Protein AF-0000000083545909 (afdb_homodimer)

Foldseek 3Di:
DDPALLVVLLVVLLVVLLVVLVVVLVVVLVCLLVVVQVVCQVVVVVVQVVLLVVCVVVDVVCLVVNQVSQCVVVVVCVPQWPKKFKAFPQQATSHMNDPVRHGPHDDDPQVVVQQVQDWDWDWDDDPRFIFIKIKHFRDDPPGGGIIMIITGHCPVVVVVSVVVSVVSVVVSVVSSVVSSVVSNVVSCVPRVLVVQVVVQVVCVVVPPLPDARPDDDDDPSNVVRVVVRVVSVVVVVVVVLVVVLVVLVVVLVVQVVVLVVQLVVLVVQLVVLVVVCVPPPDPSVVSNVVSVVSNVVSVVSNVVSVVSNVVSVVSVVVD/DDPALLVVLLVVLLVVLLVVLVVVLVVVLVCLLVVVQVVCQVVVVVVQVVLLVVCVVVDVVCLVVNQVSQCVVVVVCVPQWPKKFKAFPQQATSHMNDPVRHGPHDDDPQVVVQQVQDWDWDWDDDPRFIFIKIKHFRDDPPGGGIIMIITGHCVVVVVVSVVVSVVSVVVSVVSSVVSSVVSNVVSCVPRVLVVQVVVQVVCVVVPDLPDARPDDDDDPSNVVRVVVRVVSVVVVVVVVLVVVLVVLVVVLVVLVVVLVVQLVVLVVQLVVLVVVCVPPPDPSVVSNVVSVVSNVVSVVSNVVSVVSNVVSVVSVVVD

Structure (mmCIF, N/CA/C/O backbone):
data_AF-0000000083545909-model_v1
#
loop_
_entity.id
_entity.type
_entity.pdbx_description
1 polymer 'histidine kinase'
#
loop_
_atom_site.group_PDB
_atom_site.id
_atom_site.type_symbol
_atom_site.label_atom_id
_atom_site.label_alt_id
_atom_site.label_comp_id
_atom_site.label_asym_id
_atom_site.label_entity_id
_atom_site.label_seq_id
_atom_site.pdbx_PDB_ins_code
_atom_site.Cartn_x
_atom_site.Cartn_y
_atom_site.Cartn_z
_atom_site.occupancy
_atom_site.B_iso_or_equiv
_atom_site.auth_seq_id
_atom_site.auth_comp_id
_atom_site.auth_asym_id
_atom_site.auth_atom_id
_atom_site.pdbx_PDB_model_num
ATOM 1 N N . MET A 1 1 ? 14.273 18.125 0.504 1 54.81 1 MET A N 1
ATOM 2 C CA . MET A 1 1 ? 13.391 18.375 1.638 1 54.81 1 MET A CA 1
ATOM 3 C C . MET A 1 1 ? 12.188 19.203 1.208 1 54.81 1 MET A C 1
ATOM 5 O O . MET A 1 1 ? 12.328 20.203 0.498 1 54.81 1 MET A O 1
ATOM 9 N N . PHE A 1 2 ? 10.945 18.719 1.312 1 69.19 2 PHE A N 1
ATOM 10 C CA . PHE A 1 2 ? 9.781 19.344 0.697 1 69.19 2 PHE A CA 1
ATOM 11 C C . PHE A 1 2 ? 9.375 20.594 1.463 1 69.19 2 PHE A C 1
ATOM 13 O O . PHE A 1 2 ? 9.516 20.656 2.686 1 69.19 2 PHE A O 1
ATOM 20 N N . ASN A 1 3 ? 9.172 21.625 0.691 1 79.25 3 ASN A N 1
ATOM 21 C CA . ASN A 1 3 ? 8.789 22.906 1.254 1 79.25 3 ASN A CA 1
ATOM 22 C C . ASN A 1 3 ? 7.281 23 1.467 1 79.25 3 ASN A C 1
ATOM 24 O O . ASN A 1 3 ? 6.754 24.078 1.759 1 79.25 3 ASN A O 1
ATOM 28 N N . SER A 1 4 ? 6.617 21.875 1.294 1 89.25 4 SER A N 1
ATOM 29 C CA . SER A 1 4 ? 5.164 21.859 1.452 1 89.25 4 SER A CA 1
ATOM 30 C C . SER A 1 4 ? 4.691 20.578 2.119 1 89.25 4 SER A C 1
ATOM 32 O O . SER A 1 4 ? 5.238 19.5 1.863 1 89.25 4 SER A O 1
ATOM 34 N N . ILE A 1 5 ? 3.779 20.734 3.049 1 89.12 5 ILE A N 1
ATOM 35 C CA . ILE A 1 5 ? 3.162 19.578 3.705 1 89.12 5 ILE A CA 1
ATOM 36 C C . ILE A 1 5 ? 2.498 18.688 2.662 1 89.12 5 ILE A C 1
ATOM 38 O O . ILE A 1 5 ? 2.561 17.453 2.76 1 89.12 5 ILE A O 1
ATOM 42 N N . ARG A 1 6 ? 1.946 19.312 1.616 1 90.38 6 ARG A N 1
ATOM 43 C CA . ARG A 1 6 ? 1.273 18.578 0.547 1 90.38 6 ARG A CA 1
ATOM 44 C C . ARG A 1 6 ? 2.248 17.672 -0.189 1 90.38 6 ARG A C 1
ATOM 46 O O . ARG A 1 6 ? 1.974 16.484 -0.378 1 90.38 6 ARG A O 1
ATOM 53 N N . LYS A 1 7 ? 3.381 18.219 -0.593 1 91.75 7 LYS A N 1
ATOM 54 C CA . LYS A 1 7 ? 4.375 17.438 -1.331 1 91.75 7 LYS A CA 1
ATOM 55 C C . LYS A 1 7 ? 4.977 16.344 -0.459 1 91.75 7 LYS A C 1
ATOM 57 O O . LYS A 1 7 ? 5.219 15.234 -0.931 1 91.75 7 LYS A O 1
ATOM 62 N N . ARG A 1 8 ? 5.223 16.656 0.806 1 89.88 8 ARG A N 1
ATOM 63 C CA . ARG A 1 8 ? 5.801 15.68 1.725 1 89.88 8 ARG A CA 1
ATOM 64 C C . ARG A 1 8 ? 4.855 14.5 1.937 1 89.88 8 ARG A C 1
ATOM 66 O O . ARG A 1 8 ? 5.281 13.344 1.926 1 89.88 8 ARG A O 1
ATOM 73 N N . LEU A 1 9 ? 3.586 14.859 2.199 1 89.88 9 LEU A N 1
ATOM 74 C CA . LEU A 1 9 ? 2.598 13.812 2.424 1 89.88 9 LEU A CA 1
ATOM 75 C C . LEU A 1 9 ? 2.398 12.977 1.165 1 89.88 9 LEU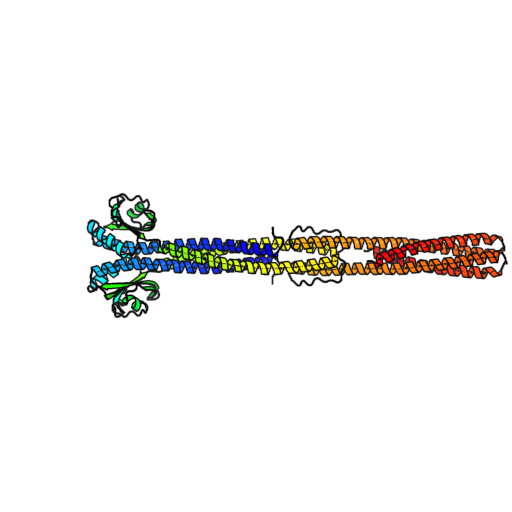 A C 1
ATOM 77 O O . LEU A 1 9 ? 2.303 11.75 1.24 1 89.88 9 LEU A O 1
ATOM 81 N N . THR A 1 10 ? 2.291 13.633 0.018 1 91.56 10 THR A N 1
ATOM 82 C CA . THR A 1 10 ? 2.141 12.922 -1.246 1 91.56 10 THR A CA 1
ATOM 83 C C . THR A 1 10 ? 3.307 11.961 -1.468 1 91.56 10 THR A C 1
ATOM 85 O O . THR A 1 10 ? 3.105 10.812 -1.868 1 91.56 10 THR A O 1
ATOM 88 N N . PHE A 1 11 ? 4.504 12.391 -1.162 1 93 11 PHE A N 1
ATOM 89 C CA . PHE A 1 11 ? 5.699 11.57 -1.325 1 93 11 PHE A CA 1
ATOM 90 C C . PHE A 1 11 ? 5.652 10.359 -0.402 1 93 11 PHE A C 1
ATOM 92 O O . PHE A 1 11 ? 5.961 9.242 -0.82 1 93 11 PHE A O 1
ATOM 99 N N . ASN A 1 12 ? 5.293 10.609 0.83 1 90.81 12 ASN A N 1
ATOM 100 C CA . ASN A 1 12 ? 5.266 9.523 1.797 1 90.81 12 ASN A CA 1
ATOM 101 C C . ASN A 1 12 ? 4.215 8.477 1.437 1 90.81 12 ASN A C 1
ATOM 103 O O . ASN A 1 12 ? 4.445 7.277 1.591 1 90.81 12 ASN A O 1
ATOM 107 N N . PHE A 1 13 ? 3.057 8.953 0.99 1 90.25 13 PHE A N 1
ATOM 108 C CA . PHE A 1 13 ? 2.023 8.023 0.54 1 90.25 13 PHE A CA 1
ATOM 109 C C . PHE A 1 13 ? 2.502 7.223 -0.665 1 90.25 13 PHE A C 1
ATOM 111 O O . PHE A 1 13 ? 2.303 6.008 -0.728 1 90.25 13 PHE A O 1
ATOM 118 N N . ALA A 1 14 ? 3.125 7.918 -1.607 1 91.94 14 ALA A N 1
ATOM 119 C CA . ALA A 1 14 ? 3.629 7.266 -2.812 1 91.94 14 ALA A CA 1
ATOM 120 C C . ALA A 1 14 ? 4.73 6.266 -2.477 1 91.94 14 ALA A C 1
ATOM 122 O O . ALA A 1 14 ? 4.781 5.172 -3.049 1 91.94 14 ALA A O 1
ATOM 123 N N . LEU A 1 15 ? 5.594 6.656 -1.566 1 92.69 15 LEU A N 1
ATOM 124 C CA . LEU A 1 15 ? 6.688 5.785 -1.158 1 92.69 15 LEU A CA 1
ATOM 125 C C . LEU A 1 15 ? 6.16 4.527 -0.48 1 92.69 15 LEU A C 1
ATOM 127 O O . LEU A 1 15 ? 6.629 3.42 -0.757 1 92.69 15 LEU A O 1
ATOM 131 N N . MET A 1 16 ? 5.188 4.699 0.36 1 91.44 16 MET A N 1
ATOM 132 C CA . MET A 1 16 ? 4.59 3.551 1.038 1 91.44 16 MET A CA 1
ATOM 133 C C . MET A 1 16 ? 3.924 2.613 0.038 1 91.44 16 MET A C 1
ATOM 135 O O . MET A 1 16 ? 4.094 1.396 0.114 1 91.44 16 MET A O 1
ATOM 139 N N . ALA A 1 17 ? 3.186 3.203 -0.857 1 92.38 17 ALA A N 1
ATOM 140 C CA . ALA A 1 17 ? 2.521 2.4 -1.881 1 92.38 17 ALA A CA 1
ATOM 141 C C . ALA A 1 17 ? 3.539 1.644 -2.73 1 92.38 17 ALA A C 1
ATOM 143 O O . ALA A 1 17 ? 3.346 0.465 -3.037 1 92.38 17 ALA A O 1
ATOM 144 N N . ALA A 1 18 ? 4.609 2.311 -3.109 1 93.5 18 ALA A N 1
ATOM 145 C CA . ALA A 1 18 ? 5.645 1.697 -3.939 1 93.5 18 ALA A CA 1
ATOM 146 C C . ALA A 1 18 ? 6.281 0.507 -3.229 1 93.5 18 ALA A C 1
ATOM 148 O O . ALA A 1 18 ? 6.523 -0.534 -3.844 1 93.5 18 ALA A O 1
ATOM 149 N N . VAL A 1 19 ? 6.555 0.681 -1.943 1 92.56 19 VAL A N 1
ATOM 150 C CA . VAL A 1 19 ? 7.172 -0.383 -1.158 1 92.56 19 VAL A CA 1
ATOM 151 C C . VAL A 1 19 ? 6.219 -1.573 -1.061 1 92.56 19 VAL A C 1
ATOM 153 O O . VAL A 1 19 ? 6.633 -2.723 -1.234 1 92.56 19 VAL A O 1
ATOM 156 N N . ILE A 1 20 ? 4.941 -1.291 -0.836 1 92.25 20 ILE A N 1
ATOM 157 C CA . ILE A 1 20 ? 3.953 -2.357 -0.708 1 92.25 20 ILE A CA 1
ATOM 158 C C . ILE A 1 20 ? 3.814 -3.094 -2.037 1 92.25 20 ILE A C 1
ATOM 160 O O . ILE A 1 20 ? 3.756 -4.324 -2.068 1 92.25 20 ILE A O 1
ATOM 164 N N . ILE A 1 21 ? 3.836 -2.34 -3.115 1 92.25 21 ILE A N 1
ATOM 165 C CA . ILE A 1 21 ? 3.693 -2.924 -4.445 1 92.25 21 ILE A CA 1
ATOM 166 C C . ILE A 1 21 ? 4.895 -3.818 -4.746 1 92.25 21 ILE A C 1
ATOM 168 O O . ILE A 1 21 ? 4.734 -4.93 -5.254 1 92.25 21 ILE A O 1
ATOM 172 N N . LEU A 1 22 ? 6.086 -3.373 -4.379 1 91.69 22 LEU A N 1
ATOM 173 C CA . LEU A 1 22 ? 7.305 -4.133 -4.645 1 91.69 22 LEU A CA 1
ATOM 174 C C . LEU A 1 22 ? 7.324 -5.426 -3.834 1 91.69 22 LEU A C 1
ATOM 176 O O . LEU A 1 22 ? 7.641 -6.492 -4.367 1 91.69 22 LEU A O 1
ATOM 180 N N . VAL A 1 23 ? 6.949 -5.34 -2.557 1 91.06 23 VAL A N 1
ATOM 181 C CA . VAL A 1 23 ? 6.941 -6.508 -1.683 1 91.06 23 VAL A CA 1
ATOM 182 C C . VAL A 1 23 ? 5.859 -7.488 -2.135 1 91.06 23 VAL A C 1
ATOM 184 O O . VAL A 1 23 ? 6.102 -8.695 -2.215 1 91.06 23 VAL A O 1
ATOM 187 N N . SER A 1 24 ? 4.715 -6.98 -2.527 1 90 24 SER A N 1
ATOM 188 C CA . SER A 1 24 ? 3.604 -7.828 -2.947 1 90 24 SER A CA 1
ATOM 189 C C . SER A 1 24 ? 3.906 -8.523 -4.273 1 90 24 SER A C 1
ATOM 191 O O . SER A 1 24 ? 3.59 -9.703 -4.449 1 90 24 SER A O 1
ATOM 193 N N . THR A 1 25 ? 4.5 -7.746 -5.152 1 90.25 25 THR A N 1
ATOM 194 C CA . THR A 1 25 ? 4.82 -8.32 -6.453 1 90.25 25 THR A CA 1
ATOM 195 C C . THR A 1 25 ? 5.887 -9.406 -6.32 1 90.25 25 THR A C 1
ATOM 197 O O . THR A 1 25 ? 5.801 -10.453 -6.961 1 90.25 25 THR A O 1
ATOM 200 N N . SER A 1 26 ? 6.918 -9.156 -5.516 1 91.75 26 SER A N 1
ATOM 201 C CA . SER A 1 26 ? 7.969 -10.141 -5.289 1 91.75 26 SER A CA 1
ATOM 202 C C . SER A 1 26 ? 7.41 -11.398 -4.629 1 91.75 26 SER A C 1
ATOM 204 O O . SER A 1 26 ? 7.75 -12.516 -5.023 1 91.75 26 SER A O 1
ATOM 206 N N . PHE A 1 27 ? 6.559 -11.172 -3.754 1 91.62 27 PHE A N 1
ATOM 207 C CA . PHE A 1 27 ? 5.941 -12.289 -3.049 1 91.62 27 PHE A CA 1
ATOM 208 C C . PHE A 1 27 ? 5.035 -13.086 -3.982 1 91.62 27 PHE A C 1
ATOM 210 O O . PHE A 1 27 ? 5.078 -14.32 -3.996 1 91.62 27 PHE A O 1
ATOM 217 N N . SER A 1 28 ? 4.254 -12.398 -4.738 1 91.31 28 SER A N 1
ATOM 218 C CA . SER A 1 28 ? 3.336 -13.039 -5.68 1 91.31 28 SER A CA 1
ATOM 219 C C . SER A 1 28 ? 4.09 -13.859 -6.715 1 91.31 28 SER A C 1
ATOM 221 O O . SER A 1 28 ? 3.678 -14.969 -7.051 1 91.31 28 SER A O 1
ATOM 223 N N . THR A 1 29 ? 5.172 -13.273 -7.195 1 92.81 29 THR A N 1
ATOM 224 C CA . THR A 1 29 ? 5.961 -13.984 -8.195 1 92.81 29 THR A CA 1
ATOM 225 C C . THR A 1 29 ? 6.582 -15.25 -7.605 1 92.81 29 THR A C 1
ATOM 227 O O . THR A 1 29 ? 6.59 -16.297 -8.242 1 92.81 29 THR A O 1
ATOM 230 N N . TYR A 1 30 ? 7.07 -15.148 -6.395 1 93 30 TYR A N 1
ATOM 231 C CA . TYR A 1 30 ? 7.641 -16.297 -5.707 1 93 30 TYR A CA 1
ATOM 232 C C . TYR A 1 30 ? 6.598 -17.391 -5.523 1 93 30 TYR A C 1
ATOM 234 O O . TYR A 1 30 ? 6.863 -18.562 -5.797 1 93 30 TYR A O 1
ATOM 242 N N . GLN A 1 31 ? 5.445 -17 -5.148 1 91.12 31 GLN A N 1
ATOM 243 C CA . GLN A 1 31 ? 4.371 -17.969 -4.941 1 91.12 31 GLN A CA 1
ATOM 244 C C . GLN A 1 31 ? 3.951 -18.609 -6.258 1 91.12 31 GLN A C 1
ATOM 246 O O . GLN A 1 31 ? 3.643 -19.797 -6.297 1 91.12 31 GLN A O 1
ATOM 251 N N . MET A 1 32 ? 3.91 -17.766 -7.254 1 92.56 32 MET A N 1
ATOM 252 C CA . MET A 1 32 ? 3.537 -18.297 -8.562 1 92.56 32 MET A CA 1
ATOM 253 C C . MET A 1 32 ? 4.539 -19.344 -9.039 1 92.56 32 MET A C 1
ATOM 255 O O . MET A 1 32 ? 4.148 -20.422 -9.477 1 92.56 32 MET A O 1
ATOM 259 N N . ILE A 1 33 ? 5.82 -19.031 -8.898 1 94.25 33 ILE A N 1
ATOM 260 C CA . ILE A 1 33 ? 6.875 -19.938 -9.336 1 94.25 33 ILE A CA 1
ATOM 261 C C . ILE A 1 33 ? 6.793 -21.25 -8.547 1 94.25 33 ILE A C 1
ATOM 263 O O . ILE A 1 33 ? 6.754 -22.328 -9.133 1 94.25 33 ILE A O 1
ATOM 267 N N . THR A 1 34 ? 6.691 -21.156 -7.27 1 94.06 34 THR A N 1
ATOM 268 C CA . THR A 1 34 ? 6.684 -22.344 -6.422 1 94.06 34 THR A CA 1
ATOM 269 C C . THR A 1 34 ? 5.379 -23.125 -6.59 1 94.06 34 THR A C 1
ATOM 271 O O . THR A 1 34 ? 5.367 -24.359 -6.496 1 94.06 34 THR A O 1
ATOM 274 N N . GLY A 1 35 ? 4.293 -22.375 -6.852 1 93.81 35 GLY A N 1
ATOM 275 C CA . GLY A 1 35 ? 3.027 -23.047 -7.113 1 93.81 35 GLY A CA 1
ATOM 276 C C . GLY A 1 35 ? 3.037 -23.859 -8.391 1 93.81 35 GLY A C 1
ATOM 277 O O . GLY A 1 35 ? 2.607 -25.016 -8.406 1 93.81 35 GLY A O 1
ATOM 278 N N . ILE A 1 36 ? 3.561 -23.312 -9.445 1 95.56 36 ILE A N 1
ATOM 279 C CA . ILE A 1 36 ? 3.643 -23.984 -10.734 1 95.56 36 ILE A CA 1
ATOM 280 C C . ILE A 1 36 ? 4.59 -25.188 -10.625 1 95.56 36 ILE A C 1
ATOM 282 O O . ILE A 1 36 ? 4.281 -26.266 -11.109 1 95.56 36 ILE A O 1
ATOM 286 N N . GLN A 1 37 ? 5.715 -25.016 -9.922 1 95.31 37 GLN A N 1
ATOM 287 C CA . GLN A 1 37 ? 6.676 -26.094 -9.75 1 95.31 37 GLN A CA 1
ATOM 288 C C . GLN A 1 37 ? 6.07 -27.25 -8.945 1 95.31 37 GLN A C 1
ATOM 290 O O . GLN A 1 37 ? 6.336 -28.422 -9.227 1 95.31 37 GLN A O 1
ATOM 295 N N . ASN A 1 38 ? 5.332 -26.859 -7.949 1 94.94 38 ASN A N 1
ATOM 296 C CA . ASN A 1 38 ? 4.656 -27.891 -7.164 1 94.94 38 ASN A CA 1
ATOM 297 C C . ASN A 1 38 ? 3.709 -28.719 -8.023 1 94.94 38 ASN A C 1
ATOM 299 O O . ASN A 1 38 ? 3.617 -29.938 -7.859 1 94.94 38 ASN A O 1
ATOM 303 N N . GLN A 1 39 ? 3.02 -28.047 -8.883 1 93.5 39 GLN A N 1
ATOM 304 C CA . GLN A 1 39 ? 2.125 -28.766 -9.789 1 93.5 39 GLN A CA 1
ATOM 305 C C . GLN A 1 39 ? 2.91 -29.609 -10.789 1 93.5 39 GLN A C 1
ATOM 307 O O . GLN A 1 39 ? 2.518 -30.734 -11.109 1 93.5 39 GLN A O 1
ATOM 312 N N . MET A 1 40 ? 3.986 -29.062 -11.32 1 95.69 40 MET A N 1
ATOM 313 C CA . MET A 1 40 ? 4.84 -29.812 -12.242 1 95.69 40 MET A CA 1
ATOM 314 C C . MET A 1 40 ? 5.363 -31.078 -11.586 1 95.69 40 MET A C 1
ATOM 316 O O . MET A 1 40 ? 5.504 -32.125 -12.25 1 95.69 40 MET A O 1
ATOM 320 N N . LYS A 1 41 ? 5.641 -31 -10.32 1 95.75 41 LYS A N 1
ATOM 321 C CA . LYS A 1 41 ? 6.109 -32.156 -9.57 1 95.75 41 LYS A CA 1
ATOM 322 C C . LYS A 1 41 ? 5.09 -33.312 -9.625 1 95.75 41 LYS A C 1
ATOM 324 O O . LYS A 1 41 ? 5.418 -34.406 -10.047 1 95.75 41 LYS A O 1
ATOM 329 N N . TYR A 1 42 ? 3.877 -33.062 -9.344 1 94.31 42 TYR A N 1
ATOM 330 C CA . TYR A 1 42 ? 2.863 -34.094 -9.266 1 94.31 42 TYR A CA 1
ATOM 331 C C . TYR A 1 42 ? 2.455 -34.562 -10.656 1 94.31 42 TYR A C 1
ATOM 333 O O . TYR A 1 42 ? 2.27 -35.781 -10.875 1 94.31 42 TYR A O 1
ATOM 341 N N . ASP A 1 43 ? 2.322 -33.594 -11.57 1 94.81 43 ASP A N 1
ATOM 342 C CA . ASP A 1 43 ? 2.023 -34 -12.953 1 94.81 43 ASP A CA 1
ATOM 343 C C . ASP A 1 43 ? 3.166 -34.812 -13.555 1 94.81 43 ASP A C 1
ATOM 345 O O . ASP A 1 43 ? 2.93 -35.75 -14.305 1 94.81 43 ASP A O 1
ATOM 349 N N . GLY A 1 44 ? 4.379 -34.375 -13.211 1 96.31 44 GLY A N 1
ATOM 350 C CA . GLY A 1 44 ? 5.547 -35.094 -13.688 1 96.31 44 GLY A CA 1
ATOM 351 C C . GLY A 1 44 ? 5.629 -36.5 -13.141 1 96.31 44 GLY A C 1
ATOM 352 O O . GLY A 1 44 ? 6 -37.438 -13.867 1 96.31 44 GLY A O 1
ATOM 353 N N . ILE A 1 45 ? 5.309 -36.656 -11.867 1 95.75 45 ILE A N 1
ATOM 354 C CA . ILE A 1 45 ? 5.297 -37.969 -11.25 1 95.75 45 ILE A CA 1
ATOM 355 C C . ILE A 1 45 ? 4.285 -38.875 -11.969 1 95.75 45 ILE A C 1
ATOM 357 O O . ILE A 1 45 ? 4.578 -40.031 -12.281 1 95.75 45 ILE A O 1
ATOM 361 N N . THR A 1 46 ? 3.119 -38.312 -12.266 1 95.69 46 THR A N 1
ATOM 362 C CA . THR A 1 46 ? 2.078 -39.062 -12.961 1 95.69 46 THR A CA 1
ATOM 363 C C . THR A 1 46 ? 2.547 -39.469 -14.352 1 95.69 46 THR A C 1
ATOM 365 O O . THR A 1 46 ? 2.373 -40.625 -14.75 1 95.69 46 THR A O 1
ATOM 368 N N . LEU A 1 47 ? 3.109 -38.562 -15.062 1 96 47 LEU A N 1
ATOM 369 C CA . LEU A 1 47 ? 3.645 -38.844 -16.391 1 96 47 LEU A CA 1
ATOM 370 C C . LEU A 1 47 ? 4.75 -39.906 -16.312 1 96 47 LEU A C 1
ATOM 372 O O . LEU A 1 47 ? 4.742 -40.875 -17.078 1 96 47 LEU A O 1
ATOM 376 N N . SER A 1 48 ? 5.703 -39.75 -15.398 1 97 48 SER A N 1
ATOM 377 C CA . SER A 1 48 ? 6.828 -40.656 -15.227 1 97 48 SER A CA 1
ATOM 378 C C . SER A 1 48 ? 6.352 -42.062 -14.859 1 97 48 SER A C 1
ATOM 380 O O . SER A 1 48 ? 6.883 -43.062 -15.367 1 97 48 SER A O 1
ATOM 382 N N . ASN A 1 49 ? 5.34 -42.125 -14.008 1 95.12 49 ASN A N 1
ATOM 383 C CA . ASN A 1 49 ? 4.805 -43.406 -13.602 1 95.12 49 ASN A CA 1
ATOM 384 C C . ASN A 1 49 ? 4.152 -44.125 -14.781 1 95.12 49 ASN A C 1
ATOM 386 O O . ASN A 1 49 ? 4.227 -45.375 -14.875 1 95.12 49 ASN A O 1
ATOM 390 N N . ASN A 1 50 ? 3.502 -43.375 -15.625 1 94.12 50 ASN A N 1
ATOM 391 C CA . ASN A 1 50 ? 2.908 -43.969 -16.812 1 94.12 50 ASN A CA 1
ATOM 392 C C . ASN A 1 50 ? 3.973 -44.562 -17.734 1 94.12 50 ASN A C 1
ATOM 394 O O . ASN A 1 50 ? 3.83 -45.688 -18.234 1 94.12 50 ASN A O 1
ATOM 398 N N . ILE A 1 51 ? 5.02 -43.875 -17.969 1 95 51 ILE A N 1
ATOM 399 C CA . ILE A 1 51 ? 6.117 -44.312 -18.812 1 95 51 ILE A CA 1
ATOM 400 C C . ILE A 1 51 ? 6.82 -45.5 -18.141 1 95 51 ILE A C 1
ATOM 402 O O . ILE A 1 51 ? 7.172 -46.469 -18.812 1 95 51 ILE A O 1
ATOM 406 N N . LYS A 1 52 ? 7.031 -45.312 -16.844 1 95.25 52 LYS A N 1
ATOM 407 C CA . LYS A 1 52 ? 7.648 -46.375 -16.047 1 95.25 52 LYS A CA 1
ATOM 408 C C . LYS A 1 52 ? 6.895 -47.688 -16.203 1 95.25 52 LYS A C 1
ATOM 410 O O . LYS A 1 52 ? 7.508 -48.75 -16.359 1 95.25 52 LYS A O 1
ATOM 415 N N . THR A 1 53 ? 5.566 -47.688 -16.156 1 92.5 53 THR A N 1
ATOM 416 C CA . THR A 1 53 ? 4.742 -48.875 -16.297 1 92.5 53 THR A CA 1
ATOM 417 C C . THR A 1 53 ? 4.961 -49.531 -17.656 1 92.5 53 THR A C 1
ATOM 419 O O . THR A 1 53 ? 5.051 -50.75 -17.75 1 92.5 53 THR A O 1
ATOM 422 N N . ASP A 1 54 ? 5.055 -48.719 -18.703 1 92.75 54 ASP A N 1
ATOM 423 C CA . ASP A 1 54 ? 5.344 -49.25 -20.031 1 92.75 54 ASP A CA 1
ATOM 424 C C . ASP A 1 54 ? 6.707 -49.938 -20.078 1 92.75 54 ASP A C 1
ATOM 426 O O . ASP A 1 54 ? 6.855 -51 -20.688 1 92.75 54 ASP A O 1
ATOM 430 N N . ILE A 1 55 ? 7.652 -49.406 -19.422 1 93.88 55 ILE A N 1
ATOM 431 C CA . ILE A 1 55 ? 9 -49.938 -19.375 1 93.88 55 ILE A CA 1
ATOM 432 C C . ILE A 1 55 ? 8.992 -51.281 -18.609 1 93.88 55 ILE A C 1
ATOM 434 O O . ILE A 1 55 ? 9.625 -52.25 -19.031 1 93.88 55 ILE A O 1
ATOM 438 N N . GLU A 1 56 ? 8.289 -51.25 -17.5 1 91.5 56 GLU A N 1
ATOM 439 C CA . GLU A 1 56 ? 8.195 -52.469 -16.703 1 91.5 56 GLU A CA 1
ATOM 440 C C . GLU A 1 56 ? 7.539 -53.594 -17.484 1 91.5 56 GLU A C 1
ATOM 442 O O . GLU A 1 56 ? 7.938 -54.75 -17.359 1 91.5 56 GLU A O 1
ATOM 447 N N . ASN A 1 57 ? 6.52 -53.25 -18.281 1 88.62 57 ASN A N 1
ATOM 448 C CA . ASN A 1 57 ? 5.828 -54.219 -19.094 1 88.62 57 ASN A CA 1
ATOM 449 C C . ASN A 1 57 ? 6.734 -54.781 -20.188 1 88.62 57 ASN A C 1
ATOM 451 O O . ASN A 1 57 ? 6.625 -55.969 -20.547 1 88.62 57 ASN A O 1
ATOM 455 N N . ILE A 1 58 ? 7.621 -54 -20.719 1 90.38 58 ILE A N 1
ATOM 456 C CA . ILE A 1 58 ? 8.562 -54.406 -21.75 1 90.38 58 ILE A CA 1
ATOM 457 C C . ILE A 1 58 ? 9.695 -55.219 -21.125 1 90.38 58 ILE A C 1
ATOM 459 O O . ILE A 1 58 ? 10.18 -56.188 -21.719 1 90.38 58 ILE A O 1
ATOM 463 N N . GLY A 1 59 ? 10.078 -54.938 -19.984 1 89.44 59 GLY A N 1
ATOM 464 C CA . GLY A 1 59 ? 11.227 -55.5 -19.297 1 89.44 59 GLY A CA 1
ATOM 465 C C . GLY A 1 59 ? 12.477 -54.656 -19.406 1 89.44 59 GLY A C 1
ATOM 466 O O . GLY A 1 59 ? 12.875 -54.25 -20.5 1 89.44 59 GLY A O 1
ATOM 467 N N . ILE A 1 60 ? 13.125 -54.406 -18.391 1 86.25 60 ILE A N 1
ATOM 468 C CA . ILE A 1 60 ? 14.234 -53.469 -18.266 1 86.25 60 ILE A CA 1
ATOM 469 C C . ILE A 1 60 ? 15.422 -54 -19.094 1 86.25 60 ILE A C 1
ATOM 471 O O . ILE A 1 60 ? 16.281 -53.188 -19.484 1 86.25 60 ILE A O 1
ATOM 475 N N . GLY A 1 61 ? 15.477 -55.25 -19.359 1 87.44 61 GLY A N 1
ATOM 476 C CA . GLY A 1 61 ? 16.562 -55.844 -20.109 1 87.44 61 GLY A CA 1
ATOM 477 C C . GLY A 1 61 ? 16.484 -55.531 -21.594 1 87.44 61 GLY A C 1
ATOM 478 O O . GLY A 1 61 ? 17.469 -55.688 -22.328 1 87.44 61 GLY A O 1
ATOM 479 N N . ASN A 1 62 ? 15.352 -55.156 -22.109 1 92.81 62 ASN A N 1
ATOM 480 C CA . ASN A 1 62 ? 15.148 -54.844 -23.531 1 92.81 62 ASN A CA 1
ATOM 481 C C . ASN A 1 62 ? 15.469 -53.375 -23.859 1 92.81 62 ASN A C 1
ATOM 483 O O . ASN A 1 62 ? 14.57 -52.625 -24.188 1 92.81 62 ASN A O 1
ATOM 487 N N . VAL A 1 63 ? 16.703 -53.062 -23.938 1 92.81 63 VAL A N 1
ATOM 488 C CA . VAL A 1 63 ? 17.188 -51.688 -24.031 1 92.81 63 VAL A CA 1
ATOM 489 C C . VAL A 1 63 ? 16.688 -51.062 -25.328 1 92.81 63 VAL A C 1
ATOM 491 O O . VAL A 1 63 ? 16.312 -49.875 -25.359 1 92.81 63 VAL A O 1
ATOM 494 N N . ASP A 1 64 ? 16.719 -51.844 -26.406 1 93.94 64 ASP A N 1
ATOM 495 C CA . ASP A 1 64 ? 16.297 -51.312 -27.719 1 93.94 64 ASP A CA 1
ATOM 496 C C . ASP A 1 64 ? 14.828 -50.906 -27.688 1 93.94 64 ASP A C 1
ATOM 498 O O . ASP A 1 64 ? 14.461 -49.875 -28.219 1 93.94 64 ASP A O 1
ATOM 502 N N . LYS A 1 65 ? 13.977 -51.719 -27.047 1 95.44 65 LYS A N 1
ATOM 503 C CA . LYS A 1 65 ? 12.547 -51.406 -26.969 1 95.44 65 LYS A CA 1
ATOM 504 C C . LYS A 1 65 ? 12.289 -50.219 -26.047 1 95.44 65 LYS A C 1
ATOM 506 O O . LYS A 1 65 ? 11.398 -49.406 -26.297 1 95.44 65 LYS A O 1
ATOM 511 N N . ILE A 1 66 ? 13.102 -50.219 -25.031 1 95.38 66 ILE A N 1
ATOM 512 C CA . ILE A 1 66 ? 12.984 -49.094 -24.109 1 95.38 66 ILE A CA 1
ATOM 513 C C . ILE A 1 66 ? 13.367 -47.781 -24.812 1 95.38 66 ILE A C 1
ATOM 515 O O . ILE A 1 66 ? 12.688 -46.781 -24.656 1 95.38 66 ILE A O 1
ATOM 519 N N . GLN A 1 67 ? 14.414 -47.844 -25.562 1 95.75 67 GLN A N 1
ATOM 520 C CA . GLN A 1 67 ? 14.852 -46.656 -26.312 1 95.75 67 GLN A CA 1
ATOM 521 C C . GLN A 1 67 ? 13.766 -46.188 -27.281 1 95.75 67 GLN A C 1
ATOM 523 O O . GLN A 1 67 ? 13.555 -45 -27.453 1 95.75 67 GLN A O 1
ATOM 528 N N . SER A 1 68 ? 13.102 -47.125 -27.953 1 94 68 SER A N 1
ATOM 529 C CA . SER A 1 68 ? 12.016 -46.781 -28.875 1 94 68 SER A CA 1
ATOM 530 C C . SER A 1 68 ? 10.859 -46.125 -28.125 1 94 68 SER A C 1
ATOM 532 O O . SER A 1 68 ? 10.281 -45.156 -28.625 1 94 68 SER A O 1
ATOM 534 N N . LEU A 1 69 ? 10.555 -46.656 -26.953 1 93.75 69 LEU A N 1
ATOM 535 C CA . LEU A 1 69 ? 9.484 -46.094 -26.125 1 93.75 69 LEU A CA 1
ATOM 536 C C . LEU A 1 69 ? 9.812 -44.656 -25.703 1 93.75 69 LEU A C 1
ATOM 538 O O . LEU A 1 69 ? 8.953 -43.781 -25.781 1 93.75 69 LEU A O 1
ATOM 542 N N . VAL A 1 70 ? 11.023 -44.5 -25.25 1 95.44 70 VAL A N 1
ATOM 543 C CA . VAL A 1 70 ? 11.477 -43.188 -24.797 1 95.44 70 VAL A CA 1
ATOM 544 C C . VAL A 1 70 ? 11.438 -42.188 -25.953 1 95.44 70 VAL A C 1
ATOM 546 O O . VAL A 1 70 ? 10.977 -41.062 -25.797 1 95.44 70 VAL A O 1
ATOM 549 N N . SER A 1 71 ? 11.914 -42.594 -27.094 1 94.31 71 SER A N 1
ATOM 550 C CA . SER A 1 71 ? 11.922 -41.719 -28.266 1 94.31 71 SER A CA 1
ATOM 551 C C . SER A 1 71 ? 10.5 -41.375 -28.688 1 94.31 71 SER A C 1
ATOM 553 O O . SER A 1 71 ? 10.234 -40.219 -29.062 1 94.31 71 SER A O 1
ATOM 555 N N . GLU A 1 72 ? 9.617 -42.312 -28.641 1 92.81 72 GLU A N 1
ATOM 556 C CA . GLU A 1 72 ? 8.219 -42.062 -28.984 1 92.81 72 GLU A CA 1
ATOM 557 C C . GLU A 1 72 ? 7.562 -41.094 -28.016 1 92.81 72 GLU A C 1
ATOM 559 O O . GLU A 1 72 ? 6.863 -40.156 -28.422 1 92.81 72 GLU A O 1
ATOM 564 N N . ALA A 1 73 ? 7.777 -41.375 -26.734 1 93.44 73 ALA A N 1
ATOM 565 C CA . ALA A 1 73 ? 7.223 -40.531 -25.703 1 93.44 73 ALA A CA 1
ATOM 566 C C . ALA A 1 73 ? 7.719 -39.094 -25.859 1 93.44 73 ALA A C 1
ATOM 568 O O . ALA A 1 73 ? 6.949 -38.125 -25.688 1 93.44 73 ALA A O 1
ATOM 569 N N . TYR A 1 74 ? 8.961 -38.938 -26.125 1 94.31 74 TYR A N 1
ATOM 570 C CA . TYR A 1 74 ? 9.562 -37.625 -26.328 1 94.31 74 TYR A CA 1
ATOM 571 C C . TYR A 1 74 ? 8.969 -36.938 -27.547 1 94.31 74 TYR A C 1
ATOM 573 O O . TYR A 1 74 ? 8.625 -35.75 -27.5 1 94.31 74 TYR A O 1
ATOM 581 N N . LYS A 1 75 ? 8.883 -37.625 -28.656 1 92.56 75 LYS A N 1
ATOM 582 C CA . LYS A 1 75 ? 8.344 -37.062 -29.891 1 92.56 75 LYS A CA 1
ATOM 583 C C . LYS A 1 75 ? 6.906 -36.594 -29.703 1 92.56 75 LYS A C 1
ATOM 585 O O . LYS A 1 75 ? 6.527 -35.531 -30.219 1 92.56 75 LYS A O 1
ATOM 590 N N . HIS A 1 76 ? 6.105 -37.312 -28.969 1 90.62 76 HIS A N 1
ATOM 591 C CA . HIS A 1 76 ? 4.684 -37 -28.828 1 90.62 76 HIS A CA 1
ATOM 592 C C . HIS A 1 76 ? 4.449 -35.969 -27.734 1 90.62 76 HIS A C 1
ATOM 594 O O . HIS A 1 76 ? 3.314 -35.531 -27.531 1 90.62 76 HIS A O 1
ATOM 600 N N . SER A 1 77 ? 5.488 -35.594 -27.062 1 93.19 77 SER A N 1
ATOM 601 C CA . SER A 1 77 ? 5.355 -34.531 -26.047 1 93.19 77 SER A CA 1
ATOM 602 C C . SER A 1 77 ? 5.219 -33.156 -26.688 1 93.19 77 SER A C 1
ATOM 604 O O . SER A 1 77 ? 4.887 -32.188 -26 1 93.19 77 SER A O 1
ATOM 606 N N . GLU A 1 78 ? 5.414 -33.031 -28 1 89.62 78 GLU A N 1
ATOM 607 C CA . GLU A 1 78 ? 5.246 -31.797 -28.75 1 89.62 78 GLU A CA 1
ATOM 608 C C . GLU A 1 78 ? 6.008 -30.641 -28.109 1 89.62 78 GLU A C 1
ATOM 610 O O . GLU A 1 78 ? 5.457 -29.547 -27.938 1 89.62 78 GLU A O 1
ATOM 615 N N . GLY A 1 79 ? 7.199 -30.906 -27.609 1 91 79 GLY A N 1
ATOM 616 C CA . GLY A 1 79 ? 8.062 -29.859 -27.094 1 91 79 GLY A CA 1
ATOM 617 C C . GLY A 1 79 ? 7.863 -29.594 -25.609 1 91 79 GLY A C 1
ATOM 618 O O . GLY A 1 79 ? 8.562 -28.766 -25.016 1 91 79 GLY A O 1
ATOM 619 N N . ASN A 1 80 ? 7 -30.312 -24.953 1 94.44 80 ASN A N 1
ATOM 620 C CA . ASN A 1 80 ? 6.715 -30.094 -23.531 1 94.44 80 ASN A CA 1
ATOM 621 C C . ASN A 1 80 ? 7.684 -30.859 -22.641 1 94.44 80 ASN A C 1
ATOM 623 O O . ASN A 1 80 ? 7.727 -30.625 -21.422 1 94.44 80 ASN A O 1
ATOM 627 N N . LEU A 1 81 ? 8.461 -31.75 -23.234 1 95.44 81 LEU A N 1
ATOM 628 C CA . LEU A 1 81 ? 9.547 -32.438 -22.531 1 95.44 81 LEU A CA 1
ATOM 629 C C . LEU A 1 81 ? 10.898 -32.062 -23.141 1 95.44 81 LEU A C 1
ATOM 631 O O . LEU A 1 81 ? 11.031 -31.969 -24.359 1 95.44 81 LEU A O 1
ATOM 635 N N . TYR A 1 82 ? 11.773 -31.797 -22.281 1 93.44 82 TYR A N 1
ATOM 636 C CA . TYR A 1 82 ? 13.117 -31.5 -22.75 1 93.44 82 TYR A CA 1
ATOM 637 C C . TYR A 1 82 ? 13.953 -32.75 -22.875 1 93.44 82 TYR A C 1
ATOM 639 O O . TYR A 1 82 ? 14.797 -32.875 -23.781 1 93.44 82 TYR A O 1
ATOM 647 N N . TYR A 1 83 ? 13.719 -33.688 -21.953 1 93.38 83 TYR A N 1
ATOM 648 C CA . TYR A 1 83 ? 14.438 -34.969 -22.047 1 93.38 83 TYR A CA 1
ATOM 649 C C . TYR A 1 83 ? 13.734 -36.062 -21.266 1 93.38 83 TYR A C 1
ATOM 651 O O . TYR A 1 83 ? 12.898 -35.781 -20.391 1 93.38 83 TYR A O 1
ATOM 659 N N . ILE A 1 84 ? 13.953 -37.25 -21.688 1 96.25 84 ILE A N 1
ATOM 660 C CA . ILE A 1 84 ? 13.641 -38.5 -20.953 1 96.25 84 ILE A CA 1
ATOM 661 C C . ILE A 1 84 ? 14.891 -39.375 -20.875 1 96.25 84 ILE A C 1
ATOM 663 O O . ILE A 1 84 ? 15.641 -39.469 -21.844 1 96.25 84 ILE A O 1
ATOM 667 N N . GLY A 1 85 ? 15.148 -39.875 -19.656 1 94.88 85 GLY A N 1
ATOM 668 C CA . GLY A 1 85 ? 16.328 -40.719 -19.516 1 94.88 85 GLY A CA 1
ATOM 669 C C . GLY A 1 85 ? 16.125 -41.844 -18.531 1 94.88 85 GLY A C 1
ATOM 670 O O . GLY A 1 85 ? 15.461 -41.688 -17.5 1 94.88 85 GLY A O 1
ATOM 671 N N . VAL A 1 86 ? 16.594 -42.969 -18.953 1 96.38 86 VAL A N 1
ATOM 672 C CA . VAL A 1 86 ? 16.641 -44.125 -18.062 1 96.38 86 VAL A CA 1
ATOM 673 C C . VAL A 1 86 ? 18.078 -44.375 -17.594 1 96.38 86 VAL A C 1
ATOM 675 O O . VAL A 1 86 ? 18.984 -44.531 -18.406 1 96.38 86 VAL A O 1
ATOM 678 N N . VAL A 1 87 ? 18.172 -44.375 -16.281 1 94.88 87 VAL A N 1
ATOM 679 C CA . VAL A 1 87 ? 19.516 -44.438 -15.703 1 94.88 87 VAL A CA 1
ATOM 680 C C . VAL A 1 87 ? 19.656 -45.719 -14.859 1 94.88 87 VAL A C 1
ATOM 682 O O . VAL A 1 87 ? 18.734 -46.062 -14.117 1 94.88 87 VAL A O 1
ATOM 685 N N . SER A 1 88 ? 20.781 -46.344 -14.984 1 93.75 88 SER A N 1
ATOM 686 C CA . SER A 1 88 ? 21.094 -47.562 -14.219 1 93.75 88 SER A CA 1
ATOM 687 C C . SER A 1 88 ? 21.594 -47.219 -12.82 1 93.75 88 SER A C 1
ATOM 689 O O . SER A 1 88 ? 21.875 -46.062 -12.531 1 93.75 88 SER A O 1
ATOM 691 N N . PRO A 1 89 ? 21.594 -48.219 -11.945 1 92.12 89 PRO A N 1
ATOM 692 C CA . PRO A 1 89 ? 22.078 -47.969 -10.586 1 92.12 89 PRO A CA 1
ATOM 693 C C . PRO A 1 89 ? 23.516 -47.469 -10.547 1 92.12 89 PRO A C 1
ATOM 695 O O . PRO A 1 89 ? 23.906 -46.812 -9.586 1 92.12 89 PRO A O 1
ATOM 698 N N . ASP A 1 90 ? 24.297 -47.688 -11.555 1 90.69 90 ASP A N 1
ATOM 699 C CA . ASP A 1 90 ? 25.672 -47.219 -11.648 1 90.69 90 ASP A CA 1
ATOM 700 C C . ASP A 1 90 ? 25.719 -45.781 -12.195 1 90.69 90 ASP A C 1
ATOM 702 O O . ASP A 1 90 ? 26.781 -45.281 -12.547 1 90.69 90 ASP A O 1
ATOM 706 N N . LYS A 1 91 ? 24.609 -45.188 -12.359 1 93.31 91 LYS A N 1
ATOM 707 C CA . LYS A 1 91 ? 24.438 -43.812 -12.805 1 93.31 91 LYS A CA 1
ATOM 708 C C . LYS A 1 91 ? 24.859 -43.656 -14.266 1 93.31 91 LYS A C 1
ATOM 710 O O . LYS A 1 91 ? 25.453 -42.625 -14.633 1 93.31 91 LYS A O 1
ATOM 715 N N . ILE A 1 92 ? 24.594 -44.688 -15 1 93.69 92 ILE A N 1
ATOM 716 C CA . ILE A 1 92 ? 24.859 -44.656 -16.438 1 93.69 92 ILE A CA 1
ATOM 717 C C . ILE A 1 92 ? 23.547 -44.531 -17.203 1 93.69 92 ILE A C 1
ATOM 719 O O . ILE A 1 92 ? 22.578 -45.219 -16.906 1 93.69 92 ILE A O 1
ATOM 723 N N . LEU A 1 93 ? 23.531 -43.594 -18.156 1 94.44 93 LEU A N 1
ATOM 724 C CA . LEU A 1 93 ? 22.344 -43.438 -19 1 94.44 93 LEU A CA 1
ATOM 725 C C . LEU A 1 93 ? 22.188 -44.594 -19.953 1 94.44 93 LEU A C 1
ATOM 727 O O . LEU A 1 93 ? 23.047 -44.812 -20.828 1 94.44 93 LEU A O 1
ATOM 731 N N . VAL A 1 94 ? 21.188 -45.406 -19.797 1 94.12 94 VAL A N 1
ATOM 732 C CA . VAL A 1 94 ? 20.984 -46.625 -20.562 1 94.12 94 VAL A CA 1
ATOM 733 C C . VAL A 1 94 ? 20.125 -46.312 -21.797 1 94.12 94 VAL A C 1
ATOM 735 O O . VAL A 1 94 ? 20.328 -46.906 -22.859 1 94.12 94 VAL A O 1
ATOM 738 N N . ALA A 1 95 ? 19.141 -45.469 -21.625 1 95.19 95 ALA A N 1
ATOM 739 C CA . ALA A 1 95 ? 18.25 -45 -22.688 1 95.19 95 ALA A CA 1
ATOM 740 C C . ALA A 1 95 ? 17.844 -43.531 -22.469 1 95.19 95 ALA A C 1
ATOM 742 O O . ALA A 1 95 ? 17.797 -43.062 -21.328 1 95.19 95 ALA A O 1
ATOM 743 N N . GLY A 1 96 ? 17.703 -42.875 -23.531 1 93.94 96 GLY A N 1
ATOM 744 C CA . GLY A 1 96 ? 17.328 -41.469 -23.375 1 93.94 96 GLY A CA 1
ATOM 745 C C . GLY A 1 96 ? 17.109 -40.75 -24.703 1 93.94 96 GLY A C 1
ATOM 746 O O . GLY A 1 96 ? 17.281 -41.344 -25.766 1 93.94 96 GLY A O 1
ATOM 747 N N . THR A 1 97 ? 16.594 -39.594 -24.594 1 91.25 97 THR A N 1
ATOM 748 C CA . THR A 1 97 ? 16.312 -38.75 -25.766 1 91.25 97 THR A CA 1
ATOM 749 C C . THR A 1 97 ? 17.609 -38.25 -26.406 1 91.25 97 THR A C 1
ATOM 751 O O . THR A 1 97 ? 17.672 -38.094 -27.625 1 91.25 97 THR A O 1
ATOM 754 N N . SER A 1 98 ? 18.641 -38 -25.641 1 85.88 98 SER A N 1
ATOM 755 C CA . SER A 1 98 ? 19.938 -37.656 -26.172 1 85.88 98 SER A CA 1
ATOM 756 C C . SER A 1 98 ? 20.781 -38.875 -26.484 1 85.88 98 SER A C 1
ATOM 758 O O . SER A 1 98 ? 21.5 -39.375 -25.609 1 85.88 98 SER A O 1
ATOM 760 N N . LYS A 1 99 ? 20.844 -39.188 -27.719 1 86.81 99 LYS A N 1
ATOM 761 C CA . LYS A 1 99 ? 21.531 -40.406 -28.125 1 86.81 99 LYS A CA 1
ATOM 762 C C . LYS A 1 99 ? 23.031 -40.312 -27.844 1 86.81 99 LYS A C 1
ATOM 764 O O . LYS A 1 99 ? 23.672 -41.312 -27.516 1 86.81 99 LYS A O 1
ATOM 769 N N . ASP A 1 100 ? 23.547 -39.094 -27.891 1 87 100 ASP A N 1
ATOM 770 C CA . ASP A 1 100 ? 24.969 -38.875 -27.688 1 87 100 ASP A CA 1
ATOM 771 C C . ASP A 1 100 ? 25.359 -39.062 -26.219 1 87 100 ASP A C 1
ATOM 773 O O . ASP A 1 100 ? 26.531 -39.312 -25.906 1 87 100 ASP A O 1
ATOM 777 N N . ALA A 1 101 ? 24.375 -39 -25.375 1 87.56 101 ALA A N 1
ATOM 778 C CA . ALA A 1 101 ? 24.656 -39.094 -23.938 1 87.56 101 ALA A CA 1
ATOM 779 C C . ALA A 1 101 ? 24.469 -40.5 -23.422 1 87.56 101 ALA A C 1
ATOM 781 O O . ALA A 1 101 ? 24.828 -40.812 -22.281 1 87.56 101 ALA A O 1
ATOM 782 N N . ILE A 1 102 ? 24.016 -41.406 -24.25 1 91.75 102 ILE A N 1
ATOM 783 C CA . ILE A 1 102 ? 23.766 -42.781 -23.844 1 91.75 102 ILE A CA 1
ATOM 784 C C . ILE A 1 102 ? 25.094 -43.469 -23.516 1 91.75 102 ILE A C 1
ATOM 786 O O . ILE A 1 102 ? 26.062 -43.375 -24.266 1 91.75 102 ILE A O 1
ATOM 790 N N . GLY A 1 103 ? 25.141 -44.031 -22.391 1 91.44 103 GLY A N 1
ATOM 791 C CA . GLY A 1 103 ? 26.344 -44.719 -21.953 1 91.44 103 GLY A CA 1
ATOM 792 C C . GLY A 1 103 ? 27.219 -43.875 -21.047 1 91.44 103 GLY A C 1
ATOM 793 O O . GLY A 1 103 ? 28.156 -44.375 -20.438 1 91.44 103 GLY A O 1
ATOM 794 N N . GLN A 1 104 ? 26.953 -42.688 -21 1 91.19 104 GLN A N 1
ATOM 795 C CA . GLN A 1 104 ? 27.734 -41.781 -20.156 1 91.19 104 GLN A CA 1
ATOM 796 C C . GLN A 1 104 ? 27.203 -41.75 -18.734 1 91.19 104 GLN A C 1
ATOM 798 O O . GLN A 1 104 ? 26.016 -42 -18.5 1 91.19 104 GLN A O 1
ATOM 803 N N . LYS A 1 105 ? 28.078 -41.375 -17.781 1 91.81 105 LYS A N 1
ATOM 804 C CA . LYS A 1 105 ? 27.703 -41.281 -16.375 1 91.81 105 LYS A CA 1
ATOM 805 C C . LYS A 1 105 ? 27 -39.969 -16.094 1 91.81 105 LYS A C 1
ATOM 807 O O . LYS A 1 105 ? 27.406 -38.906 -16.594 1 91.81 105 LYS A O 1
ATOM 812 N N . ILE A 1 106 ? 25.953 -40.125 -15.422 1 86.19 106 ILE A N 1
ATOM 813 C CA . ILE A 1 106 ? 25.203 -38.938 -15.023 1 86.19 106 ILE A CA 1
ATOM 814 C C . ILE A 1 106 ? 25.531 -38.562 -13.578 1 86.19 106 ILE A C 1
ATOM 816 O O . ILE A 1 106 ? 25.375 -39.375 -12.672 1 86.19 106 ILE A O 1
ATOM 820 N N . ASP A 1 107 ? 26.031 -37.375 -13.344 1 80.38 107 ASP A N 1
ATOM 821 C CA . ASP A 1 107 ? 26.391 -36.875 -12.016 1 80.38 107 ASP A CA 1
ATOM 822 C C . ASP A 1 107 ? 25.234 -36.125 -11.391 1 80.38 107 ASP A C 1
ATOM 824 O O . ASP A 1 107 ? 25.047 -34.938 -11.688 1 80.38 107 ASP A O 1
ATOM 828 N N . SER A 1 108 ? 24.516 -36.75 -10.688 1 82.44 108 SER A N 1
ATOM 829 C CA . SER A 1 108 ? 23.422 -36.094 -9.969 1 82.44 108 SER A CA 1
ATOM 830 C C . SER A 1 108 ? 23.297 -36.625 -8.547 1 82.44 108 SER A C 1
ATOM 832 O O . SER A 1 108 ? 23.141 -37.844 -8.344 1 82.44 108 SER A O 1
ATOM 834 N N . VAL A 1 109 ? 23.391 -35.688 -7.594 1 84.06 109 VAL A N 1
ATOM 835 C CA . VAL A 1 109 ? 23.281 -36.062 -6.188 1 84.06 109 VAL A CA 1
ATOM 836 C C . VAL A 1 109 ? 21.875 -36.562 -5.891 1 84.06 109 VAL A C 1
ATOM 838 O O . VAL A 1 109 ? 21.688 -37.469 -5.051 1 84.06 109 VAL A O 1
ATOM 841 N N . GLU A 1 110 ? 20.906 -36.219 -6.672 1 88.5 110 GLU A N 1
ATOM 842 C CA . GLU A 1 110 ? 19.5 -36.562 -6.441 1 88.5 110 GLU A CA 1
ATOM 843 C C . GLU A 1 110 ? 19.234 -38 -6.801 1 88.5 110 GLU A C 1
ATOM 845 O O . GLU A 1 110 ? 18.297 -38.625 -6.273 1 88.5 110 GLU A O 1
ATOM 850 N N . LEU A 1 111 ? 20.047 -38.656 -7.621 1 90.56 111 LEU A N 1
ATOM 851 C CA . LEU A 1 111 ? 19.875 -40.031 -8.062 1 90.56 111 LEU A CA 1
ATOM 852 C C . LEU A 1 111 ? 20.062 -41.031 -6.898 1 90.56 111 LEU A C 1
ATOM 854 O O . LEU A 1 111 ? 19.438 -42.094 -6.875 1 90.56 111 LEU A O 1
ATOM 858 N N . ASP A 1 112 ? 20.938 -40.594 -5.945 1 91.06 112 ASP A N 1
ATOM 859 C CA . ASP A 1 112 ? 21.172 -41.469 -4.789 1 91.06 112 ASP A CA 1
ATOM 860 C C . ASP A 1 112 ? 19.875 -41.75 -4.031 1 91.06 112 ASP A C 1
ATOM 862 O O . ASP A 1 112 ? 19.625 -42.875 -3.621 1 91.06 112 ASP A O 1
ATOM 866 N N . SER A 1 113 ? 19.141 -40.719 -3.871 1 92.88 113 SER A N 1
ATOM 867 C CA . SER A 1 113 ? 17.859 -40.844 -3.174 1 92.88 113 SER A CA 1
ATOM 868 C C . SER A 1 113 ? 16.891 -41.688 -3.98 1 92.88 113 SER A C 1
ATOM 870 O O . SER A 1 113 ? 16.094 -42.438 -3.412 1 92.88 113 SER A O 1
ATOM 872 N N . VAL A 1 114 ? 16.922 -41.594 -5.273 1 94.81 114 VAL A N 1
ATOM 873 C CA . VAL A 1 114 ? 16.016 -42.344 -6.16 1 94.81 114 VAL A CA 1
ATOM 874 C C . VAL A 1 114 ? 16.312 -43.812 -6.074 1 94.81 114 VAL A C 1
ATOM 876 O O . VAL A 1 114 ? 15.391 -44.656 -6.039 1 94.81 114 VAL A O 1
ATOM 879 N N . PHE A 1 115 ? 17.516 -44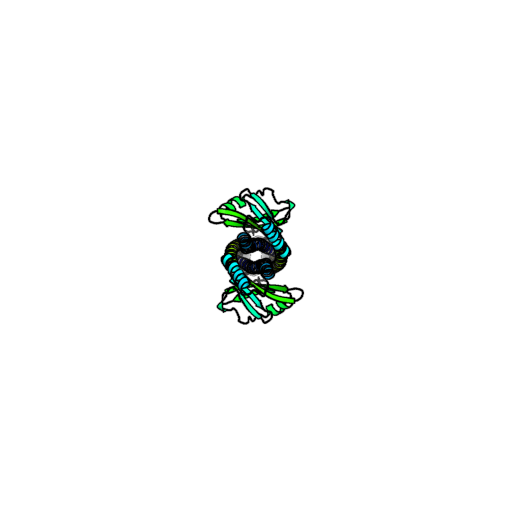.219 -6.016 1 93.44 115 PHE A N 1
ATOM 880 C CA . PHE A 1 115 ? 17.891 -45.625 -5.973 1 93.44 115 PHE A CA 1
ATOM 881 C C . PHE A 1 115 ? 17.656 -46.219 -4.578 1 93.44 115 PHE A C 1
ATOM 883 O O . PHE A 1 115 ? 17.75 -47.438 -4.379 1 93.44 115 PHE A O 1
ATOM 890 N N . LYS A 1 116 ? 17.406 -45.312 -3.602 1 93.5 116 LYS A N 1
ATOM 891 C CA . LYS A 1 116 ? 16.938 -45.781 -2.295 1 93.5 116 LYS A CA 1
ATOM 892 C C . LYS A 1 116 ? 15.414 -45.938 -2.281 1 93.5 116 LYS A C 1
ATOM 894 O O . LYS A 1 116 ? 14.828 -46.25 -1.245 1 93.5 116 LYS A O 1
ATOM 899 N N . GLY A 1 117 ? 14.781 -45.625 -3.439 1 92.38 117 GLY A N 1
ATOM 900 C CA . GLY A 1 117 ? 13.359 -45.875 -3.582 1 92.38 117 GLY A CA 1
ATOM 901 C C . GLY A 1 117 ? 12.516 -44.625 -3.518 1 92.38 117 GLY A C 1
ATOM 902 O O . GLY A 1 117 ? 11.281 -44.688 -3.559 1 92.38 117 GLY A O 1
ATOM 903 N N . ASN A 1 118 ? 13.148 -43.5 -3.52 1 93.88 118 ASN A N 1
ATOM 904 C CA . ASN A 1 118 ? 12.414 -42.25 -3.398 1 93.88 118 ASN A CA 1
ATOM 905 C C . ASN A 1 118 ? 12.281 -41.531 -4.742 1 93.88 118 ASN A C 1
ATOM 907 O O . ASN A 1 118 ? 13.109 -41.75 -5.637 1 93.88 118 ASN A O 1
ATOM 911 N N . THR A 1 119 ? 11.172 -40.781 -4.918 1 95.62 119 THR A N 1
ATOM 912 C CA . THR A 1 119 ? 11.016 -39.906 -6.078 1 95.62 119 THR A CA 1
ATOM 913 C C . THR A 1 119 ? 11.727 -38.594 -5.852 1 95.62 119 THR A C 1
ATOM 915 O O . THR A 1 119 ? 11.688 -38.031 -4.75 1 95.62 119 THR A O 1
ATOM 918 N N . ALA A 1 120 ? 12.445 -38.094 -6.82 1 95.75 120 ALA A N 1
ATOM 919 C CA . ALA A 1 120 ? 13.133 -36.812 -6.734 1 95.75 120 ALA A CA 1
ATOM 920 C C . ALA A 1 120 ? 12.602 -35.844 -7.77 1 95.75 120 ALA A C 1
ATOM 922 O O . ALA A 1 120 ? 12.281 -36.219 -8.898 1 95.75 120 ALA A O 1
ATOM 923 N N . SER A 1 121 ? 12.383 -34.594 -7.414 1 96.12 121 SER A N 1
ATOM 924 C CA . SER A 1 121 ? 11.969 -33.531 -8.312 1 96.12 121 SER A CA 1
ATOM 925 C C . SER A 1 121 ? 12.727 -32.25 -8.031 1 96.12 121 SER A C 1
ATOM 927 O O . SER A 1 121 ? 12.867 -31.844 -6.875 1 96.12 121 SER A O 1
ATOM 929 N N . PHE A 1 122 ? 13.289 -31.625 -9.023 1 93.81 122 PHE A N 1
ATOM 930 C CA . PHE A 1 122 ? 14.078 -30.406 -8.867 1 93.81 122 PHE A CA 1
ATOM 931 C C . PHE A 1 122 ? 14.297 -29.734 -10.211 1 93.81 122 PHE A C 1
ATOM 933 O O . PHE A 1 122 ? 14.117 -30.344 -11.266 1 93.81 122 PHE A O 1
ATOM 940 N N . MET A 1 123 ? 14.617 -28.469 -10.164 1 93.62 123 MET A N 1
ATOM 941 C CA . MET A 1 123 ? 15.031 -27.75 -11.367 1 93.62 123 MET A CA 1
ATOM 942 C C . MET A 1 123 ? 16.422 -28.172 -11.812 1 93.62 123 MET A C 1
ATOM 944 O O . MET A 1 123 ? 17.344 -28.219 -11 1 93.62 123 MET A O 1
ATOM 948 N N . ASN A 1 124 ? 16.516 -28.516 -13.078 1 90 124 ASN A N 1
ATOM 949 C CA . ASN A 1 124 ? 17.781 -28.953 -13.664 1 90 124 ASN A CA 1
ATOM 950 C C . ASN A 1 124 ? 18.125 -28.156 -14.922 1 90 124 ASN A C 1
ATOM 952 O O . ASN A 1 124 ? 17.25 -27.516 -15.5 1 90 124 ASN A O 1
ATOM 956 N N . GLU A 1 125 ? 19.391 -28.062 -15.141 1 87.44 125 GLU A N 1
ATOM 957 C CA . GLU A 1 125 ? 19.844 -27.453 -16.391 1 87.44 125 GLU A CA 1
ATOM 958 C C . GLU A 1 125 ? 20.703 -28.422 -17.188 1 87.44 125 GLU A C 1
ATOM 960 O O . GLU A 1 125 ? 21.656 -28.984 -16.672 1 87.44 125 GLU A O 1
ATOM 965 N N . TRP A 1 126 ? 20.203 -28.703 -18.375 1 80.44 126 TRP A N 1
ATOM 966 C CA . TRP A 1 126 ? 20.953 -29.578 -19.281 1 80.44 126 TRP A CA 1
ATOM 967 C C . TRP A 1 126 ? 21.25 -28.859 -20.594 1 80.44 126 TRP A C 1
ATOM 969 O O . TRP A 1 126 ? 20.344 -28.391 -21.266 1 80.44 126 TRP A O 1
ATOM 979 N N . GLN A 1 127 ? 22.516 -28.766 -20.906 1 79.69 127 GLN A N 1
ATOM 980 C CA . GLN A 1 127 ? 22.969 -28.125 -22.125 1 79.69 127 GLN A CA 1
ATOM 981 C C . GLN A 1 127 ? 22.438 -26.703 -22.234 1 79.69 127 GLN A C 1
ATOM 983 O O . GLN A 1 127 ? 21.938 -26.297 -23.281 1 79.69 127 GLN A O 1
ATOM 988 N N . GLY A 1 128 ? 22.297 -26 -21.125 1 82.81 128 GLY A N 1
ATOM 989 C CA . GLY A 1 128 ? 21.953 -24.578 -21.094 1 82.81 128 GLY A CA 1
ATOM 990 C C . GLY A 1 128 ? 20.453 -24.344 -21.031 1 82.81 128 GLY A C 1
ATOM 991 O O . GLY A 1 128 ? 20 -23.188 -21.031 1 82.81 128 GLY A O 1
ATOM 992 N N . THR A 1 129 ? 19.734 -25.406 -21.078 1 88.5 129 THR A N 1
ATOM 993 C CA . THR A 1 129 ? 18.281 -25.234 -21.031 1 88.5 129 THR A CA 1
ATOM 994 C C . THR A 1 129 ? 17.719 -25.75 -19.719 1 88.5 129 THR A C 1
ATOM 996 O O . THR A 1 129 ? 18.016 -26.875 -19.297 1 88.5 129 THR A O 1
ATOM 999 N N . ALA A 1 130 ? 16.984 -24.922 -19.109 1 92.75 130 ALA A N 1
ATOM 1000 C CA . ALA A 1 130 ? 16.391 -25.281 -17.828 1 92.75 130 ALA A CA 1
ATOM 1001 C C . ALA A 1 130 ? 15.188 -26.203 -18.031 1 92.75 130 ALA A C 1
ATOM 1003 O O . ALA A 1 130 ? 14.43 -26.031 -18.984 1 92.75 130 ALA A O 1
ATOM 1004 N N . ALA A 1 131 ? 15.055 -27.266 -17.219 1 95.56 131 ALA A N 1
ATOM 1005 C CA . ALA A 1 131 ? 13.914 -28.172 -17.203 1 95.56 131 ALA A CA 1
ATOM 1006 C C . ALA A 1 131 ? 13.578 -28.609 -15.773 1 95.56 131 ALA A C 1
ATOM 1008 O O . ALA A 1 131 ? 14.453 -28.609 -14.898 1 95.56 131 ALA A O 1
ATOM 1009 N N . TYR A 1 132 ? 12.32 -28.766 -15.531 1 96.69 132 TYR A N 1
ATOM 1010 C CA . TYR A 1 132 ? 11.93 -29.359 -14.258 1 96.69 132 TYR A CA 1
ATOM 1011 C C . TYR A 1 132 ? 12.016 -30.875 -14.297 1 96.69 132 TYR A C 1
ATOM 1013 O O . TYR A 1 132 ? 11.219 -31.531 -14.984 1 96.69 132 TYR A O 1
ATOM 1021 N N . ASN A 1 133 ? 12.938 -31.438 -13.586 1 96.25 133 ASN A N 1
ATOM 1022 C CA . ASN A 1 133 ? 13.234 -32.875 -13.641 1 96.25 133 ASN A CA 1
ATOM 1023 C C . ASN A 1 133 ? 12.453 -33.656 -12.586 1 96.25 133 ASN A C 1
ATOM 1025 O O . ASN A 1 133 ? 12.398 -33.25 -11.422 1 96.25 133 ASN A O 1
ATOM 1029 N N . VAL A 1 134 ? 11.797 -34.656 -12.977 1 97.06 134 VAL A N 1
ATOM 1030 C CA . VAL A 1 134 ? 11.164 -35.625 -12.086 1 97.06 134 VAL A CA 1
ATOM 1031 C C . VAL A 1 134 ? 11.742 -37.031 -12.336 1 97.06 134 VAL A C 1
ATOM 1033 O O . VAL A 1 134 ? 11.719 -37.531 -13.461 1 97.06 134 VAL A O 1
ATOM 1036 N N . THR A 1 135 ? 12.281 -37.656 -11.305 1 97.12 135 THR A N 1
ATOM 1037 C CA . THR A 1 135 ? 12.898 -38.969 -11.414 1 97.12 135 THR A CA 1
ATOM 1038 C C . THR A 1 135 ? 12.211 -39.969 -10.484 1 97.12 135 THR A C 1
ATOM 1040 O O . THR A 1 135 ? 12.094 -39.719 -9.281 1 97.12 135 THR A O 1
ATOM 1043 N N . VAL A 1 136 ? 11.734 -41.031 -11.055 1 96.62 136 VAL A N 1
ATOM 1044 C CA . VAL A 1 136 ? 11.062 -42.094 -10.281 1 96.62 136 VAL A CA 1
ATOM 1045 C C . VAL A 1 136 ? 11.859 -43.375 -10.375 1 96.62 136 VAL A C 1
ATOM 1047 O O . VAL A 1 136 ? 12.5 -43.656 -11.391 1 96.62 136 VAL A O 1
ATOM 1050 N N . PRO A 1 137 ? 11.867 -44.156 -9.289 1 96.19 137 PRO A N 1
ATOM 1051 C CA . PRO A 1 137 ? 12.57 -45.438 -9.32 1 96.19 137 PRO A CA 1
ATOM 1052 C C . PRO A 1 137 ? 11.781 -46.531 -10.039 1 96.19 137 PRO A C 1
ATOM 1054 O O . PRO A 1 137 ? 10.555 -46.594 -9.93 1 96.19 137 PRO A O 1
ATOM 1057 N N . ILE A 1 138 ? 12.391 -47.312 -10.844 1 95.31 138 ILE A N 1
ATOM 1058 C CA . ILE A 1 138 ? 11.828 -48.531 -11.445 1 95.31 138 ILE A CA 1
ATOM 1059 C C . ILE A 1 138 ? 12.227 -49.75 -10.617 1 95.31 138 ILE A C 1
ATOM 1061 O O . ILE A 1 138 ? 13.414 -50.062 -10.484 1 95.31 138 ILE A O 1
ATOM 1065 N N . LYS A 1 139 ? 11.25 -50.406 -10.07 1 91.94 139 LYS A N 1
ATOM 1066 C CA . LYS A 1 139 ? 11.516 -51.5 -9.164 1 91.94 139 LYS A CA 1
ATOM 1067 C C . LYS A 1 139 ? 11.156 -52.844 -9.805 1 91.94 139 LYS A C 1
ATOM 1069 O O . LYS A 1 139 ? 10.227 -52.938 -10.609 1 91.94 139 LYS A O 1
ATOM 1074 N N . GLU A 1 140 ? 11.906 -53.781 -9.68 1 87.94 140 GLU A N 1
ATOM 1075 C CA . GLU A 1 140 ? 11.617 -55.188 -9.945 1 87.94 140 GLU A CA 1
ATOM 1076 C C . GLU A 1 140 ? 11.633 -56 -8.648 1 87.94 140 GLU A C 1
ATOM 1078 O O . GLU A 1 140 ? 12.695 -56.312 -8.125 1 87.94 140 GLU A O 1
ATOM 1083 N N . GLY A 1 141 ? 10.531 -56.344 -8.203 1 83.06 141 GLY A N 1
ATOM 1084 C CA . GLY A 1 141 ? 10.453 -56.906 -6.867 1 83.06 141 GLY A CA 1
ATOM 1085 C C . GLY A 1 141 ? 10.719 -55.906 -5.77 1 83.06 141 GLY A C 1
ATOM 1086 O O . GLY A 1 141 ? 10.078 -54.844 -5.715 1 83.06 141 GLY A O 1
ATOM 1087 N N . GLU A 1 142 ? 11.711 -56.219 -4.875 1 86 142 GLU A N 1
ATOM 1088 C CA . GLU A 1 142 ? 12.031 -55.312 -3.766 1 86 142 GLU A CA 1
ATOM 1089 C C . GLU A 1 142 ? 13.211 -54.406 -4.102 1 86 142 GLU A C 1
ATOM 1091 O O . GLU A 1 142 ? 13.5 -53.469 -3.373 1 86 142 GLU A O 1
ATOM 1096 N N . ASN A 1 143 ? 13.812 -54.625 -5.305 1 89.38 143 ASN A N 1
ATOM 1097 C CA . ASN A 1 143 ? 15.023 -53.875 -5.645 1 89.38 143 ASN A CA 1
ATOM 1098 C C . ASN A 1 143 ? 14.758 -52.844 -6.734 1 89.38 143 ASN A C 1
ATOM 1100 O O . ASN A 1 143 ? 13.977 -53.094 -7.66 1 89.38 143 ASN A O 1
ATOM 1104 N N . VAL A 1 144 ? 15.383 -51.656 -6.551 1 94.31 144 VAL A N 1
ATOM 1105 C CA . VAL A 1 144 ? 15.359 -50.656 -7.594 1 94.31 144 VAL A CA 1
ATOM 1106 C C . VAL A 1 144 ? 16.391 -50.969 -8.664 1 94.31 144 VAL A C 1
ATOM 1108 O O . VAL A 1 144 ? 17.594 -50.938 -8.391 1 94.31 144 VAL A O 1
ATOM 1111 N N . VAL A 1 145 ? 15.953 -51.25 -9.828 1 93.56 145 VAL A N 1
ATOM 1112 C CA . VAL A 1 145 ? 16.844 -51.75 -10.867 1 93.56 145 VAL A CA 1
ATOM 1113 C C . VAL A 1 145 ? 17.219 -50.625 -11.828 1 93.56 145 VAL A C 1
ATOM 1115 O O . VAL A 1 145 ? 18.203 -50.719 -12.562 1 93.56 145 VAL A O 1
ATOM 1118 N N . SER A 1 146 ? 16.406 -49.594 -11.836 1 95.25 146 SER A N 1
ATOM 1119 C CA . SER A 1 146 ? 16.656 -48.438 -12.703 1 95.25 146 SER A CA 1
ATOM 1120 C C . SER A 1 146 ? 15.883 -47.219 -12.242 1 95.25 146 SER A C 1
ATOM 1122 O O . SER A 1 146 ? 15.211 -47.25 -11.203 1 95.25 146 SER A O 1
ATOM 1124 N N . SER A 1 147 ? 16.219 -46.125 -12.883 1 95.94 147 SER A N 1
ATOM 1125 C CA . SER A 1 147 ? 15.469 -44.906 -12.625 1 95.94 147 SER A CA 1
ATOM 1126 C C . SER A 1 147 ? 15.047 -44.219 -13.922 1 95.94 147 SER A C 1
ATOM 1128 O O . SER A 1 147 ? 15.719 -44.375 -14.953 1 95.94 147 SER A O 1
ATOM 1130 N N . LEU A 1 148 ? 13.883 -43.688 -13.953 1 96.81 148 LEU A N 1
ATOM 1131 C CA . LEU A 1 148 ? 13.359 -42.938 -15.086 1 96.81 148 LEU A CA 1
ATOM 1132 C C . LEU A 1 148 ? 13.289 -41.438 -14.758 1 96.81 148 LEU A C 1
ATOM 1134 O O . LEU A 1 148 ? 12.664 -41.031 -13.773 1 96.81 148 LEU A O 1
ATOM 1138 N N . SER A 1 149 ? 14.016 -40.625 -15.523 1 95.62 149 SER A N 1
ATOM 1139 C CA . SER A 1 149 ? 14 -39.188 -15.367 1 95.62 149 SER A CA 1
ATOM 1140 C C . SER A 1 149 ? 13.289 -38.5 -16.531 1 95.62 149 SER A C 1
ATOM 1142 O O . SER A 1 149 ? 13.555 -38.844 -17.703 1 95.62 149 SER A O 1
ATOM 1144 N N . VAL A 1 150 ? 12.406 -37.656 -16.219 1 96.25 150 VAL A N 1
ATOM 1145 C CA . VAL A 1 150 ? 11.711 -36.844 -17.219 1 96.25 150 VAL A CA 1
ATOM 1146 C C . VAL A 1 150 ? 11.969 -35.375 -16.969 1 96.25 150 VAL A C 1
ATOM 1148 O O . VAL A 1 150 ? 11.781 -34.875 -15.852 1 96.25 150 VAL A O 1
ATOM 1151 N N . GLY A 1 151 ? 12.469 -34.656 -17.938 1 95.94 151 GLY A N 1
ATOM 1152 C CA . GLY A 1 151 ? 12.656 -33.219 -17.875 1 95.94 151 GLY A CA 1
ATOM 1153 C C . GLY A 1 151 ? 11.539 -32.438 -18.531 1 95.94 151 GLY A C 1
ATOM 1154 O O . GLY A 1 151 ? 11.484 -32.344 -19.75 1 95.94 151 GLY A O 1
ATOM 1155 N N . ILE A 1 152 ? 10.719 -31.812 -17.766 1 96.25 152 ILE A N 1
ATOM 1156 C CA . ILE A 1 152 ? 9.586 -31.047 -18.281 1 96.25 152 ILE A CA 1
ATOM 1157 C C . ILE A 1 152 ? 10.055 -29.641 -18.672 1 96.25 152 ILE A C 1
ATOM 1159 O O . ILE A 1 152 ? 10.758 -28.984 -17.906 1 96.25 152 ILE A O 1
ATOM 1163 N N . SER A 1 153 ? 9.617 -29.219 -19.875 1 95.12 153 SER A N 1
ATOM 1164 C CA . SER A 1 153 ? 9.969 -27.891 -20.359 1 95.12 153 SER A CA 1
ATOM 1165 C C . SER A 1 153 ? 9.383 -26.797 -19.469 1 95.12 153 SER A C 1
ATOM 1167 O O . SER A 1 153 ? 8.227 -26.891 -19.047 1 95.12 153 SER A O 1
ATOM 1169 N N . VAL A 1 154 ? 10.25 -25.75 -19.25 1 95.5 154 VAL A N 1
ATOM 1170 C CA . VAL A 1 154 ? 9.781 -24.672 -18.391 1 95.5 154 VAL A CA 1
ATOM 1171 C C . VAL A 1 154 ? 9.477 -23.438 -19.219 1 95.5 154 VAL A C 1
ATOM 1173 O O . VAL A 1 154 ? 9.328 -22.344 -18.688 1 95.5 154 VAL A O 1
ATOM 1176 N N . VAL A 1 155 ? 9.445 -23.578 -20.531 1 92.94 155 VAL A N 1
ATOM 1177 C CA . VAL A 1 155 ? 9.211 -22.453 -21.422 1 92.94 155 VAL A CA 1
ATOM 1178 C C . VAL A 1 155 ? 7.812 -21.891 -21.188 1 92.94 155 VAL A C 1
ATOM 1180 O O . VAL A 1 155 ? 7.645 -20.672 -21.047 1 92.94 155 VAL A O 1
ATOM 1183 N N . ASN A 1 156 ? 6.797 -22.75 -21.094 1 92.06 156 ASN A N 1
ATOM 1184 C CA . ASN A 1 156 ? 5.426 -22.312 -20.859 1 92.06 156 ASN A CA 1
ATOM 1185 C C . ASN A 1 156 ? 5.277 -21.641 -19.5 1 92.06 156 ASN A C 1
ATOM 1187 O O . ASN A 1 156 ? 4.586 -20.625 -19.375 1 92.06 156 ASN A O 1
ATOM 1191 N N . MET A 1 157 ? 5.918 -22.266 -18.5 1 93.31 157 MET A N 1
ATOM 1192 C CA . MET A 1 157 ? 5.93 -21.672 -17.172 1 93.31 157 MET A CA 1
ATOM 1193 C C . MET A 1 157 ? 6.57 -20.281 -17.188 1 93.31 157 MET A C 1
ATOM 1195 O O . MET A 1 157 ? 6.016 -19.328 -16.641 1 93.31 157 MET A O 1
ATOM 1199 N N . GLN A 1 158 ? 7.719 -20.141 -17.859 1 93.56 158 GLN A N 1
ATOM 1200 C CA . GLN A 1 158 ? 8.453 -18.891 -17.922 1 93.56 158 GLN A CA 1
ATOM 1201 C C . GLN A 1 158 ? 7.66 -17.812 -18.656 1 93.56 158 GLN A C 1
ATOM 1203 O O . GLN A 1 158 ? 7.641 -16.656 -18.234 1 93.56 158 GLN A O 1
ATOM 1208 N N . ASN A 1 159 ? 7.02 -18.188 -19.719 1 93.69 159 ASN A N 1
ATOM 1209 C CA . ASN A 1 159 ? 6.18 -17.25 -20.453 1 93.69 159 ASN A CA 1
ATOM 1210 C C . ASN A 1 159 ? 5.027 -16.734 -19.594 1 93.69 159 ASN A C 1
ATOM 1212 O O . ASN A 1 159 ? 4.719 -15.547 -19.609 1 93.69 159 ASN A O 1
ATOM 1216 N N . TYR A 1 160 ? 4.422 -17.594 -18.844 1 93.5 160 TYR A N 1
ATOM 1217 C CA . TYR A 1 160 ? 3.324 -17.188 -17.984 1 93.5 160 TYR A CA 1
ATOM 1218 C C . TYR A 1 160 ? 3.816 -16.25 -16.891 1 93.5 160 TYR A C 1
ATOM 1220 O O . TYR A 1 160 ? 3.172 -15.234 -16.594 1 93.5 160 TYR A O 1
ATOM 1228 N N . ILE A 1 161 ? 4.988 -16.578 -16.344 1 94.31 161 ILE A N 1
ATOM 1229 C CA . ILE A 1 161 ? 5.547 -15.789 -15.25 1 94.31 161 ILE A CA 1
ATOM 1230 C C . ILE A 1 161 ? 5.91 -14.398 -15.75 1 94.31 161 ILE A C 1
ATOM 1232 O O . ILE A 1 161 ? 5.578 -13.391 -15.117 1 94.31 161 ILE A O 1
ATOM 1236 N N . THR A 1 162 ? 6.535 -14.266 -16.906 1 94.5 162 THR A N 1
ATOM 1237 C CA . THR A 1 162 ? 6.938 -12.969 -17.453 1 94.5 162 THR A CA 1
ATOM 1238 C C . THR A 1 162 ? 5.715 -12.117 -17.766 1 94.5 162 THR A C 1
ATOM 1240 O O . THR A 1 162 ? 5.695 -10.914 -17.469 1 94.5 162 THR A O 1
ATOM 1243 N N . ASN A 1 163 ? 4.684 -12.758 -18.297 1 94.5 163 ASN A N 1
ATOM 1244 C CA . ASN A 1 163 ? 3.432 -12.055 -18.562 1 94.5 163 ASN A CA 1
ATOM 1245 C C . ASN A 1 163 ? 2.754 -11.617 -17.266 1 94.5 163 ASN A C 1
ATOM 1247 O O . ASN A 1 163 ? 2.15 -10.547 -17.203 1 94.5 163 ASN A O 1
ATOM 1251 N N . GLY A 1 164 ? 2.865 -12.57 -16.281 1 92.44 164 GLY A N 1
ATOM 1252 C CA . GLY A 1 164 ? 2.326 -12.234 -14.969 1 92.44 164 GLY A CA 1
ATOM 1253 C C . GLY A 1 164 ? 3.012 -11.039 -14.336 1 92.44 164 GLY A C 1
ATOM 1254 O O . GLY A 1 164 ? 2.354 -10.172 -13.75 1 92.44 164 GLY A O 1
ATOM 1255 N N . ILE A 1 165 ? 4.293 -10.906 -14.516 1 93.62 165 ILE A N 1
ATOM 1256 C CA . ILE A 1 165 ? 5.078 -9.797 -13.977 1 93.62 165 ILE A CA 1
ATOM 1257 C C . ILE A 1 165 ? 4.684 -8.5 -14.672 1 93.62 165 ILE A C 1
ATOM 1259 O O . ILE A 1 165 ? 4.492 -7.473 -14.016 1 93.62 165 ILE A O 1
ATOM 1263 N N . ILE A 1 166 ? 4.48 -8.508 -15.984 1 94.69 166 ILE A N 1
ATOM 1264 C CA . ILE A 1 166 ? 4.102 -7.324 -16.734 1 94.69 166 ILE A CA 1
ATOM 1265 C C . ILE A 1 166 ? 2.727 -6.836 -16.281 1 94.69 166 ILE A C 1
ATOM 1267 O O . ILE A 1 166 ? 2.533 -5.645 -16.047 1 94.69 166 ILE A O 1
ATOM 1271 N N . LYS A 1 167 ? 1.807 -7.766 -16.125 1 94.31 167 LYS A N 1
ATOM 1272 C CA . LYS A 1 167 ? 0.476 -7.41 -15.641 1 94.31 167 LYS A CA 1
ATOM 1273 C C . LYS A 1 167 ? 0.542 -6.809 -14.242 1 94.31 167 LYS A C 1
ATOM 1275 O O . LYS A 1 167 ? -0.187 -5.863 -13.93 1 94.31 167 LYS A O 1
ATOM 1280 N N . SER A 1 168 ? 1.412 -7.438 -13.414 1 92.88 168 SER A N 1
ATOM 1281 C CA . SER A 1 168 ? 1.57 -6.938 -12.055 1 92.88 168 SER A CA 1
ATOM 1282 C C . SER A 1 168 ? 2.121 -5.516 -12.047 1 92.88 168 SER A C 1
ATOM 1284 O O . SER A 1 168 ? 1.714 -4.688 -11.234 1 92.88 168 SER A O 1
ATOM 1286 N N . ILE A 1 169 ? 3.025 -5.215 -12.969 1 92.88 169 ILE A N 1
ATOM 1287 C CA . ILE A 1 169 ? 3.623 -3.887 -13.062 1 92.88 169 ILE A CA 1
ATOM 1288 C C . ILE A 1 169 ? 2.564 -2.875 -13.492 1 92.88 169 ILE A C 1
ATOM 1290 O O . ILE A 1 169 ? 2.488 -1.772 -12.945 1 92.88 169 ILE A O 1
ATOM 1294 N N . VAL A 1 170 ? 1.709 -3.258 -14.422 1 94.88 170 VAL A N 1
ATOM 1295 C CA . VAL A 1 170 ? 0.643 -2.383 -14.898 1 94.88 170 VAL A CA 1
ATOM 1296 C C . VAL A 1 170 ? -0.312 -2.057 -13.75 1 94.88 170 VAL A C 1
ATOM 1298 O O . VAL A 1 170 ? -0.647 -0.891 -13.523 1 94.88 170 VAL A O 1
ATOM 1301 N N . VAL A 1 171 ? -0.701 -3.102 -13.016 1 92.75 171 VAL A N 1
ATOM 1302 C CA . VAL A 1 171 ? -1.587 -2.902 -11.875 1 92.75 171 VAL A CA 1
ATOM 1303 C C . VAL A 1 171 ? -0.889 -2.045 -10.82 1 92.75 171 VAL A C 1
ATOM 1305 O O . VAL A 1 171 ? -1.509 -1.171 -10.211 1 92.75 171 VAL A O 1
ATOM 1308 N N . GLY A 1 172 ? 0.433 -2.342 -10.648 1 93.81 172 GLY A N 1
ATOM 1309 C CA . GLY A 1 172 ? 1.218 -1.561 -9.711 1 93.81 172 GLY A CA 1
ATOM 1310 C C . GLY A 1 172 ? 1.256 -0.082 -10.047 1 93.81 172 GLY A C 1
ATOM 1311 O O . GLY A 1 172 ? 1.12 0.766 -9.164 1 93.81 172 GLY A O 1
ATOM 1312 N N . ILE A 1 173 ? 1.339 0.278 -11.297 1 95.38 173 ILE A N 1
ATOM 1313 C CA . ILE A 1 173 ? 1.39 1.664 -11.75 1 95.38 173 ILE A CA 1
ATOM 1314 C C . ILE A 1 173 ? 0.046 2.342 -11.492 1 95.38 173 ILE A C 1
ATOM 1316 O O . ILE A 1 173 ? -0.001 3.486 -11.039 1 95.38 173 ILE A O 1
ATOM 1320 N N . ILE A 1 174 ? -1.04 1.606 -11.727 1 95.44 174 ILE A N 1
ATOM 1321 C CA . ILE A 1 174 ? -2.377 2.139 -11.484 1 95.44 174 ILE A CA 1
ATOM 1322 C C . ILE A 1 174 ? -2.547 2.449 -10 1 95.44 174 ILE A C 1
ATOM 1324 O O . ILE A 1 174 ? -3.037 3.521 -9.633 1 95.44 174 ILE A O 1
ATOM 1328 N N . ILE A 1 175 ? -2.066 1.543 -9.125 1 93.81 175 ILE A N 1
ATOM 1329 C CA . ILE A 1 175 ? -2.17 1.717 -7.68 1 93.81 175 ILE A CA 1
ATOM 1330 C C . ILE A 1 175 ? -1.315 2.904 -7.242 1 93.81 175 ILE A C 1
ATOM 1332 O O . ILE A 1 175 ? -1.728 3.689 -6.383 1 93.81 175 ILE A O 1
ATOM 1336 N N . LEU A 1 176 ? -0.184 3.02 -7.895 1 94.38 176 LEU A N 1
ATOM 1337 C CA . LEU A 1 176 ? 0.715 4.121 -7.562 1 94.38 176 LEU A CA 1
ATOM 1338 C C . LEU A 1 176 ? 0.08 5.461 -7.902 1 94.38 176 LEU A C 1
ATOM 1340 O O . LEU A 1 176 ? 0.181 6.418 -7.129 1 94.38 176 LEU A O 1
ATOM 1344 N N . ILE A 1 177 ? -0.585 5.594 -9 1 96.19 177 ILE A N 1
ATOM 1345 C CA . ILE A 1 177 ? -1.259 6.816 -9.422 1 96.19 177 ILE A CA 1
ATOM 1346 C C . ILE A 1 177 ? -2.373 7.156 -8.438 1 96.19 177 ILE A C 1
ATOM 1348 O O . ILE A 1 177 ? -2.52 8.312 -8.031 1 96.19 177 ILE A O 1
ATOM 1352 N N . LEU A 1 178 ? -3.082 6.117 -8.016 1 93.75 178 LEU A N 1
ATOM 1353 C CA . LEU A 1 178 ? -4.156 6.324 -7.051 1 93.75 178 LEU A CA 1
ATOM 1354 C C . LEU A 1 178 ? -3.6 6.805 -5.715 1 93.75 178 LEU A C 1
ATOM 1356 O O . LEU A 1 178 ? -4.207 7.652 -5.055 1 93.75 178 LEU A O 1
ATOM 1360 N N . ALA A 1 179 ? -2.447 6.234 -5.332 1 93.5 179 ALA A N 1
ATOM 1361 C CA . ALA A 1 179 ? -1.798 6.637 -4.09 1 93.5 179 ALA A CA 1
ATOM 1362 C C . ALA A 1 179 ? -1.362 8.094 -4.145 1 93.5 179 ALA A C 1
ATOM 1364 O O . ALA A 1 179 ? -1.508 8.836 -3.168 1 93.5 179 ALA A O 1
ATOM 1365 N N . ILE A 1 180 ? -0.912 8.547 -5.293 1 95.06 180 ILE A N 1
ATOM 1366 C CA . ILE A 1 180 ? -0.464 9.922 -5.48 1 95.06 180 ILE A CA 1
ATOM 1367 C C . ILE A 1 180 ? -1.661 10.867 -5.418 1 95.06 180 ILE A C 1
ATOM 1369 O O . ILE A 1 180 ? -1.6 11.914 -4.773 1 95.06 180 ILE A O 1
ATOM 1373 N N . ILE A 1 181 ? -2.76 10.461 -5.977 1 95.06 181 ILE A N 1
ATOM 1374 C CA . ILE A 1 181 ? -3.975 11.266 -5.973 1 95.06 181 ILE A CA 1
ATOM 1375 C C . ILE A 1 181 ? -4.492 11.414 -4.543 1 95.06 181 ILE A C 1
ATOM 1377 O O . ILE A 1 181 ? -4.805 12.523 -4.105 1 95.06 181 ILE A O 1
ATOM 1381 N N . THR A 1 182 ? -4.484 10.305 -3.82 1 91.94 182 THR A N 1
ATOM 1382 C CA . THR A 1 182 ? -4.969 10.328 -2.445 1 91.94 182 THR A CA 1
ATOM 1383 C C . THR A 1 182 ? -4.051 11.164 -1.56 1 91.94 182 THR A C 1
ATOM 1385 O O . THR A 1 182 ? -4.52 11.938 -0.724 1 91.94 182 THR A O 1
ATOM 1388 N N . GLY A 1 183 ? -2.76 10.961 -1.797 1 91.81 183 GLY A N 1
ATOM 1389 C CA . GLY A 1 183 ? -1.803 11.75 -1.038 1 91.81 183 GLY A CA 1
ATOM 1390 C C . GLY A 1 183 ? -1.931 13.242 -1.281 1 91.81 183 GLY A C 1
ATOM 1391 O O . GLY A 1 183 ? -1.859 14.039 -0.343 1 91.81 183 GLY A O 1
ATOM 1392 N N . THR A 1 184 ? -2.244 13.68 -2.494 1 93.12 184 THR A N 1
ATOM 1393 C CA . THR A 1 184 ? -2.371 15.086 -2.854 1 93.12 184 THR A CA 1
ATOM 1394 C C . THR A 1 184 ? -3.641 15.688 -2.258 1 93.12 184 THR A C 1
ATOM 1396 O O . THR A 1 184 ? -3.629 16.812 -1.767 1 93.12 184 THR A O 1
ATOM 1399 N N . ILE A 1 185 ? -4.684 14.922 -2.248 1 93.81 185 ILE A N 1
ATOM 1400 C CA . ILE A 1 185 ? -5.957 15.391 -1.704 1 93.81 185 ILE A CA 1
ATOM 1401 C C . ILE A 1 185 ? -5.836 15.57 -0.193 1 93.81 185 ILE A C 1
ATOM 1403 O O . ILE A 1 185 ? -6.25 16.594 0.35 1 93.81 185 ILE A O 1
ATOM 1407 N N . LEU A 1 186 ? -5.176 14.609 0.46 1 90.75 186 LEU A N 1
ATOM 1408 C CA . LEU A 1 186 ? -5 14.68 1.907 1 90.75 186 LEU A CA 1
ATOM 1409 C C . LEU A 1 186 ? -4.059 15.82 2.285 1 90.75 186 LEU A C 1
ATOM 1411 O O . LEU A 1 186 ? -4.293 16.516 3.27 1 90.75 186 LEU A O 1
ATOM 1415 N N . GLY A 1 187 ? -3.041 15.891 1.509 1 90.94 187 GLY A N 1
ATOM 1416 C CA . GLY A 1 187 ? -2.111 16.984 1.737 1 90.94 187 GLY A CA 1
ATOM 1417 C C . GLY A 1 187 ? -2.76 18.344 1.616 1 90.94 187 GLY A C 1
ATOM 1418 O O . GLY A 1 187 ? -2.529 19.234 2.451 1 90.94 187 GLY A O 1
ATOM 1419 N N . ARG A 1 188 ? -3.65 18.578 0.653 1 92.88 188 ARG A N 1
ATOM 1420 C CA . ARG A 1 188 ? -4.348 19.844 0.449 1 92.88 188 ARG A CA 1
ATOM 1421 C C . ARG A 1 188 ? -5.324 20.109 1.589 1 92.88 188 ARG A C 1
ATOM 1423 O O . ARG A 1 188 ? -5.492 21.266 2.004 1 92.88 188 ARG A O 1
ATOM 1430 N N . ARG A 1 189 ? -5.887 19.094 2.076 1 91.44 189 ARG A N 1
ATOM 1431 C CA . ARG A 1 189 ? -6.875 19.234 3.143 1 91.44 189 ARG A CA 1
ATOM 1432 C C . ARG A 1 189 ? -6.215 19.672 4.449 1 91.44 189 ARG A C 1
ATOM 1434 O O . ARG A 1 189 ? -6.863 20.281 5.301 1 91.44 189 ARG A O 1
ATOM 1441 N N . ILE A 1 190 ? -4.941 19.406 4.605 1 89.69 190 ILE A N 1
ATOM 1442 C CA . ILE A 1 190 ? -4.207 19.797 5.805 1 89.69 190 ILE A CA 1
ATOM 1443 C C . ILE A 1 190 ? -3.506 21.141 5.578 1 89.69 190 ILE A C 1
ATOM 1445 O O . ILE A 1 190 ? -3.582 22.031 6.418 1 89.69 190 ILE A O 1
ATOM 1449 N N . ALA A 1 191 ? -2.914 21.344 4.43 1 91.62 191 ALA A N 1
ATOM 1450 C CA . ALA A 1 191 ? -2.086 22.5 4.133 1 91.62 191 ALA A CA 1
ATOM 1451 C C . ALA A 1 191 ? -2.941 23.766 3.973 1 91.62 191 ALA A C 1
ATOM 1453 O O . ALA A 1 191 ? -2.559 24.844 4.426 1 91.62 191 ALA A O 1
ATOM 1454 N N . LYS A 1 192 ? -4.098 23.672 3.379 1 92.94 192 LYS A N 1
ATOM 1455 C CA . LYS A 1 192 ? -4.914 24.844 3.055 1 92.94 192 LYS A CA 1
ATOM 1456 C C . LYS A 1 192 ? -5.398 25.547 4.32 1 92.94 192 LYS A C 1
ATOM 1458 O O . LYS A 1 192 ? -5.305 26.766 4.434 1 92.94 192 LYS A O 1
ATOM 1463 N N . PRO A 1 193 ? -5.922 24.734 5.262 1 92.69 193 PRO A N 1
ATOM 1464 C CA . PRO A 1 193 ? -6.332 25.391 6.504 1 92.69 193 PRO A CA 1
ATOM 1465 C C . PRO A 1 193 ? -5.168 26.078 7.219 1 92.69 193 PRO A C 1
ATOM 1467 O O . PRO A 1 193 ? -5.344 27.141 7.805 1 92.69 193 PRO A O 1
ATOM 1470 N N . ILE A 1 194 ? -4.016 25.547 7.203 1 92.44 194 ILE A N 1
ATOM 1471 C CA . ILE A 1 194 ? -2.848 26.125 7.859 1 92.44 194 ILE A CA 1
ATOM 1472 C C . ILE A 1 194 ? -2.461 27.422 7.168 1 92.44 194 ILE A C 1
ATOM 1474 O O . ILE A 1 194 ? -2.125 28.406 7.828 1 92.44 194 ILE A O 1
ATOM 1478 N N . GLU A 1 195 ? -2.553 27.406 5.883 1 92.5 195 GLU A N 1
ATOM 1479 C CA . GLU A 1 195 ? -2.254 28.609 5.113 1 92.5 195 GLU A CA 1
ATOM 1480 C C . GLU A 1 195 ? -3.264 29.719 5.406 1 92.5 195 GLU A C 1
ATOM 1482 O O . GLU A 1 195 ? -2.902 30.891 5.473 1 92.5 195 GLU A O 1
ATOM 1487 N N . SER A 1 196 ? -4.496 29.312 5.562 1 93.5 196 SER A N 1
ATOM 1488 C CA . SER A 1 196 ? -5.531 30.281 5.887 1 93.5 196 SER A CA 1
ATOM 1489 C C . SER A 1 196 ? -5.281 30.922 7.246 1 93.5 196 SER A C 1
ATOM 1491 O O . SER A 1 196 ? -5.48 32.125 7.414 1 93.5 196 SER A O 1
ATOM 1493 N N . ILE A 1 197 ? -4.859 30.188 8.188 1 93.69 197 ILE A N 1
ATOM 1494 C CA . ILE A 1 197 ? -4.531 30.719 9.516 1 93.69 197 ILE A CA 1
ATOM 1495 C C . ILE A 1 197 ? -3.354 31.672 9.406 1 93.69 197 ILE A C 1
ATOM 1497 O O . ILE A 1 197 ? -3.377 32.75 9.992 1 93.69 197 ILE A O 1
ATOM 1501 N N . LYS A 1 198 ? -2.369 31.25 8.641 1 92 198 LYS A N 1
ATOM 1502 C CA . LYS A 1 198 ? -1.202 32.094 8.43 1 92 198 LYS A CA 1
ATOM 1503 C C . LYS A 1 198 ? -1.61 33.469 7.867 1 92 198 LYS A C 1
ATOM 1505 O O . LYS A 1 198 ? -1.135 34.5 8.328 1 92 198 LYS A O 1
ATOM 1510 N N . ASP A 1 199 ? -2.467 33.438 6.891 1 92.94 199 ASP A N 1
ATOM 1511 C CA . ASP A 1 199 ? -2.93 34.656 6.262 1 92.94 199 ASP A CA 1
ATOM 1512 C C . ASP A 1 199 ? -3.643 35.562 7.27 1 92.94 199 ASP A C 1
ATOM 1514 O O . ASP A 1 199 ? -3.48 36.781 7.242 1 92.94 199 ASP A O 1
ATOM 1518 N N . THR A 1 200 ? -4.469 34.969 8.086 1 92.88 200 THR A N 1
ATOM 1519 C CA . THR A 1 200 ? -5.188 35.719 9.109 1 92.88 200 THR A CA 1
ATOM 1520 C C . THR A 1 200 ? -4.219 36.312 10.141 1 92.88 200 THR A C 1
ATOM 1522 O O . THR A 1 200 ? -4.359 37.469 10.547 1 92.88 200 THR A O 1
ATOM 1525 N N . VAL A 1 201 ? -3.215 35.531 10.492 1 91.12 201 VAL A N 1
ATOM 1526 C CA . VAL A 1 201 ? -2.193 36 11.438 1 91.12 201 VAL A CA 1
ATOM 1527 C C . VAL A 1 201 ? -1.441 37.188 10.852 1 91.12 201 VAL A C 1
ATOM 1529 O O . VAL A 1 201 ? -1.13 38.125 11.562 1 91.12 201 VAL A O 1
ATOM 1532 N N . GLU A 1 202 ? -1.199 37.094 9.617 1 90.12 202 GLU A N 1
ATOM 1533 C CA . GLU A 1 202 ? -0.488 38.188 8.938 1 90.12 202 GLU A CA 1
ATOM 1534 C C . GLU A 1 202 ? -1.291 39.469 8.977 1 90.12 202 GLU A C 1
ATOM 1536 O O . GLU A 1 202 ? -0.731 40.562 9.18 1 90.12 202 GLU A O 1
ATOM 1541 N N . LYS A 1 203 ? -2.584 39.344 8.758 1 90.94 203 LYS A N 1
ATOM 1542 C CA . LYS A 1 203 ? -3.455 40.531 8.82 1 90.94 203 LYS A CA 1
ATOM 1543 C C . LYS A 1 203 ? -3.469 41.125 10.219 1 90.94 203 LYS A C 1
ATOM 1545 O O . LYS A 1 203 ? -3.443 42.344 10.383 1 90.94 203 LYS A O 1
ATOM 1550 N N . ILE A 1 204 ? -3.471 40.312 11.18 1 87.12 204 ILE A N 1
ATOM 1551 C CA . ILE A 1 204 ? -3.449 40.75 12.57 1 87.12 204 ILE A CA 1
ATOM 1552 C C . ILE A 1 204 ? -2.127 41.438 12.875 1 87.12 204 ILE A C 1
ATOM 1554 O O . ILE A 1 204 ? -2.105 42.5 13.516 1 87.12 204 ILE A O 1
ATOM 1558 N N . GLY A 1 205 ? -1.068 40.781 12.344 1 84 205 GLY A N 1
ATOM 1559 C CA . GLY A 1 205 ? 0.245 41.375 12.523 1 84 205 GLY A CA 1
ATOM 1560 C C . GLY A 1 205 ? 0.376 42.75 11.875 1 84 205 GLY A C 1
ATOM 1561 O O . GLY A 1 205 ? 1.16 43.594 12.32 1 84 205 GLY A O 1
ATOM 1562 N N . ASN A 1 206 ? -0.474 42.969 10.859 1 84.44 206 ASN A N 1
ATOM 1563 C CA . ASN A 1 206 ? -0.461 44.25 10.141 1 84.44 206 ASN A CA 1
ATOM 1564 C C . ASN A 1 206 ? -1.45 45.219 10.742 1 84.44 206 ASN A C 1
ATOM 1566 O O . ASN A 1 206 ? -1.688 46.312 10.172 1 84.44 206 ASN A O 1
ATOM 1570 N N . GLY A 1 207 ? -2.068 44.844 11.797 1 78.81 207 GLY A N 1
ATOM 1571 C CA . GLY A 1 207 ? -2.842 45.812 12.562 1 78.81 207 GLY A CA 1
ATOM 1572 C C . GLY A 1 207 ? -4.34 45.594 12.445 1 78.81 207 GLY A C 1
ATOM 1573 O O . GLY A 1 207 ? -5.121 46.312 13.062 1 78.81 207 GLY A O 1
ATOM 1574 N N . ASP A 1 208 ? -4.766 44.562 11.688 1 86.88 208 ASP A N 1
ATOM 1575 C CA . ASP A 1 208 ? -6.191 44.281 11.547 1 86.88 208 ASP A CA 1
ATOM 1576 C C . ASP A 1 208 ? -6.66 43.281 12.609 1 86.88 208 ASP A C 1
ATOM 1578 O O . ASP A 1 208 ? -6.633 42.094 12.383 1 86.88 208 ASP A O 1
ATOM 1582 N N . LEU A 1 209 ? -7.227 43.812 13.68 1 88.62 209 LEU A N 1
ATOM 1583 C CA . LEU A 1 209 ? -7.652 42.938 14.781 1 88.62 209 LEU A CA 1
ATOM 1584 C C . LEU A 1 209 ? -9.125 42.562 14.648 1 88.62 209 LEU A C 1
ATOM 1586 O O . LEU A 1 209 ? -9.703 41.969 15.547 1 88.62 209 LEU A O 1
ATOM 1590 N N . THR A 1 210 ? -9.672 42.844 13.414 1 89.19 210 THR A N 1
ATOM 1591 C CA . THR A 1 210 ? -11.094 42.594 13.227 1 89.19 210 THR A CA 1
ATOM 1592 C C . THR A 1 210 ? -11.297 41.281 12.469 1 89.19 210 THR A C 1
ATOM 1594 O O . THR A 1 210 ? -12.414 40.781 12.383 1 89.19 210 THR A O 1
ATOM 1597 N N . VAL A 1 211 ? -10.211 40.781 12.047 1 91.25 211 VAL A N 1
ATOM 1598 C CA . VAL A 1 211 ? -10.297 39.562 11.258 1 91.25 211 VAL A CA 1
ATOM 1599 C C . VAL A 1 211 ? -10.531 38.375 12.172 1 91.25 211 VAL A C 1
ATOM 1601 O O . VAL A 1 211 ? -10.227 38.406 13.367 1 91.25 211 VAL A O 1
ATOM 1604 N N . GLU A 1 212 ? -11.203 37.312 11.57 1 92 212 GLU A N 1
ATOM 1605 C CA . GLU A 1 212 ? -11.469 36.094 12.305 1 92 212 GLU A CA 1
ATOM 1606 C C . GLU A 1 212 ? -10.969 34.875 11.539 1 92 212 GLU A C 1
ATOM 1608 O O . GLU A 1 212 ? -10.953 34.875 10.305 1 92 212 GLU A O 1
ATOM 1613 N N . TYR A 1 213 ? -10.492 33.938 12.391 1 90.75 213 TYR A N 1
ATOM 1614 C CA . TYR A 1 213 ? -10.109 32.656 11.805 1 90.75 213 TYR A CA 1
ATOM 1615 C C . TYR A 1 213 ? -11.336 31.844 11.406 1 90.75 213 TYR A C 1
ATOM 1617 O O . TYR A 1 213 ? -12.219 31.594 12.234 1 90.75 213 TYR A O 1
ATOM 1625 N N . SER A 1 214 ? -11.438 31.406 10.102 1 88.62 214 SER A N 1
ATOM 1626 C CA . SER A 1 214 ? -12.617 30.734 9.57 1 88.62 214 SER A CA 1
ATOM 1627 C C . SER A 1 214 ? -12.43 29.234 9.539 1 88.62 214 SER A C 1
ATOM 1629 O O . SER A 1 214 ? -13.328 28.5 9.133 1 88.62 214 SER A O 1
ATOM 1631 N N . VAL A 1 215 ? -11.391 28.812 10.062 1 88.19 215 VAL A N 1
ATOM 1632 C CA . VAL A 1 215 ? -11.133 27.375 10.031 1 88.19 215 VAL A CA 1
ATOM 1633 C C . VAL A 1 215 ? -11.992 26.672 11.078 1 88.19 215 VAL A C 1
ATOM 1635 O O . VAL A 1 215 ? -12.023 27.078 12.242 1 88.19 215 VAL A O 1
ATOM 1638 N N . THR A 1 216 ? -12.836 25.625 10.414 1 83.88 216 THR A N 1
ATOM 1639 C CA . THR A 1 216 ? -13.734 24.875 11.289 1 83.88 216 THR A CA 1
ATOM 1640 C C . THR A 1 216 ? -13.344 23.391 11.328 1 83.88 216 THR A C 1
ATOM 1642 O O . THR A 1 216 ? -12.906 22.844 10.32 1 83.88 216 THR A O 1
ATOM 1645 N N . GLY A 1 217 ? -12.695 23 12.344 1 83.19 217 GLY A N 1
ATOM 1646 C CA . GLY A 1 217 ? -12.336 21.594 12.5 1 83.19 217 GLY A CA 1
ATOM 1647 C C . GLY A 1 217 ? -12.195 21.172 13.945 1 83.19 217 GLY A C 1
ATOM 1648 O O . GLY A 1 217 ? -12.211 22.016 14.852 1 83.19 217 GLY A O 1
ATOM 1649 N N . LYS A 1 218 ? -12.25 19.812 14.016 1 88.12 218 LYS A N 1
ATOM 1650 C CA . LYS A 1 218 ? -12.156 19.281 15.375 1 88.12 218 LYS A CA 1
ATOM 1651 C C . LYS A 1 218 ? -10.742 18.797 15.68 1 88.12 218 LYS A C 1
ATOM 1653 O O . LYS A 1 218 ? -10.484 18.266 16.766 1 88.12 218 LYS A O 1
ATOM 1658 N N . ASP A 1 219 ? -9.852 19.016 14.766 1 90.31 219 ASP A N 1
ATOM 1659 C CA . ASP A 1 219 ? -8.484 18.547 14.969 1 90.31 219 ASP A CA 1
ATOM 1660 C C . ASP A 1 219 ? -7.602 19.672 15.523 1 90.31 219 ASP A C 1
ATOM 1662 O O . ASP A 1 219 ? -8.102 20.656 16.062 1 90.31 219 ASP A O 1
ATOM 1666 N N . GLU A 1 220 ? -6.297 19.438 15.5 1 91.56 220 GLU A N 1
ATOM 1667 C CA . GLU A 1 220 ? -5.316 20.375 16.031 1 91.56 220 GLU A CA 1
ATOM 1668 C C . GLU A 1 220 ? -5.398 21.719 15.336 1 91.56 220 GLU A C 1
ATOM 1670 O O . GLU A 1 220 ? -5.207 22.766 15.961 1 91.56 220 GLU A O 1
ATOM 1675 N N . ILE A 1 221 ? -5.75 21.672 14.062 1 92.38 221 ILE A N 1
ATOM 1676 C CA . ILE A 1 221 ? -5.852 22.906 13.297 1 92.38 221 ILE A CA 1
ATOM 1677 C C . ILE A 1 221 ? -7.078 23.703 13.75 1 92.38 221 ILE A C 1
ATOM 1679 O O . ILE A 1 221 ? -7.016 24.922 13.914 1 92.38 221 ILE A O 1
ATOM 1683 N N . GLY A 1 222 ? -8.148 22.984 13.922 1 91.94 222 GLY A N 1
ATOM 1684 C CA . GLY A 1 222 ? -9.352 23.625 14.438 1 91.94 222 GLY A CA 1
ATOM 1685 C C . GLY A 1 222 ? -9.172 24.219 15.82 1 91.94 222 GLY A C 1
ATOM 1686 O O . GLY A 1 222 ? -9.617 25.328 16.078 1 91.94 222 GLY A O 1
ATOM 1687 N N . ARG A 1 223 ? -8.539 23.562 16.672 1 91.88 223 ARG A N 1
ATOM 1688 C CA . ARG A 1 223 ? -8.273 24.062 18.016 1 91.88 223 ARG A CA 1
ATOM 1689 C C . ARG A 1 223 ? -7.367 25.281 17.984 1 91.88 223 ARG A C 1
ATOM 1691 O O . ARG A 1 223 ? -7.551 26.234 18.75 1 91.88 223 ARG A O 1
ATOM 1698 N N . LEU A 1 224 ? -6.398 25.234 17.109 1 92.44 224 LEU A N 1
ATOM 1699 C CA . LEU A 1 224 ? -5.523 26.391 16.922 1 92.44 224 LEU A CA 1
ATOM 1700 C C . LEU A 1 224 ? -6.324 27.625 16.484 1 92.44 224 LEU A C 1
ATOM 1702 O O . LEU A 1 224 ? -6.109 28.719 17 1 92.44 224 LEU A O 1
ATOM 1706 N N . ALA A 1 225 ? -7.242 27.406 15.562 1 93.69 225 ALA A N 1
ATOM 1707 C CA . ALA A 1 225 ? -8.07 28.5 15.07 1 93.69 225 ALA A CA 1
ATOM 1708 C C . ALA A 1 225 ? -8.922 29.094 16.188 1 93.69 225 ALA A C 1
ATOM 1710 O O . ALA A 1 225 ? -9.039 30.312 16.297 1 93.69 225 ALA A O 1
ATOM 1711 N N . ILE A 1 226 ? -9.461 28.25 17.047 1 91.88 226 ILE A N 1
ATOM 1712 C CA . ILE A 1 226 ? -10.32 28.688 18.141 1 91.88 226 ILE A CA 1
ATOM 1713 C C . ILE A 1 226 ? -9.516 29.5 19.141 1 91.88 226 ILE A C 1
ATOM 1715 O O . ILE A 1 226 ? -9.938 30.594 19.531 1 91.88 226 ILE A O 1
ATOM 1719 N N . VAL A 1 227 ? -8.406 29 19.531 1 90.81 227 VAL A N 1
ATOM 1720 C CA . VAL A 1 227 ? -7.551 29.688 20.484 1 90.81 227 VAL A CA 1
ATOM 1721 C C . VAL A 1 227 ? -7.055 31 19.906 1 90.81 227 VAL A C 1
ATOM 1723 O O . VAL A 1 227 ? -6.961 32 20.609 1 90.81 227 VAL A O 1
ATOM 1726 N N . SER A 1 228 ? -6.805 31 18.641 1 93 228 SER A N 1
ATOM 1727 C CA . SER A 1 228 ? -6.332 32.219 17.969 1 93 228 SER A CA 1
ATOM 1728 C C . SER A 1 228 ? -7.418 33.281 17.922 1 93 228 SER A C 1
ATOM 1730 O O . SER A 1 228 ? -7.133 34.469 18.078 1 93 228 SER A O 1
ATOM 1732 N N . ASN A 1 229 ? -8.625 32.844 17.703 1 92.69 229 ASN A N 1
ATOM 1733 C CA . ASN A 1 229 ? -9.734 33.781 17.719 1 92.69 229 ASN A CA 1
ATOM 1734 C C . ASN A 1 229 ? -9.914 34.406 19.094 1 92.69 229 ASN A C 1
ATOM 1736 O O . ASN A 1 229 ? -10.164 35.594 19.203 1 92.69 229 ASN A O 1
ATOM 1740 N N . GLU A 1 230 ? -9.75 33.625 20.078 1 90.81 230 GLU A N 1
ATOM 1741 C CA . GLU A 1 230 ? -9.828 34.125 21.453 1 90.81 230 GLU A CA 1
ATOM 1742 C C . GLU A 1 230 ? -8.711 35.125 21.734 1 90.81 230 GLU A C 1
ATOM 1744 O O . GLU A 1 230 ? -8.945 36.156 22.359 1 90.81 230 GLU A O 1
ATOM 1749 N N . THR A 1 231 ? -7.59 34.75 21.281 1 89.38 231 THR A N 1
ATOM 1750 C CA . THR A 1 231 ? -6.434 35.625 21.453 1 89.38 231 THR A CA 1
ATOM 1751 C C . THR A 1 231 ? -6.637 36.969 20.734 1 89.38 231 THR A C 1
ATOM 1753 O O . THR A 1 231 ? -6.352 38.031 21.297 1 89.38 231 THR A O 1
ATOM 1756 N N . THR A 1 232 ? -7.125 36.906 19.5 1 90.69 232 THR A N 1
ATOM 1757 C CA . THR A 1 232 ? -7.379 38.125 18.719 1 90.69 232 THR A CA 1
ATOM 1758 C C . THR A 1 232 ? -8.406 39 19.422 1 90.69 232 THR A C 1
ATOM 1760 O O . THR A 1 232 ? -8.266 40.219 19.469 1 90.69 232 THR A O 1
ATOM 1763 N N . LYS A 1 233 ? -9.375 38.406 19.984 1 90 233 LYS A N 1
ATOM 1764 C CA . LYS A 1 233 ? -10.398 39.125 20.734 1 90 233 LYS A CA 1
ATOM 1765 C C . LYS A 1 233 ? -9.805 39.812 21.938 1 90 233 LYS A C 1
ATOM 1767 O O . LYS A 1 233 ? -10.133 40.969 22.219 1 90 233 LYS A O 1
ATOM 1772 N N . ASN A 1 234 ? -8.969 39.125 22.578 1 85.69 234 ASN A N 1
ATOM 1773 C CA . ASN A 1 234 ? -8.305 39.688 23.75 1 85.69 234 ASN A CA 1
ATOM 1774 C C . ASN A 1 234 ? -7.414 40.875 23.391 1 85.69 234 ASN A C 1
ATOM 1776 O O . ASN A 1 234 ? -7.387 41.875 24.094 1 85.69 234 ASN A O 1
ATOM 1780 N N . LEU A 1 235 ? -6.766 40.75 22.312 1 84 235 LEU A N 1
ATOM 1781 C CA . LEU A 1 235 ? -5.891 41.844 21.828 1 84 235 LEU A CA 1
ATOM 1782 C C . LEU A 1 235 ? -6.707 43.031 21.391 1 84 235 LEU A C 1
ATOM 1784 O O . LEU A 1 235 ? -6.312 44.188 21.656 1 84 235 LEU A O 1
ATOM 1788 N N . ARG A 1 236 ? -7.805 42.781 20.781 1 85.94 236 ARG A N 1
ATOM 1789 C CA . ARG A 1 236 ? -8.703 43.844 20.359 1 85.94 236 ARG A CA 1
ATOM 1790 C C . ARG A 1 236 ? -9.211 44.625 21.562 1 85.94 236 ARG A C 1
ATOM 1792 O O . ARG A 1 236 ? -9.266 45.844 21.547 1 85.94 236 ARG A O 1
ATOM 1799 N N . GLU A 1 237 ? -9.477 43.938 22.531 1 84.06 237 GLU A N 1
ATOM 1800 C CA . GLU A 1 237 ? -9.953 44.562 23.766 1 84.06 237 GLU A CA 1
ATOM 1801 C C . GLU A 1 237 ? -8.852 45.375 24.438 1 84.06 237 GLU A C 1
ATOM 1803 O O . GLU A 1 237 ? -9.109 46.469 24.969 1 84.06 237 GLU A O 1
ATOM 1808 N N . LEU A 1 238 ? -7.738 44.781 24.375 1 75.12 238 LEU A N 1
ATOM 1809 C CA . LEU A 1 238 ? -6.598 45.5 24.953 1 75.12 238 LEU A CA 1
ATOM 1810 C C . LEU A 1 238 ? -6.34 46.812 24.188 1 75.12 238 LEU A C 1
ATOM 1812 O O . LEU A 1 238 ? -6.129 47.844 24.812 1 75.12 238 LEU A O 1
ATOM 1816 N N . VAL A 1 239 ? -6.402 46.781 22.906 1 75.81 239 VAL A N 1
ATOM 1817 C CA . VAL A 1 239 ? -6.164 47.969 22.062 1 75.81 239 VAL A CA 1
ATOM 1818 C C . VAL A 1 239 ? -7.281 48.969 22.266 1 75.81 239 VAL A C 1
ATOM 1820 O O . VAL A 1 239 ? -7.031 50.188 22.312 1 75.81 239 VAL A O 1
ATOM 1823 N N . ARG A 1 240 ? -8.469 48.531 22.422 1 80.38 240 ARG A N 1
ATOM 1824 C CA . ARG A 1 240 ? -9.594 49.406 22.688 1 80.38 240 ARG A CA 1
ATOM 1825 C C . ARG A 1 240 ? -9.422 50.125 24.016 1 80.38 240 ARG A C 1
ATOM 1827 O O . ARG A 1 240 ? -9.695 51.344 24.109 1 80.38 240 ARG A O 1
ATOM 1834 N N . LYS A 1 241 ? -8.984 49.438 24.953 1 72.06 241 LYS A N 1
ATOM 1835 C CA . LYS A 1 241 ? -8.75 50.031 26.281 1 72.06 241 LYS A CA 1
ATOM 1836 C C . LYS A 1 241 ? -7.672 51.125 26.203 1 72.06 241 LYS A C 1
ATOM 1838 O O . LYS A 1 241 ? -7.82 52.188 26.797 1 72.06 241 LYS A O 1
ATOM 1843 N N . ILE A 1 242 ? -6.758 50.812 25.438 1 69.12 242 ILE A N 1
ATOM 1844 C CA . ILE A 1 242 ? -5.652 51.75 25.297 1 69.12 242 ILE A CA 1
ATOM 1845 C C . ILE A 1 242 ? -6.121 52.969 24.531 1 69.12 242 ILE A C 1
ATOM 1847 O O . ILE A 1 242 ? -5.75 54.094 24.875 1 69.12 242 ILE A O 1
ATOM 1851 N N . LYS A 1 243 ? -6.914 52.75 23.562 1 70.88 243 LYS A N 1
ATOM 1852 C CA . LYS A 1 243 ? -7.453 53.875 22.797 1 70.88 243 LYS A CA 1
ATOM 1853 C C . LYS A 1 243 ? -8.328 54.781 23.672 1 70.88 243 LYS A C 1
ATOM 1855 O O . LYS A 1 243 ? -8.281 56 23.562 1 70.88 243 LYS A O 1
ATOM 1860 N N . ASN A 1 244 ? -9.086 54.188 24.5 1 73 244 ASN A N 1
ATOM 1861 C CA . ASN A 1 244 ? -9.945 54.938 25.422 1 73 244 ASN A CA 1
ATOM 1862 C C . ASN A 1 244 ? -9.117 55.75 26.422 1 73 244 ASN A C 1
ATOM 1864 O O . ASN A 1 244 ? -9.461 56.906 26.719 1 73 244 ASN A O 1
ATOM 1868 N N . ILE A 1 245 ? -8.109 55.125 26.812 1 63.84 245 ILE A N 1
ATOM 1869 C CA . ILE A 1 245 ? -7.23 55.781 27.75 1 63.84 245 ILE A CA 1
ATOM 1870 C C . ILE A 1 245 ? -6.551 56.969 27.078 1 63.84 245 ILE A C 1
ATOM 1872 O O . ILE A 1 245 ? -6.473 58.062 27.641 1 63.84 245 ILE A O 1
ATOM 1876 N N . ALA A 1 246 ? -6.141 56.688 25.828 1 63.88 246 ALA A N 1
ATOM 1877 C CA . ALA A 1 246 ? -5.508 57.781 25.062 1 63.88 246 ALA A CA 1
ATOM 1878 C C . ALA A 1 246 ? -6.48 58.906 24.797 1 63.88 246 ALA A C 1
ATOM 1880 O O . ALA A 1 246 ? -6.102 60.094 24.859 1 63.88 246 ALA A O 1
ATOM 1881 N N . GLY A 1 247 ? -7.68 58.625 24.469 1 65.06 247 GLY A N 1
ATOM 1882 C CA . GLY A 1 247 ? -8.695 59.656 24.281 1 65.06 247 GLY A CA 1
ATOM 1883 C C . GLY A 1 247 ? -8.977 60.469 25.547 1 65.06 247 GLY A C 1
ATOM 1884 O O . GLY A 1 247 ? -9.094 61.688 25.5 1 65.06 247 GLY A O 1
ATOM 1885 N N . SER A 1 248 ? -9.094 59.812 26.641 1 63.47 248 SER A N 1
ATOM 1886 C CA . SER A 1 248 ? -9.32 60.469 27.922 1 63.47 248 SER A CA 1
ATOM 1887 C C . SER A 1 248 ? -8.164 61.375 28.281 1 63.47 248 SER A C 1
ATOM 1889 O O . SER A 1 248 ? -8.375 62.469 28.812 1 63.47 248 SER A O 1
ATOM 1891 N N . LEU A 1 249 ? -7.047 60.906 27.938 1 60.31 249 LEU A N 1
ATOM 1892 C CA . LEU A 1 249 ? -5.852 61.688 28.188 1 60.31 249 LEU A CA 1
ATOM 1893 C C . LEU A 1 249 ? -5.848 62.969 27.328 1 60.31 249 LEU A C 1
ATOM 1895 O O . LEU A 1 249 ? -5.441 64 27.781 1 60.31 249 LEU A O 1
ATOM 1899 N N . ASN A 1 250 ? -6.246 62.844 26.109 1 61.5 250 ASN A N 1
ATOM 1900 C CA . ASN A 1 250 ? -6.359 64 25.234 1 61.5 250 ASN A CA 1
ATOM 1901 C C . ASN A 1 250 ? -7.352 65 25.766 1 61.5 250 ASN A C 1
ATOM 1903 O O . ASN A 1 250 ? -7.086 66.188 25.734 1 61.5 250 ASN A O 1
ATOM 1907 N N . ASN A 1 251 ? -8.484 64.562 26.234 1 65.44 251 ASN A N 1
ATOM 1908 C CA . ASN A 1 251 ? -9.492 65.438 26.812 1 65.44 251 ASN A CA 1
ATOM 1909 C C . ASN A 1 251 ? -8.969 66.125 28.062 1 65.44 251 ASN A C 1
ATOM 1911 O O . ASN A 1 251 ? -9.227 67.312 28.266 1 65.44 251 ASN A O 1
ATOM 1915 N N . LEU A 1 252 ? -8.273 65.438 28.859 1 58.38 252 LEU A N 1
ATOM 1916 C CA . LEU A 1 252 ? -7.691 66 30.078 1 58.38 252 LEU A CA 1
ATOM 1917 C C . LEU A 1 252 ? -6.648 67.062 29.75 1 58.38 252 LEU A C 1
ATOM 1919 O O . LEU A 1 252 ? -6.582 68.125 30.406 1 58.38 252 LEU A O 1
ATOM 1923 N N . SER A 1 253 ? -5.879 66.75 28.781 1 60.69 253 SER A N 1
ATOM 1924 C CA . SER A 1 253 ? -4.859 67.688 28.344 1 60.69 253 SER A CA 1
ATOM 1925 C C . SER A 1 253 ? -5.484 69 27.859 1 60.69 253 SER A C 1
ATOM 1927 O O . SER A 1 253 ? -4.965 70.062 28.156 1 60.69 253 SER A O 1
ATOM 1929 N N . GLN A 1 254 ? -6.531 68.875 27.156 1 65.44 254 GLN A N 1
ATOM 1930 C CA . GLN A 1 254 ? -7.238 70.062 26.688 1 65.44 254 GLN A CA 1
ATOM 1931 C C . GLN A 1 254 ? -7.812 70.875 27.875 1 65.44 254 GLN A C 1
ATOM 1933 O O . GLN A 1 254 ? -7.789 72.125 27.875 1 65.44 254 GLN A O 1
ATOM 1938 N N . GLY A 1 255 ? -8.352 70.188 28.812 1 58.72 255 GLY A N 1
ATOM 1939 C CA . GLY A 1 255 ? -8.836 70.812 30.031 1 58.72 255 GLY A CA 1
ATOM 1940 C C . GLY A 1 255 ? -7.754 71.562 30.781 1 58.72 255 GLY A C 1
ATOM 1941 O O . GLY A 1 255 ? -7.965 72.688 31.234 1 58.72 255 GLY A O 1
ATOM 1942 N N . VAL A 1 256 ? -6.672 71 30.922 1 60.38 256 VAL A N 1
ATOM 1943 C CA . VAL A 1 256 ? -5.531 71.625 31.609 1 60.38 256 VAL A CA 1
ATOM 1944 C C . VAL A 1 256 ? -5.055 72.812 30.859 1 60.38 256 VAL A C 1
ATOM 1946 O O . VAL A 1 256 ? -4.73 73.875 31.453 1 60.38 256 VAL A O 1
ATOM 1949 N N . SER A 1 257 ? -4.992 72.688 29.562 1 58.25 257 SER A N 1
ATOM 1950 C CA . SER A 1 257 ? -4.605 73.812 28.734 1 58.25 257 SER A CA 1
ATOM 1951 C C . SER A 1 257 ? -5.562 75 28.922 1 58.25 257 SER A C 1
ATOM 1953 O O . SER A 1 257 ? -5.129 76.125 29.094 1 58.25 257 SER A O 1
ATOM 1955 N N . ASN A 1 258 ? -6.875 74.688 28.859 1 64.31 258 ASN A N 1
ATOM 1956 C CA . ASN A 1 258 ? -7.879 75.75 29.062 1 64.31 258 ASN A CA 1
ATOM 1957 C C . ASN A 1 258 ? -7.797 76.312 30.469 1 64.31 258 ASN A C 1
ATOM 1959 O O . ASN A 1 258 ? -7.945 77.562 30.656 1 64.31 258 ASN A O 1
ATOM 1963 N N . GLY A 1 259 ? -7.598 75.375 31.375 1 55.84 259 GLY A N 1
ATOM 1964 C CA . GLY A 1 259 ? -7.406 75.875 32.75 1 55.84 259 GLY A CA 1
ATOM 1965 C C . GLY A 1 259 ? -6.18 76.75 32.906 1 55.84 259 GLY A C 1
ATOM 1966 O O . GLY A 1 259 ? -6.23 77.75 33.625 1 55.84 259 GLY A O 1
ATOM 1967 N N . GLY A 1 260 ? -5.195 76.375 32.219 1 54.97 260 GLY A N 1
ATOM 1968 C CA . GLY A 1 260 ? -3.994 77.188 32.25 1 54.97 260 GLY A CA 1
ATOM 1969 C C . GLY A 1 260 ? -4.207 78.562 31.672 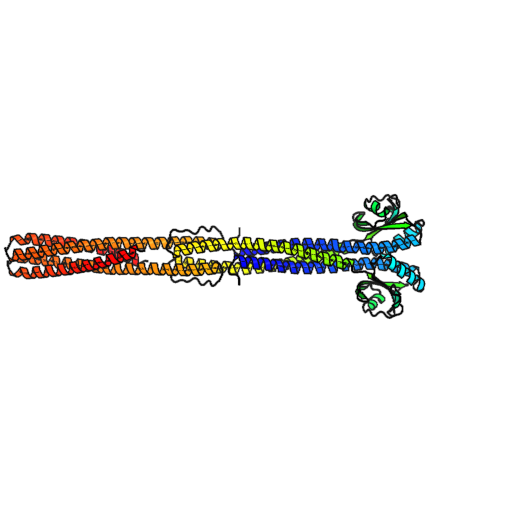1 54.97 260 GLY A C 1
ATOM 1970 O O . GLY A 1 260 ? -3.707 79.562 32.219 1 54.97 260 GLY A O 1
ATOM 1971 N N . GLU A 1 261 ? -4.91 78.75 30.609 1 60.25 261 GLU A N 1
ATOM 1972 C CA . GLU A 1 261 ? -5.219 80 30 1 60.25 261 GLU A CA 1
ATOM 1973 C C . GLU A 1 261 ? -6.047 80.875 30.938 1 60.25 261 GLU A C 1
ATOM 1975 O O . GLU A 1 261 ? -5.801 82.062 31.047 1 60.25 261 GLU A O 1
ATOM 1980 N N . GLN A 1 262 ? -7.016 80.312 31.578 1 59.59 262 GLN A N 1
ATOM 1981 C CA . GLN A 1 262 ? -7.859 81.062 32.5 1 59.59 262 GLN A CA 1
ATOM 1982 C C . GLN A 1 262 ? -7.047 81.625 33.688 1 59.59 262 GLN A C 1
ATOM 1984 O O . GLN A 1 262 ? -7.262 82.75 34.125 1 59.59 262 GLN A O 1
ATOM 1989 N N . VAL A 1 263 ? -6.18 80.875 34.156 1 58.81 263 VAL A N 1
ATOM 1990 C CA . VAL A 1 263 ? -5.305 81.312 35.25 1 58.81 263 VAL A CA 1
ATOM 1991 C C . VAL A 1 263 ? -4.406 82.438 34.781 1 58.81 263 VAL A C 1
ATOM 1993 O O . VAL A 1 263 ? -4.152 83.375 35.562 1 58.81 263 VAL A O 1
ATOM 1996 N N . SER A 1 264 ? -3.982 82.375 33.594 1 56.53 264 SER A N 1
ATOM 1997 C CA . SER A 1 264 ? -3.158 83.438 33.031 1 56.53 264 SER A CA 1
ATOM 1998 C C . SER A 1 264 ? -3.928 84.75 32.969 1 56.53 264 SER A C 1
ATOM 2000 O O . SER A 1 264 ? -3.4 85.812 33.344 1 56.53 264 SER A O 1
ATOM 2002 N N . ILE A 1 265 ? -5.176 84.688 32.469 1 60.88 265 ILE A N 1
ATOM 2003 C CA . ILE A 1 265 ? -6.004 85.875 32.375 1 60.88 265 ILE A CA 1
ATOM 2004 C C . ILE A 1 265 ? -6.32 86.438 33.75 1 60.88 265 ILE A C 1
ATOM 2006 O O . ILE A 1 265 ? -6.234 87.625 33.969 1 60.88 265 ILE A O 1
ATOM 2010 N N . ALA A 1 266 ? -6.707 85.5 34.625 1 54.78 266 ALA A N 1
ATOM 2011 C CA . ALA A 1 266 ? -6.996 85.938 36 1 54.78 266 ALA A CA 1
ATOM 2012 C C . ALA A 1 266 ? -5.77 86.562 36.656 1 54.78 266 ALA A C 1
ATOM 2014 O O . ALA A 1 266 ? -5.895 87.562 37.375 1 54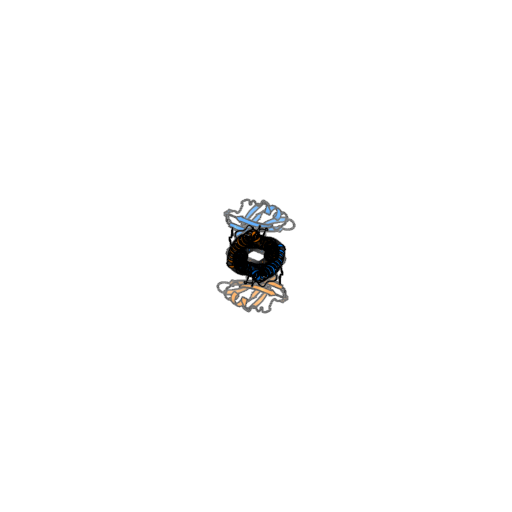.78 266 ALA A O 1
ATOM 2015 N N . SER A 1 267 ? -4.625 86.125 36.375 1 55.94 267 SER A N 1
ATOM 2016 C CA . SER A 1 267 ? -3.379 86.688 36.906 1 55.94 267 SER A CA 1
ATOM 2017 C C . SER A 1 267 ? -3.1 88.062 36.344 1 55.94 267 SER A C 1
ATOM 2019 O O . SER A 1 267 ? -2.605 88.938 37.062 1 55.94 267 SER A O 1
ATOM 2021 N N . GLU A 1 268 ? -3.447 88.188 35.125 1 55.75 268 GLU A N 1
ATOM 2022 C CA . GLU A 1 268 ? -3.289 89.5 34.5 1 55.75 268 GLU A CA 1
ATOM 2023 C C . GLU A 1 268 ? -4.23 90.5 35.156 1 55.75 268 GLU A C 1
ATOM 2025 O O . GLU A 1 268 ? -3.85 91.625 35.375 1 55.75 268 GLU A O 1
ATOM 2030 N N . GLU A 1 269 ? -5.449 90.125 35.344 1 57.31 269 GLU A N 1
ATOM 2031 C CA . GLU A 1 269 ? -6.438 91 35.969 1 57.31 269 GLU A CA 1
ATOM 2032 C C . GLU A 1 269 ? -6.035 91.375 37.406 1 57.31 269 GLU A C 1
ATOM 2034 O O . GLU A 1 269 ? -6.207 92.5 37.844 1 57.31 269 GLU A O 1
ATOM 2039 N N . ILE A 1 270 ? -5.551 90.562 38.156 1 56.25 270 ILE A N 1
ATOM 2040 C CA . ILE A 1 270 ? -5.078 90.75 39.531 1 56.25 270 ILE A CA 1
ATOM 2041 C C . ILE A 1 270 ? -3.896 91.75 39.531 1 56.25 270 ILE A C 1
ATOM 2043 O O . ILE A 1 270 ? -3.836 92.688 40.312 1 56.25 270 ILE A O 1
ATOM 2047 N N . ALA A 1 271 ? -3.08 91.5 38.5 1 54.06 271 ALA A N 1
ATOM 2048 C CA . ALA A 1 271 ? -1.941 92.375 38.344 1 54.06 271 ALA A CA 1
ATOM 2049 C C . ALA A 1 271 ? -2.404 93.812 38.062 1 54.06 271 ALA A C 1
ATOM 2051 O O . ALA A 1 271 ? -1.876 94.75 38.625 1 54.06 271 ALA A O 1
ATOM 2052 N N . SER A 1 272 ? -3.34 93.875 37.188 1 59.12 272 SER A N 1
ATOM 2053 C CA . SER A 1 272 ? -3.877 95.188 36.844 1 59.12 272 SER A CA 1
ATOM 2054 C C . SER A 1 272 ? -4.578 95.812 38.031 1 59.12 272 SER A C 1
ATOM 2056 O O . SER A 1 272 ? -4.469 97.062 38.25 1 59.12 272 SER A O 1
ATOM 2058 N N . SER A 1 273 ? -5.324 95.125 38.875 1 55.19 273 SER A N 1
ATOM 2059 C CA . SER A 1 273 ? -6.043 95.625 40.031 1 55.19 273 SER A CA 1
ATOM 2060 C C . SER A 1 273 ? -5.078 96.062 41.125 1 55.19 273 SER A C 1
ATOM 2062 O O . SER A 1 273 ? -5.301 97.062 41.781 1 55.19 273 SER A O 1
ATOM 2064 N N . VAL A 1 274 ? -4.066 95.375 41.281 1 54.69 274 VAL A N 1
ATOM 2065 C CA . VAL A 1 274 ? -3.043 95.75 42.25 1 54.69 274 VAL A CA 1
ATOM 2066 C C . VAL A 1 274 ? -2.355 97 41.875 1 54.69 274 VAL A C 1
ATOM 2068 O O . VAL A 1 274 ? -2.068 97.875 42.719 1 54.69 274 VAL A O 1
ATOM 2071 N N . SER A 1 275 ? -2.182 97.125 40.594 1 53.44 275 SER A N 1
ATOM 2072 C CA . SER A 1 275 ? -1.601 98.375 40.094 1 53.44 275 SER A CA 1
ATOM 2073 C C . SER A 1 275 ? -2.531 99.562 40.344 1 53.44 275 SER A C 1
ATOM 2075 O O . SER A 1 275 ? -2.08 100.625 40.719 1 53.44 275 SER A O 1
ATOM 2077 N N . SER A 1 276 ? -3.809 99.438 40.125 1 54.91 276 SER A N 1
ATOM 2078 C CA . SER A 1 276 ? -4.785 100.5 40.344 1 54.91 276 SER A CA 1
ATOM 2079 C C . SER A 1 276 ? -4.949 100.812 41.812 1 54.91 276 SER A C 1
ATOM 2081 O O . SER A 1 276 ? -5.117 102 42.188 1 54.91 276 SER A O 1
ATOM 2083 N N . VAL A 1 277 ? -5.023 99.875 42.625 1 52.19 277 VAL A N 1
ATOM 2084 C CA . VAL A 1 277 ? -5.121 100.062 44.094 1 52.19 277 VAL A CA 1
ATOM 2085 C C . VAL A 1 277 ? -3.879 100.812 44.594 1 52.19 277 VAL A C 1
ATOM 2087 O O . VAL A 1 277 ? -3.975 101.688 45.438 1 52.19 277 VAL A O 1
ATOM 2090 N N . SER A 1 278 ? -2.84 100.375 44 1 50.91 278 SER A N 1
ATOM 2091 C CA . SER A 1 278 ? -1.6 101 44.375 1 50.91 278 SER A CA 1
ATOM 2092 C C . SER A 1 278 ? -1.645 102.5 44 1 50.91 278 SER A C 1
ATOM 2094 O O . SER A 1 278 ? -1.003 103.312 44.656 1 50.91 278 SER A O 1
ATOM 2096 N N . GLN A 1 279 ? -2.52 102.75 42.969 1 50.03 279 GLN A N 1
ATOM 2097 C CA . GLN A 1 279 ? -2.619 104.188 42.562 1 50.03 279 GLN A CA 1
ATOM 2098 C C . GLN A 1 279 ? -3.783 104.875 43.25 1 50.03 279 GLN A C 1
ATOM 2100 O O . GLN A 1 279 ? -3.699 106.062 43.562 1 50.03 279 GLN A O 1
ATOM 2105 N N . GLU A 1 280 ? -5.09 104.25 43.312 1 49.44 280 GLU A N 1
ATOM 2106 C CA . GLU A 1 280 ? -6.266 105 43.75 1 49.44 280 GLU A CA 1
ATOM 2107 C C . GLU A 1 280 ? -6.695 104.562 45.156 1 49.44 280 GLU A C 1
ATOM 2109 O O . GLU A 1 280 ? -7.5 105.25 45.781 1 49.44 280 GLU A O 1
ATOM 2114 N N . GLY A 1 281 ? -6.316 103.875 46.094 1 41.12 281 GLY A N 1
ATOM 2115 C CA . GLY A 1 281 ? -6.566 103.5 47.469 1 41.12 281 GLY A CA 1
ATOM 2116 C C . GLY A 1 281 ? -7.602 102.375 47.562 1 41.12 281 GLY A C 1
ATOM 2117 O O . GLY A 1 281 ? -7.371 101.25 47.094 1 41.12 281 GLY A O 1
ATOM 2118 N N . ILE A 1 282 ? -9.047 102.438 48.156 1 39.44 282 ILE A N 1
ATOM 2119 C CA . ILE A 1 282 ? -9.992 101.562 48.906 1 39.44 282 ILE A CA 1
ATOM 2120 C C . ILE A 1 282 ? -10.789 100.75 47.906 1 39.44 282 ILE A C 1
ATOM 2122 O O . ILE A 1 282 ? -11.273 99.625 48.281 1 39.44 282 ILE A O 1
ATOM 2126 N N . LYS A 1 283 ? -11.477 101.125 46.906 1 45.31 283 LYS A N 1
ATOM 2127 C CA . LYS A 1 283 ? -12.539 100.438 46.188 1 45.31 283 LYS A CA 1
ATOM 2128 C C . LYS A 1 283 ? -11.992 99.188 45.469 1 45.31 283 LYS A C 1
ATOM 2130 O O . LYS A 1 283 ? -12.758 98.312 45.062 1 45.31 283 LYS A O 1
ATOM 2135 N N . GLN A 1 284 ? -10.742 99.062 45.281 1 51.16 284 GLN A N 1
ATOM 2136 C CA . GLN A 1 284 ? -10.094 98.125 44.375 1 51.16 284 GLN A CA 1
ATOM 2137 C C . GLN A 1 284 ? -9.883 96.812 45.062 1 51.16 284 GLN A C 1
ATOM 2139 O O . GLN A 1 284 ? -9.555 95.812 44.406 1 51.16 284 GLN A O 1
ATOM 2144 N N . THR A 1 285 ? -10.336 96.75 46.188 1 47.97 285 THR A N 1
ATOM 2145 C CA . THR A 1 285 ? -10.242 95.5 46.969 1 47.97 285 THR A CA 1
ATOM 2146 C C . THR A 1 285 ? -11.258 94.438 46.5 1 47.97 285 THR A C 1
ATOM 2148 O O . THR A 1 285 ? -11.008 93.25 46.562 1 47.97 285 THR A O 1
ATOM 2151 N N . GLU A 1 286 ? -12.398 94.938 45.938 1 46.69 286 GLU A N 1
ATOM 2152 C CA . GLU A 1 286 ? -13.438 94.062 45.5 1 46.69 286 GLU A CA 1
ATOM 2153 C C . GLU A 1 286 ? -13.023 93.312 44.219 1 46.69 286 GLU A C 1
ATOM 2155 O O . GLU A 1 286 ? -13.281 92.125 44.094 1 46.69 286 GLU A O 1
ATOM 2160 N N . ALA A 1 287 ? -12.461 94.062 43.312 1 48.31 287 ALA A N 1
ATOM 2161 C CA . ALA A 1 287 ? -12.023 93.438 42.094 1 48.31 287 ALA A CA 1
ATOM 2162 C C . ALA A 1 287 ? -10.938 92.375 42.344 1 48.31 287 ALA A C 1
ATOM 2164 O O . ALA A 1 287 ? -10.906 91.312 41.688 1 48.31 287 ALA A O 1
ATOM 2165 N N . LEU A 1 288 ? -10.102 92.562 43.25 1 50.97 288 LEU A N 1
ATOM 2166 C CA . LEU A 1 288 ? -9.062 91.625 43.656 1 50.97 288 LEU A CA 1
ATOM 2167 C C . LEU A 1 288 ? -9.672 90.375 44.281 1 50.97 288 LEU A C 1
ATOM 2169 O O . LEU A 1 288 ? -9.188 89.25 44.062 1 50.97 288 LEU A O 1
ATOM 2173 N N . GLU A 1 289 ? -10.781 90.562 44.906 1 49.5 289 GLU A N 1
ATOM 2174 C CA . GLU A 1 289 ? -11.5 89.438 45.5 1 49.5 289 GLU A CA 1
ATOM 2175 C C . GLU A 1 289 ? -12.078 88.5 44.438 1 49.5 289 GLU A C 1
ATOM 2177 O O . GLU A 1 289 ? -12.023 87.25 44.562 1 49.5 289 GLU A O 1
ATOM 2182 N N . ASP A 1 290 ? -12.586 89.125 43.406 1 50.5 290 ASP A N 1
ATOM 2183 C CA . ASP A 1 290 ? -13.164 88.375 42.312 1 50.5 290 ASP A CA 1
ATOM 2184 C C . ASP A 1 290 ? -12.094 87.562 41.562 1 50.5 290 ASP A C 1
ATOM 2186 O O . ASP A 1 290 ? -12.32 86.438 41.156 1 50.5 290 ASP A O 1
ATOM 2190 N N . ALA A 1 291 ? -11.039 88.25 41.406 1 52.03 291 ALA A N 1
ATOM 2191 C CA . ALA A 1 291 ? -9.93 87.562 40.75 1 52.03 291 ALA A CA 1
ATOM 2192 C C . ALA A 1 291 ? -9.43 86.375 41.531 1 52.03 291 ALA A C 1
ATOM 2194 O O . ALA A 1 291 ? -9.125 85.312 40.969 1 52.03 291 ALA A O 1
ATOM 2195 N N . VAL A 1 292 ? -9.391 86.438 42.812 1 53.22 292 VAL A N 1
ATOM 2196 C CA . VAL A 1 292 ? -8.969 85.375 43.719 1 53.22 292 VAL A CA 1
ATOM 2197 C C . VAL A 1 292 ? -9.984 84.188 43.656 1 53.22 292 VAL A C 1
ATOM 2199 O O . VAL A 1 292 ? -9.602 83.062 43.688 1 53.22 292 VAL A O 1
ATOM 2202 N N . ARG A 1 293 ? -11.227 84.562 43.469 1 56.88 293 ARG A N 1
ATOM 2203 C CA . ARG A 1 293 ? -12.258 83.5 43.375 1 56.88 293 ARG A CA 1
ATOM 2204 C C . ARG A 1 293 ? -12.102 82.688 42.094 1 56.88 293 ARG A C 1
ATOM 2206 O O . ARG A 1 293 ? -12.289 81.5 42.094 1 56.88 293 ARG A O 1
ATOM 2213 N N . LEU A 1 294 ? -11.812 83.375 41.031 1 51.22 294 LEU A N 1
ATOM 2214 C CA . LEU A 1 294 ? -11.617 82.688 39.75 1 51.22 294 LEU A CA 1
ATOM 2215 C C . LEU A 1 294 ? -10.43 81.75 39.812 1 51.22 294 LEU A C 1
ATOM 2217 O O . LEU A 1 294 ? -10.484 80.625 39.281 1 51.22 294 LEU A O 1
ATOM 2221 N N . LEU A 1 295 ? -9.406 82.125 40.531 1 52.34 295 LEU A N 1
ATOM 2222 C CA . LEU A 1 295 ? -8.219 81.312 40.688 1 52.34 295 LEU A CA 1
ATOM 2223 C C . LEU A 1 295 ? -8.539 80.062 41.562 1 52.34 295 LEU A C 1
ATOM 2225 O O . LEU A 1 295 ? -8.031 79 41.281 1 52.34 295 LEU A O 1
ATOM 2229 N N . GLU A 1 296 ? -9.414 80.25 42.562 1 53.22 296 GLU A N 1
ATOM 2230 C CA . GLU A 1 296 ? -9.859 79.125 43.438 1 53.22 296 GLU A CA 1
ATOM 2231 C C . GLU A 1 296 ? -10.641 78.125 42.625 1 53.22 296 GLU A C 1
ATOM 2233 O O . GLU A 1 296 ? -10.453 76.875 42.812 1 53.22 296 GLU A O 1
ATOM 2238 N N . ASP A 1 297 ? -11.492 78.562 41.781 1 54.81 297 ASP A N 1
ATOM 2239 C CA . ASP A 1 297 ? -12.289 77.688 40.938 1 54.81 297 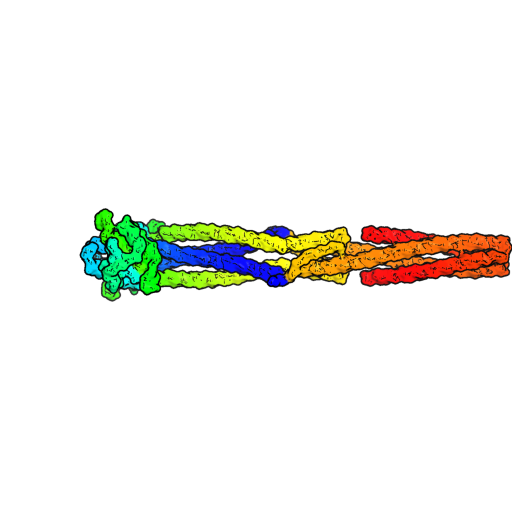ASP A CA 1
ATOM 2240 C C . ASP A 1 297 ? -11.398 76.875 40 1 54.81 297 ASP A C 1
ATOM 2242 O O . ASP A 1 297 ? -11.625 75.688 39.781 1 54.81 297 ASP A O 1
ATOM 2246 N N . PHE A 1 298 ? -10.547 77.438 39.562 1 53.09 298 PHE A N 1
ATOM 2247 C CA . PHE A 1 298 ? -9.625 76.812 38.625 1 53.09 298 PHE A CA 1
ATOM 2248 C C . PHE A 1 298 ? -8.789 75.75 39.344 1 53.09 298 PHE A C 1
ATOM 2250 O O . PHE A 1 298 ? -8.555 74.625 38.781 1 53.09 298 PHE A O 1
ATOM 2257 N N . SER A 1 299 ? -8.258 76.125 40.469 1 54.72 299 SER A N 1
ATOM 2258 C CA . SER A 1 299 ? -7.543 75.125 41.312 1 54.72 299 SER A CA 1
ATOM 2259 C C . SER A 1 299 ? -8.398 73.875 41.562 1 54.72 299 SER A C 1
ATOM 2261 O O . SER A 1 299 ? -7.883 72.75 41.562 1 54.72 299 SER A O 1
ATOM 2263 N N . SER A 1 300 ? -9.625 74.125 41.688 1 58.44 300 SER A N 1
ATOM 2264 C CA . SER A 1 300 ? -10.562 73.062 41.906 1 58.44 300 SER A CA 1
ATOM 2265 C C . SER A 1 300 ? -10.695 72.188 40.625 1 58.44 300 SER A C 1
ATOM 2267 O O . SER A 1 300 ? -10.734 71 40.719 1 58.44 300 SER A O 1
ATOM 2269 N N . ASP A 1 301 ? -10.742 72.812 39.531 1 55.66 301 ASP A N 1
ATOM 2270 C CA . ASP A 1 301 ? -10.852 72.125 38.25 1 55.66 301 ASP A CA 1
ATOM 2271 C C . ASP A 1 301 ? -9.578 71.375 37.969 1 55.66 301 ASP A C 1
ATOM 2273 O O . ASP A 1 301 ? -9.648 70.25 37.438 1 55.66 301 ASP A O 1
ATOM 2277 N N . LEU A 1 302 ? -8.5 71.875 38.188 1 54.38 302 LEU A N 1
ATOM 2278 C CA . LEU A 1 302 ? -7.223 71.188 38.031 1 54.38 302 LEU A CA 1
ATOM 2279 C C . LEU A 1 302 ? -7.141 69.938 38.906 1 54.38 302 LEU A C 1
ATOM 2281 O O . LEU A 1 302 ? -6.59 68.938 38.531 1 54.38 302 LEU A O 1
ATOM 2285 N N . ASN A 1 303 ? -7.68 70.125 40.156 1 54.25 303 ASN A N 1
ATOM 2286 C CA . ASN A 1 303 ? -7.754 68.938 41.062 1 54.25 303 ASN A CA 1
ATOM 2287 C C . ASN A 1 303 ? -8.617 67.875 40.469 1 54.25 303 ASN A C 1
ATOM 2289 O O . ASN A 1 303 ? -8.297 66.688 40.625 1 54.25 303 ASN A O 1
ATOM 2293 N N . ASN A 1 304 ? -9.594 68.312 39.812 1 57.06 304 ASN A N 1
ATOM 2294 C CA . ASN A 1 304 ? -10.469 67.312 39.156 1 57.06 304 ASN A CA 1
ATOM 2295 C C . ASN A 1 304 ? -9.773 66.625 38 1 57.06 304 ASN A C 1
ATOM 2297 O O . ASN A 1 304 ? -9.938 65.375 37.812 1 57.06 304 ASN A O 1
ATOM 2301 N N . VAL A 1 305 ? -9.117 67.25 37.25 1 55.69 305 VAL A N 1
ATOM 2302 C CA . VAL A 1 305 ? -8.344 66.688 36.125 1 55.69 305 VAL A CA 1
ATOM 2303 C C . VAL A 1 305 ? -7.297 65.75 36.656 1 55.69 305 VAL A C 1
ATOM 2305 O O . VAL A 1 305 ? -7.098 64.625 36.094 1 55.69 305 VAL A O 1
ATOM 2308 N N . ASN A 1 306 ? -6.633 66.125 37.75 1 52.28 306 ASN A N 1
ATOM 2309 C CA . ASN A 1 306 ? -5.656 65.25 38.406 1 52.28 306 ASN A CA 1
ATOM 2310 C C . ASN A 1 306 ? -6.281 63.938 38.844 1 52.28 306 ASN A C 1
ATOM 2312 O O . ASN A 1 306 ? -5.672 62.875 38.688 1 52.28 306 ASN A O 1
ATOM 2316 N N . THR A 1 307 ? -7.363 64.125 39.344 1 54.28 307 THR A N 1
ATOM 2317 C CA . THR A 1 307 ? -8.055 62.906 39.812 1 54.28 307 THR A CA 1
ATOM 2318 C C . THR A 1 307 ? -8.367 61.969 38.656 1 54.28 307 THR A C 1
ATOM 2320 O O . THR A 1 307 ? -8.227 60.75 38.781 1 54.28 307 THR A O 1
ATOM 2323 N N . LYS A 1 308 ? -8.68 62.5 37.625 1 58.44 308 LYS A N 1
ATOM 2324 C CA . LYS A 1 308 ? -9.023 61.719 36.469 1 58.44 308 LYS A CA 1
ATOM 2325 C C . LYS A 1 308 ? -7.777 61.094 35.812 1 58.44 308 LYS A C 1
ATOM 2327 O O . LYS A 1 308 ? -7.801 59.938 35.375 1 58.44 308 LYS A O 1
ATOM 2332 N N . LEU A 1 309 ? -6.809 61.781 35.844 1 52.47 309 LEU A N 1
ATOM 2333 C CA . LEU A 1 309 ? -5.539 61.312 35.281 1 52.47 309 LEU A CA 1
ATOM 2334 C C . LEU A 1 309 ? -4.996 60.156 36.125 1 52.47 309 LEU A C 1
ATOM 2336 O O . LEU A 1 309 ? -4.461 59.188 35.562 1 52.47 309 LEU A O 1
ATOM 2340 N N . VAL A 1 310 ? -5.098 60.312 37.406 1 50.16 310 VAL A N 1
ATOM 2341 C CA . VAL A 1 310 ? -4.664 59.25 38.281 1 50.16 310 VAL A CA 1
ATOM 2342 C C . VAL A 1 310 ? -5.473 58 38.031 1 50.16 310 VAL A C 1
ATOM 2344 O O . VAL A 1 310 ? -4.922 56.875 38 1 50.16 310 VAL A O 1
ATOM 2347 N N . LYS A 1 311 ? -6.637 58.219 37.75 1 56.56 311 LYS A N 1
ATOM 2348 C CA . LYS A 1 311 ? -7.508 57.094 37.469 1 56.56 311 LYS A CA 1
ATOM 2349 C C . LYS A 1 311 ? -7.145 56.438 36.125 1 56.56 311 LYS A C 1
ATOM 2351 O O . LYS A 1 311 ? -7.148 55.219 36.031 1 56.56 311 LYS A O 1
ATOM 2356 N N . LEU A 1 312 ? -6.926 57.188 35.281 1 52.78 312 LEU A N 1
ATOM 2357 C CA . LEU A 1 312 ? -6.531 56.688 33.969 1 52.78 312 LEU A CA 1
ATOM 2358 C C . LEU A 1 312 ? -5.172 56 34.031 1 52.78 312 LEU A C 1
ATOM 2360 O O . LEU A 1 312 ? -4.961 54.969 33.375 1 52.78 312 LEU A O 1
ATOM 2364 N N . ALA A 1 313 ? -4.27 56.625 34.75 1 51.16 313 ALA A N 1
ATOM 2365 C CA . ALA A 1 313 ? -2.955 56.031 34.969 1 51.16 313 ALA A CA 1
ATOM 2366 C C . ALA A 1 313 ? -3.074 54.656 35.625 1 51.16 313 ALA A C 1
ATOM 2368 O O . ALA A 1 313 ? -2.346 53.719 35.281 1 51.16 313 ALA A O 1
ATOM 2369 N N . GLN A 1 314 ? -3.9 54.625 36.562 1 50.06 314 GLN A N 1
ATOM 2370 C CA . GLN A 1 314 ? -4.117 53.375 37.219 1 50.06 314 GLN A CA 1
ATOM 2371 C C . GLN A 1 314 ? -4.684 52.312 36.281 1 50.06 314 GLN A C 1
ATOM 2373 O O . GLN A 1 314 ? -4.336 51.125 36.375 1 50.06 314 GLN A O 1
ATOM 2378 N N . GLY A 1 315 ? -5.516 52.812 35.594 1 48.66 315 GLY A N 1
ATOM 2379 C CA . GLY A 1 315 ? -6.07 51.875 34.594 1 48.66 315 GLY A CA 1
ATOM 2380 C C . GLY A 1 315 ? -5.039 51.375 33.594 1 48.66 315 GLY A C 1
ATOM 2381 O O . GLY A 1 315 ? -5.137 50.25 33.125 1 48.66 315 GLY A O 1
ATOM 2382 N N . GLY A 1 316 ? -4.195 52.219 33.25 1 48.66 316 GLY A N 1
ATOM 2383 C CA . GLY A 1 316 ? -3.086 51.844 32.375 1 48.66 316 GLY A CA 1
ATOM 2384 C C . GLY A 1 316 ? -2.09 50.906 33.062 1 48.66 316 GLY A C 1
ATOM 2385 O O . GLY A 1 316 ? -1.456 50.094 32.406 1 48.66 316 GLY A O 1
ATOM 2386 N N . GLU A 1 317 ? -1.852 51.094 34.406 1 44.66 317 GLU A N 1
ATOM 2387 C CA . GLU A 1 317 ? -0.915 50.25 35.156 1 44.66 317 GLU A CA 1
ATOM 2388 C C . GLU A 1 317 ? -1.339 48.781 35.094 1 44.66 317 GLU A C 1
ATOM 2390 O O . GLU A 1 317 ? -0.494 47.875 35.125 1 44.66 317 GLU A O 1
ATOM 2395 N N . TYR A 1 318 ? -2.547 48.562 35.094 1 41.72 318 TYR A N 1
ATOM 2396 C CA . TYR A 1 318 ? -2.98 47.188 35.125 1 41.72 318 TYR A CA 1
ATOM 2397 C C . TYR A 1 318 ? -2.805 46.5 33.75 1 41.72 318 TYR A C 1
ATOM 2399 O O . TYR A 1 318 ? -3.053 45.312 33.594 1 41.72 318 TYR A O 1
ATOM 2407 N N . ILE A 1 319 ? -2.445 47.25 32.938 1 40.84 319 ILE A N 1
ATOM 2408 C CA . ILE A 1 319 ? -2.18 46.562 31.656 1 40.84 319 ILE A CA 1
ATOM 2409 C C . ILE A 1 319 ? -0.717 46.125 31.609 1 40.84 319 ILE A C 1
ATOM 2411 O O . ILE A 1 319 ? 0.182 46.906 31.969 1 40.84 319 ILE A O 1
ATOM 2415 N N . MET B 1 1 ? -15.359 10.547 13.211 1 54.94 1 MET B N 1
ATOM 2416 C CA . MET B 1 1 ? -14.562 11.664 12.719 1 54.94 1 MET B CA 1
ATOM 2417 C C . MET B 1 1 ? -13.398 11.953 13.664 1 54.94 1 MET B C 1
ATOM 2419 O O . MET B 1 1 ? -13.578 12.016 14.883 1 54.94 1 MET B O 1
ATOM 2423 N N . PHE B 1 2 ? -12.117 11.836 13.258 1 69.81 2 PHE B N 1
ATOM 2424 C CA . PHE B 1 2 ? -10.977 11.852 14.164 1 69.81 2 PHE B CA 1
ATOM 2425 C C . 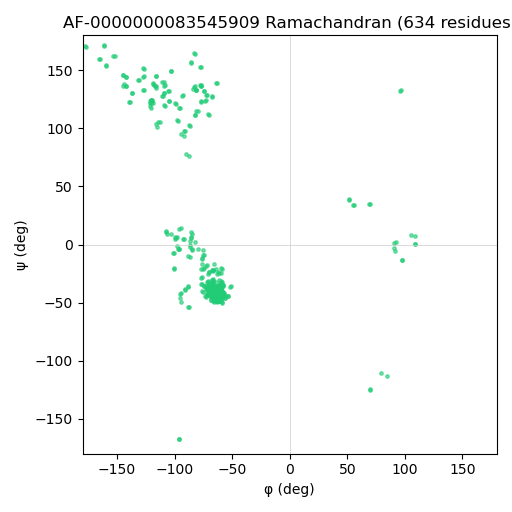PHE B 1 2 ? -10.703 13.258 14.672 1 69.81 2 PHE B C 1
ATOM 2427 O O . PHE B 1 2 ? -10.898 14.234 13.945 1 69.81 2 PHE B O 1
ATOM 2434 N N . ASN B 1 3 ? -10.539 13.312 15.961 1 79.31 3 ASN B N 1
ATOM 2435 C CA . ASN B 1 3 ? -10.273 14.586 16.609 1 79.31 3 ASN B CA 1
ATOM 2436 C C . ASN B 1 3 ? -8.789 14.93 16.609 1 79.31 3 ASN B C 1
ATOM 2438 O O . ASN B 1 3 ? -8.359 15.867 17.281 1 79.31 3 ASN B O 1
ATOM 2442 N N . SER B 1 4 ? -8.039 14.148 15.852 1 89.31 4 SER B N 1
ATOM 2443 C CA . SER B 1 4 ? -6.594 14.375 15.797 1 89.31 4 SER B CA 1
ATOM 2444 C C . SER B 1 4 ? -6.047 14.141 14.398 1 89.31 4 SER B C 1
ATOM 2446 O O . SER B 1 4 ? -6.5 13.234 13.695 1 89.31 4 SER B O 1
ATOM 2448 N N . ILE B 1 5 ? -5.195 15.039 13.977 1 89.06 5 ILE B N 1
ATOM 2449 C CA . ILE B 1 5 ? -4.516 14.891 12.695 1 89.06 5 ILE B CA 1
ATOM 2450 C C . ILE B 1 5 ? -3.74 13.57 12.672 1 89.06 5 ILE B C 1
ATOM 2452 O O . ILE B 1 5 ? -3.711 12.875 11.648 1 89.06 5 ILE B O 1
ATOM 2456 N N . ARG B 1 6 ? -3.188 13.18 13.836 1 90.31 6 ARG B N 1
ATOM 2457 C CA . ARG B 1 6 ? -2.418 11.945 13.953 1 90.31 6 ARG B CA 1
ATOM 2458 C C . ARG B 1 6 ? -3.287 10.727 13.672 1 90.31 6 ARG B C 1
ATOM 2460 O O . ARG B 1 6 ? -2.912 9.867 12.875 1 90.31 6 ARG B O 1
ATOM 2467 N N . LYS B 1 7 ? -4.449 10.672 14.305 1 91.75 7 LYS B N 1
ATOM 2468 C CA . LYS B 1 7 ? -5.352 9.539 14.125 1 91.75 7 LYS B CA 1
ATOM 2469 C C . LYS B 1 7 ? -5.895 9.484 12.703 1 91.75 7 LYS B C 1
ATOM 2471 O O . LYS B 1 7 ? -6.027 8.406 12.117 1 91.75 7 LYS B O 1
ATOM 2476 N N . ARG B 1 8 ? -6.211 10.625 12.141 1 90.19 8 ARG B N 1
ATOM 2477 C CA . ARG B 1 8 ? -6.746 10.688 10.781 1 90.19 8 ARG B CA 1
ATOM 2478 C C . ARG B 1 8 ? -5.719 10.203 9.766 1 90.19 8 ARG B C 1
ATOM 2480 O O . ARG B 1 8 ? -6.051 9.438 8.859 1 90.19 8 ARG B O 1
ATOM 2487 N N . LEU B 1 9 ? -4.5 10.75 9.922 1 89.88 9 LEU B N 1
ATOM 2488 C CA . LEU B 1 9 ? -3.439 10.352 9 1 89.88 9 LEU B CA 1
ATOM 2489 C C . LEU B 1 9 ? -3.127 8.867 9.141 1 89.88 9 LEU B C 1
ATOM 2491 O O . LEU B 1 9 ? -2.936 8.172 8.133 1 89.88 9 LEU B O 1
ATOM 2495 N N . THR B 1 10 ? -3.039 8.391 10.383 1 91.69 10 THR B N 1
ATOM 2496 C CA . THR B 1 10 ? -2.783 6.973 10.617 1 91.69 10 THR B CA 1
ATOM 2497 C C . THR B 1 10 ? -3.861 6.113 9.969 1 91.69 10 THR B C 1
ATOM 2499 O O . THR B 1 10 ? -3.557 5.105 9.328 1 91.69 10 THR B O 1
ATOM 2502 N N . PHE B 1 11 ? -5.105 6.52 10.062 1 93.12 11 PHE B N 1
ATOM 2503 C CA . PHE B 1 11 ? -6.223 5.789 9.484 1 93.12 11 PHE B CA 1
ATOM 2504 C C . PHE B 1 11 ? -6.117 5.762 7.961 1 93.12 11 PHE B C 1
ATOM 2506 O O . PHE B 1 11 ? -6.32 4.719 7.34 1 93.12 11 PHE B O 1
ATOM 2513 N N . ASN B 1 12 ? -5.824 6.91 7.402 1 90.94 12 ASN B N 1
ATOM 2514 C CA . ASN B 1 12 ? -5.746 6.988 5.945 1 90.94 12 ASN B CA 1
ATOM 2515 C C . ASN B 1 12 ? -4.605 6.141 5.398 1 90.94 12 ASN B C 1
ATOM 2517 O O . ASN B 1 12 ? -4.746 5.5 4.355 1 90.94 12 ASN B O 1
ATOM 2521 N N . PHE B 1 13 ? -3.461 6.172 6.094 1 90.31 13 PHE B N 1
ATOM 2522 C CA . PHE B 1 13 ? -2.344 5.328 5.691 1 90.31 13 PHE B CA 1
ATOM 2523 C C . PHE B 1 13 ? -2.713 3.854 5.801 1 90.31 13 PHE B C 1
ATOM 2525 O O . PHE B 1 13 ? -2.42 3.066 4.898 1 90.31 13 PHE B O 1
ATOM 2532 N N . ALA B 1 14 ? -3.371 3.506 6.91 1 92 14 ALA B N 1
ATOM 2533 C CA . ALA B 1 14 ? -3.777 2.121 7.137 1 92 14 ALA B CA 1
ATOM 2534 C C . ALA B 1 14 ? -4.809 1.676 6.102 1 92 14 ALA B C 1
ATOM 2536 O O . ALA B 1 14 ? -4.75 0.549 5.605 1 92 14 ALA B O 1
ATOM 2537 N N . LEU B 1 15 ? -5.727 2.566 5.812 1 92.75 15 LEU B N 1
ATOM 2538 C CA . LEU B 1 15 ? -6.766 2.258 4.836 1 92.75 15 LEU B CA 1
ATOM 2539 C C . LEU B 1 15 ? -6.164 2.047 3.449 1 92.75 15 LEU B C 1
ATOM 2541 O O . LEU B 1 15 ? -6.539 1.109 2.742 1 92.75 15 LEU B O 1
ATOM 2545 N N . MET B 1 16 ? -5.242 2.887 3.088 1 91.5 16 MET B N 1
ATOM 2546 C CA . MET B 1 16 ? -4.586 2.752 1.789 1 91.5 16 MET B CA 1
ATOM 2547 C C . MET B 1 16 ? -3.809 1.441 1.706 1 91.5 16 MET B C 1
ATOM 2549 O O . MET B 1 16 ? -3.885 0.733 0.701 1 91.5 16 MET B O 1
ATOM 2553 N N . ALA B 1 17 ? -3.088 1.171 2.756 1 92.44 17 ALA B N 1
ATOM 2554 C CA . ALA B 1 17 ? -2.324 -0.074 2.791 1 92.44 17 ALA B CA 1
ATOM 2555 C C . ALA B 1 17 ? -3.248 -1.286 2.695 1 92.44 17 ALA B C 1
ATOM 2557 O O . ALA B 1 17 ? -2.953 -2.242 1.974 1 92.44 17 ALA B O 1
ATOM 2558 N N . ALA B 1 18 ? -4.352 -1.247 3.422 1 93.56 18 ALA B N 1
ATOM 2559 C CA . ALA B 1 18 ? -5.301 -2.357 3.424 1 93.56 18 ALA B CA 1
ATOM 2560 C C . ALA B 1 18 ? -5.871 -2.592 2.027 1 93.56 18 ALA B C 1
ATOM 2562 O O . ALA B 1 18 ? -6.008 -3.736 1.59 1 93.56 18 ALA B O 1
ATOM 2563 N N . VAL B 1 19 ? -6.211 -1.507 1.345 1 92.69 19 VAL B N 1
ATOM 2564 C CA . VAL B 1 19 ? -6.773 -1.603 0.002 1 92.69 19 VAL B CA 1
ATOM 2565 C C . VAL B 1 19 ? -5.738 -2.189 -0.953 1 92.69 19 VAL B C 1
ATOM 2567 O O . VAL B 1 19 ? -6.051 -3.07 -1.757 1 92.69 19 VAL B O 1
ATOM 2570 N N . ILE B 1 20 ? -4.488 -1.735 -0.823 1 92.38 20 ILE B N 1
ATOM 2571 C CA . ILE B 1 20 ? -3.428 -2.217 -1.7 1 92.38 20 ILE B CA 1
ATOM 2572 C C . ILE B 1 20 ? -3.182 -3.703 -1.442 1 92.38 20 ILE B C 1
ATOM 2574 O O . ILE B 1 20 ? -3.027 -4.484 -2.383 1 92.38 20 ILE B O 1
ATOM 2578 N N . ILE B 1 21 ? -3.217 -4.078 -0.18 1 92.31 21 ILE B N 1
ATOM 2579 C CA . ILE B 1 21 ? -2.977 -5.465 0.196 1 92.31 21 ILE B CA 1
ATOM 2580 C C . ILE B 1 21 ? -4.094 -6.348 -0.357 1 92.31 21 ILE B C 1
ATOM 2582 O O . ILE B 1 21 ? -3.83 -7.426 -0.901 1 92.31 21 ILE B O 1
ATOM 2586 N N . LEU B 1 22 ? -5.324 -5.883 -0.282 1 91.75 22 LEU B N 1
ATOM 2587 C CA . LEU B 1 22 ? -6.465 -6.652 -0.756 1 91.75 22 LEU B CA 1
ATOM 2588 C C . LEU B 1 22 ? -6.418 -6.828 -2.27 1 91.75 22 LEU B C 1
ATOM 2590 O O . LEU B 1 22 ? -6.633 -7.926 -2.781 1 91.75 22 LEU B O 1
ATOM 2594 N N . VAL B 1 23 ? -6.105 -5.75 -2.984 1 91.12 23 VAL B N 1
ATOM 2595 C CA . VAL B 1 23 ? -6.043 -5.793 -4.441 1 91.12 23 VAL B CA 1
ATOM 2596 C C . VAL B 1 23 ? -4.871 -6.668 -4.883 1 91.12 23 VAL B C 1
ATOM 2598 O O . VAL B 1 23 ? -5.016 -7.5 -5.785 1 91.12 23 VAL B O 1
ATOM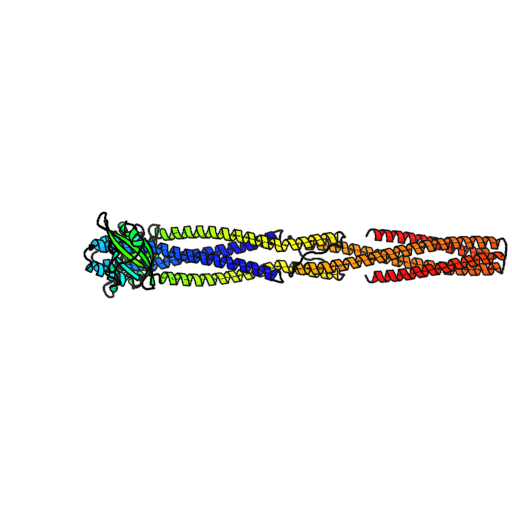 2601 N N . SER B 1 24 ? -3.744 -6.578 -4.195 1 90 24 SER B N 1
ATOM 2602 C CA . SER B 1 24 ? -2.557 -7.344 -4.555 1 90 24 SER B CA 1
ATOM 2603 C C . SER B 1 24 ? -2.754 -8.828 -4.277 1 90 24 SER B C 1
ATOM 2605 O O . SER B 1 24 ? -2.344 -9.68 -5.078 1 90 24 SER B O 1
ATOM 2607 N N . THR B 1 25 ? -3.383 -9.078 -3.15 1 90.25 25 THR B N 1
ATOM 2608 C CA . THR B 1 25 ? -3.605 -10.477 -2.801 1 90.25 25 THR B CA 1
ATOM 2609 C C . THR B 1 25 ? -4.59 -11.125 -3.77 1 90.25 25 THR B C 1
ATOM 2611 O O . THR B 1 25 ? -4.398 -12.273 -4.184 1 90.25 25 THR B O 1
ATOM 2614 N N . SER B 1 26 ? -5.656 -10.414 -4.105 1 91.88 26 SER B N 1
ATOM 2615 C CA . SER B 1 26 ? -6.637 -10.93 -5.055 1 91.88 26 SER B CA 1
ATOM 2616 C C . SER B 1 26 ? -6.008 -11.148 -6.43 1 91.88 26 SER B C 1
ATOM 2618 O O . SER B 1 26 ? -6.246 -12.18 -7.066 1 91.88 26 SER B O 1
ATOM 2620 N N . PHE B 1 27 ? -5.207 -10.266 -6.773 1 91.62 27 PHE B N 1
ATOM 2621 C CA . PHE B 1 27 ? -4.535 -10.367 -8.062 1 91.62 27 PHE B CA 1
ATOM 2622 C C . PHE B 1 27 ? -3.533 -11.516 -8.062 1 91.62 27 PHE B C 1
ATOM 2624 O O . PHE B 1 27 ? -3.477 -12.297 -9.016 1 91.62 27 PHE B O 1
ATOM 2631 N N . SER B 1 28 ? -2.781 -11.625 -7.023 1 91.31 28 SER B N 1
ATOM 2632 C CA . SER B 1 28 ? -1.784 -12.68 -6.898 1 91.31 28 SER B CA 1
ATOM 2633 C C . SER B 1 28 ? -2.434 -14.062 -6.922 1 91.31 28 SER B C 1
ATOM 2635 O O . SER B 1 28 ? -1.925 -14.984 -7.562 1 91.31 28 SER B O 1
ATOM 2637 N N . THR B 1 29 ? -3.547 -14.156 -6.203 1 92.81 29 THR B N 1
ATOM 2638 C CA . THR B 1 29 ? -4.242 -15.438 -6.164 1 92.81 29 THR B CA 1
ATOM 2639 C C . THR B 1 29 ? -4.781 -15.805 -7.543 1 92.81 29 THR B C 1
ATOM 2641 O O . THR B 1 29 ? -4.684 -16.953 -7.969 1 92.81 29 THR B O 1
ATOM 2644 N N . TYR B 1 30 ? -5.324 -14.836 -8.234 1 93.06 30 TYR B N 1
ATOM 2645 C CA . TYR B 1 30 ? -5.824 -15.062 -9.586 1 93.06 30 TYR B CA 1
ATOM 2646 C C . TYR B 1 30 ? -4.703 -15.516 -10.516 1 93.06 30 TYR B C 1
ATOM 2648 O O . TYR B 1 30 ? -4.867 -16.469 -11.273 1 93.06 30 TYR B O 1
ATOM 2656 N N . GLN B 1 31 ? -3.594 -14.883 -10.398 1 91.12 31 GLN B N 1
ATOM 2657 C CA . GLN B 1 31 ? -2.453 -15.234 -11.234 1 91.12 31 GLN B CA 1
ATOM 2658 C C . GLN B 1 31 ? -1.937 -16.625 -10.906 1 91.12 31 GLN B C 1
ATOM 2660 O O . GLN B 1 31 ? -1.534 -17.375 -11.805 1 91.12 31 GLN B O 1
ATOM 2665 N N . MET B 1 32 ? -1.935 -16.891 -9.633 1 92.69 32 MET B N 1
ATOM 2666 C CA . MET B 1 32 ? -1.477 -18.219 -9.203 1 92.69 32 MET B CA 1
ATOM 2667 C C . MET B 1 32 ? -2.375 -19.312 -9.766 1 92.69 32 MET B C 1
ATOM 2669 O O . MET B 1 32 ? -1.887 -20.297 -10.32 1 92.69 32 MET B O 1
ATOM 2673 N N . ILE B 1 33 ? -3.674 -19.109 -9.672 1 94.31 33 ILE B N 1
ATOM 2674 C CA . ILE B 1 33 ? -4.637 -20.094 -10.156 1 94.31 33 ILE B CA 1
ATOM 2675 C C . ILE B 1 33 ? -4.48 -20.281 -11.656 1 94.31 33 ILE B C 1
ATOM 2677 O O . ILE B 1 33 ? -4.336 -21.406 -12.141 1 94.31 33 ILE B O 1
ATOM 2681 N N . THR B 1 34 ? -4.43 -19.219 -12.383 1 94.06 34 THR B N 1
ATOM 2682 C CA . THR B 1 34 ? -4.355 -19.297 -13.836 1 94.06 34 THR B CA 1
ATOM 2683 C C . THR B 1 34 ? -2.99 -19.797 -14.281 1 94.06 34 THR B C 1
ATOM 2685 O O . THR B 1 34 ? -2.881 -20.484 -15.305 1 94.06 34 THR B O 1
ATOM 2688 N N . GLY B 1 35 ? -1.957 -19.469 -13.5 1 93.75 35 GLY B N 1
ATOM 2689 C CA . GLY B 1 35 ? -0.635 -19.984 -13.805 1 93.75 35 GLY B CA 1
ATOM 2690 C C . GLY B 1 35 ? -0.537 -21.5 -13.641 1 93.75 35 GLY B C 1
ATOM 2691 O O . GLY B 1 35 ? -0.013 -22.188 -14.516 1 93.75 35 GLY B O 1
ATOM 2692 N N . ILE B 1 36 ? -1.066 -22.016 -12.57 1 95.62 36 ILE B N 1
ATOM 2693 C CA . ILE B 1 36 ? -1.047 -23.438 -12.305 1 95.62 36 ILE B CA 1
ATOM 2694 C C . ILE B 1 36 ? -1.902 -24.172 -13.336 1 95.62 36 ILE B C 1
ATOM 2696 O O . ILE B 1 36 ? -1.495 -25.203 -13.867 1 95.62 36 ILE B O 1
ATOM 2700 N N . GLN B 1 37 ? -3.057 -23.609 -13.688 1 95.31 37 GLN B N 1
ATOM 2701 C CA . GLN B 1 37 ? -3.938 -24.219 -14.68 1 95.31 37 GLN B CA 1
ATOM 2702 C C . GLN B 1 37 ? -3.275 -24.266 -16.062 1 95.31 37 GLN B C 1
ATOM 2704 O O . GLN B 1 37 ? -3.438 -25.219 -16.797 1 95.31 37 GLN B O 1
ATOM 2709 N N . ASN B 1 38 ? -2.611 -23.188 -16.344 1 95 38 ASN B N 1
ATOM 2710 C CA . ASN B 1 38 ? -1.889 -23.156 -17.625 1 95 38 ASN B CA 1
ATOM 2711 C C . ASN B 1 38 ? -0.849 -24.266 -17.688 1 95 38 ASN B C 1
ATOM 2713 O O . ASN B 1 38 ? -0.672 -24.891 -18.75 1 95 38 ASN B O 1
ATOM 2717 N N . GLN B 1 39 ? -0.179 -24.469 -16.609 1 93.56 39 GLN B N 1
ATOM 2718 C CA . GLN B 1 39 ? 0.802 -25.547 -16.562 1 93.56 39 GLN B CA 1
ATOM 2719 C C . GLN B 1 39 ? 0.122 -26.922 -16.625 1 93.56 39 GLN B C 1
ATOM 2721 O O . GLN B 1 39 ? 0.613 -27.828 -17.297 1 93.56 39 GLN B O 1
ATOM 2726 N N . MET B 1 40 ? -0.976 -27.078 -15.922 1 95.69 40 MET B N 1
ATOM 2727 C CA . MET B 1 40 ? -1.737 -28.328 -15.961 1 95.69 40 MET B CA 1
ATOM 2728 C C . MET B 1 40 ? -2.18 -28.641 -17.391 1 95.69 40 MET B C 1
ATOM 2730 O O . MET B 1 40 ? -2.219 -29.812 -17.781 1 95.69 40 MET B O 1
ATOM 2734 N N . LYS B 1 41 ? -2.512 -27.625 -18.109 1 95.75 41 LYS B N 1
ATOM 2735 C CA . LYS B 1 41 ? -2.916 -27.797 -19.516 1 95.75 41 LYS B CA 1
ATOM 2736 C C . LYS B 1 41 ? -1.812 -28.453 -20.328 1 95.75 41 LYS B C 1
ATOM 2738 O O . LYS B 1 41 ? -2.035 -29.5 -20.938 1 95.75 41 LYS B O 1
ATOM 2743 N N . TYR B 1 42 ? -0.628 -28 -20.266 1 94.31 42 TYR B N 1
ATOM 2744 C CA . TYR B 1 42 ? 0.459 -28.5 -21.094 1 94.31 42 TYR B CA 1
ATOM 2745 C C . TYR B 1 42 ? 0.956 -29.844 -20.578 1 94.31 42 TYR B C 1
ATOM 2747 O O . TYR B 1 42 ? 1.242 -30.75 -21.375 1 94.31 42 TYR B O 1
ATOM 2755 N N . ASP B 1 43 ? 1.044 -29.969 -19.25 1 94.75 43 ASP B N 1
ATOM 2756 C CA . ASP B 1 43 ? 1.421 -31.25 -18.672 1 94.75 43 ASP B CA 1
ATOM 2757 C C . ASP B 1 43 ? 0.37 -32.312 -18.969 1 94.75 43 ASP B C 1
ATOM 2759 O O . ASP B 1 43 ? 0.708 -33.469 -19.25 1 94.75 43 ASP B O 1
ATOM 2763 N N . GLY B 1 44 ? -0.881 -31.875 -18.891 1 96.31 44 GLY B N 1
ATOM 2764 C CA . GLY B 1 44 ? -1.972 -32.781 -19.203 1 96.31 44 GLY B CA 1
ATOM 2765 C C . GLY B 1 44 ? -1.966 -33.25 -20.656 1 96.31 44 GLY B C 1
ATOM 2766 O O . GLY B 1 44 ? -2.238 -34.406 -20.938 1 96.31 44 GLY B O 1
ATOM 2767 N N . ILE B 1 45 ? -1.684 -32.312 -21.547 1 95.75 45 ILE B N 1
ATOM 2768 C CA . ILE B 1 45 ? -1.591 -32.656 -22.969 1 95.75 45 ILE B CA 1
ATOM 2769 C C . ILE B 1 45 ? -0.488 -33.688 -23.188 1 95.75 45 ILE B C 1
ATOM 2771 O O . ILE B 1 45 ? -0.68 -34.688 -23.906 1 95.75 45 ILE B O 1
ATOM 2775 N N . THR B 1 46 ? 0.639 -33.5 -22.516 1 95.69 46 THR B N 1
ATOM 2776 C CA . THR B 1 46 ? 1.761 -34.406 -22.625 1 95.69 46 THR B CA 1
ATOM 2777 C C . THR B 1 46 ? 1.38 -35.781 -22.109 1 95.69 46 THR B C 1
ATOM 2779 O O . THR B 1 46 ? 1.656 -36.812 -22.75 1 95.69 46 THR B O 1
ATOM 2782 N N . LEU B 1 47 ? 0.777 -35.812 -20.969 1 96 47 LEU B N 1
ATOM 2783 C CA . LEU B 1 47 ? 0.318 -37.094 -20.391 1 96 47 LEU B CA 1
ATOM 2784 C C . LEU B 1 47 ? -0.705 -37.75 -21.281 1 96 47 LEU B C 1
ATOM 2786 O O . LEU B 1 47 ? -0.594 -38.969 -21.562 1 96 47 LEU B O 1
ATOM 2790 N N . SER B 1 48 ? -1.702 -37.031 -21.766 1 96.94 48 SER B N 1
ATOM 2791 C CA . SER B 1 48 ? -2.76 -37.531 -22.641 1 96.94 48 SER B CA 1
ATOM 2792 C C . SER B 1 48 ? -2.189 -38.094 -23.938 1 96.94 48 SER B C 1
ATOM 2794 O O . SER B 1 48 ? -2.623 -39.156 -24.422 1 96.94 48 SER B O 1
ATOM 2796 N N . ASN B 1 49 ? -1.207 -37.375 -24.484 1 95.19 49 ASN B N 1
ATOM 2797 C CA . ASN B 1 49 ? -0.587 -37.844 -25.719 1 95.19 49 ASN B CA 1
ATOM 2798 C C . ASN B 1 49 ? 0.163 -39.156 -25.531 1 95.19 49 ASN B C 1
ATOM 2800 O O . ASN B 1 49 ? 0.187 -40 -26.422 1 95.19 49 ASN B O 1
ATOM 2804 N N . ASN B 1 50 ? 0.779 -39.281 -24.391 1 94.19 50 ASN B N 1
ATOM 2805 C CA . ASN B 1 50 ? 1.461 -40.531 -24.078 1 94.19 50 ASN B CA 1
ATOM 2806 C C . ASN B 1 50 ? 0.48 -41.688 -24 1 94.19 50 ASN B C 1
ATOM 2808 O O . ASN B 1 50 ? 0.728 -42.75 -24.562 1 94.19 50 ASN B O 1
ATOM 2812 N N . ILE B 1 51 ? -0.61 -41.531 -23.359 1 95 51 ILE B N 1
ATOM 2813 C CA . ILE B 1 51 ? -1.635 -42.562 -23.234 1 95 51 ILE B CA 1
ATOM 2814 C C . ILE B 1 51 ? -2.27 -42.812 -24.594 1 95 51 ILE B C 1
ATOM 2816 O O . ILE B 1 51 ? -2.52 -43.969 -24.953 1 95 51 ILE B O 1
ATOM 2820 N N . LYS B 1 52 ? -2.547 -41.719 -25.281 1 95.25 52 LYS B N 1
ATOM 2821 C CA . LYS B 1 52 ? -3.109 -41.812 -26.625 1 95.25 52 LYS B CA 1
ATOM 2822 C C . LYS B 1 52 ? -2.248 -42.688 -27.516 1 95.25 52 LYS B C 1
ATOM 2824 O O . LYS B 1 52 ? -2.771 -43.5 -28.281 1 95.25 52 LYS B O 1
ATOM 2829 N N . THR B 1 53 ? -0.923 -42.531 -27.484 1 92.56 53 THR B N 1
ATOM 2830 C CA . THR B 1 53 ? -0.001 -43.312 -28.297 1 92.56 53 THR B CA 1
ATOM 2831 C C . THR B 1 53 ? -0.117 -44.812 -27.953 1 92.56 53 THR B C 1
ATOM 2833 O O . THR B 1 53 ? -0.101 -45.656 -28.859 1 92.56 53 THR B O 1
ATOM 2836 N N . ASP B 1 54 ? -0.234 -45.125 -26.688 1 92.75 54 ASP B N 1
ATOM 2837 C CA . ASP B 1 54 ? -0.43 -46.5 -26.266 1 92.75 54 ASP B CA 1
ATOM 2838 C C . ASP B 1 54 ? -1.732 -47.062 -26.828 1 92.75 54 ASP B C 1
ATOM 2840 O O . ASP B 1 54 ? -1.773 -48.219 -27.281 1 92.75 54 ASP B O 1
ATOM 2844 N N . ILE B 1 55 ? -2.744 -46.312 -26.859 1 93.88 55 ILE B N 1
ATOM 2845 C CA . ILE B 1 55 ? -4.047 -46.719 -27.359 1 93.88 55 ILE B CA 1
ATOM 2846 C C . ILE B 1 55 ? -3.967 -46.938 -28.875 1 93.88 55 ILE B C 1
ATOM 2848 O O . ILE B 1 55 ? -4.5 -47.938 -29.391 1 93.88 55 ILE B O 1
ATOM 2852 N N . GLU B 1 56 ? -3.299 -46.031 -29.531 1 91.5 56 GLU B N 1
ATOM 2853 C CA . GLU B 1 56 ? -3.141 -46.125 -30.969 1 91.5 56 GLU B CA 1
ATOM 2854 C C . GLU B 1 56 ? -2.363 -47.406 -31.344 1 91.5 56 GLU B C 1
ATOM 2856 O O . GLU B 1 56 ? -2.67 -48.062 -32.344 1 91.5 56 GLU B O 1
ATOM 2861 N N . ASN B 1 57 ? -1.348 -47.719 -30.531 1 88.62 57 ASN B N 1
ATOM 2862 C CA . ASN B 1 57 ? -0.55 -48.906 -30.766 1 88.62 57 ASN B CA 1
ATOM 2863 C C . ASN B 1 57 ? -1.37 -50.188 -30.547 1 88.62 57 ASN B C 1
ATOM 2865 O O . ASN B 1 57 ? -1.154 -51.188 -31.234 1 88.62 57 ASN B O 1
ATOM 2869 N N . ILE B 1 58 ? -2.285 -50.188 -29.625 1 90.44 58 ILE B N 1
ATOM 2870 C CA . ILE B 1 58 ? -3.156 -51.312 -29.344 1 90.44 58 ILE B CA 1
ATOM 2871 C C . ILE B 1 58 ? -4.242 -51.406 -30.406 1 90.44 58 ILE B C 1
ATOM 2873 O O . ILE B 1 58 ? -4.625 -52.531 -30.797 1 90.44 58 ILE B O 1
ATOM 2877 N N . GLY B 1 59 ? -4.695 -50.375 -30.906 1 89.56 59 GLY B N 1
ATOM 2878 C CA . GLY B 1 59 ? -5.816 -50.281 -31.828 1 89.56 59 GLY B CA 1
ATOM 2879 C C . GLY B 1 59 ? -7.125 -49.938 -31.141 1 89.56 59 GLY B C 1
ATOM 2880 O O . GLY B 1 59 ? -7.52 -50.594 -30.172 1 89.56 59 GLY B O 1
ATOM 2881 N N . ILE B 1 60 ? -7.824 -49.062 -31.625 1 86.31 60 ILE B N 1
ATOM 2882 C CA . ILE B 1 60 ? -9.008 -48.469 -31.016 1 86.31 60 ILE B CA 1
ATOM 2883 C C . ILE B 1 60 ? -10.125 -49.5 -30.938 1 86.31 60 ILE B C 1
ATOM 2885 O O . ILE B 1 60 ? -11.039 -49.375 -30.109 1 86.31 60 ILE B O 1
ATOM 2889 N N . GLY B 1 61 ? -10.07 -50.5 -31.75 1 87.25 61 GLY B N 1
ATOM 2890 C CA . GLY B 1 61 ? -11.094 -51.531 -31.781 1 87.25 61 GLY B CA 1
ATOM 2891 C C . GLY B 1 61 ? -10.977 -52.5 -30.625 1 87.25 61 GLY B C 1
ATOM 2892 O O . GLY B 1 61 ? -11.922 -53.25 -30.328 1 87.25 61 GLY B O 1
ATOM 2893 N N . ASN B 1 62 ? -9.859 -52.562 -29.938 1 92.75 62 ASN B N 1
ATOM 2894 C CA . ASN B 1 62 ? -9.633 -53.469 -28.828 1 92.75 62 ASN B CA 1
ATOM 2895 C C . ASN B 1 62 ? -10.047 -52.844 -27.5 1 92.75 62 ASN B C 1
ATOM 2897 O O . ASN B 1 62 ? -9.195 -52.562 -26.656 1 92.75 62 ASN B O 1
ATOM 2901 N N . VAL B 1 63 ? -11.305 -52.812 -27.234 1 92.75 63 VAL B N 1
ATOM 2902 C CA . VAL B 1 63 ? -11.891 -52.062 -26.125 1 92.75 63 VAL B CA 1
ATOM 2903 C C . VAL B 1 63 ? -11.391 -52.656 -24.797 1 92.75 63 VAL B C 1
ATOM 2905 O O . VAL B 1 63 ? -11.102 -51.906 -23.859 1 92.75 63 VAL B O 1
ATOM 2908 N N . ASP B 1 64 ? -11.312 -53.969 -24.734 1 93.88 64 ASP B N 1
ATOM 2909 C CA . ASP B 1 64 ? -10.891 -54.656 -23.5 1 93.88 64 ASP B CA 1
ATOM 2910 C C . ASP B 1 64 ? -9.453 -54.25 -23.141 1 93.88 64 ASP B C 1
ATOM 2912 O O . ASP B 1 64 ? -9.148 -54 -21.984 1 93.88 64 ASP B O 1
ATOM 2916 N N . LYS B 1 65 ? -8.578 -54.188 -24.141 1 95.44 65 LYS B N 1
ATOM 2917 C CA . LYS B 1 65 ? -7.18 -53.844 -23.891 1 95.44 65 LYS B CA 1
ATOM 2918 C C . LYS B 1 65 ? -7.051 -52.344 -23.531 1 95.44 65 LYS B C 1
ATOM 2920 O O . LYS B 1 65 ? -6.215 -51.969 -22.703 1 95.44 65 LYS B O 1
ATOM 2925 N N . ILE B 1 66 ? -7.891 -51.625 -24.188 1 95.38 66 ILE B N 1
ATOM 2926 C CA . ILE B 1 66 ? -7.898 -50.188 -23.891 1 95.38 66 ILE B CA 1
ATOM 2927 C C . ILE B 1 66 ? -8.352 -49.969 -22.453 1 95.38 66 ILE B C 1
ATOM 2929 O O . ILE B 1 66 ? -7.77 -49.156 -21.734 1 95.38 66 ILE B O 1
ATOM 2933 N N . GLN B 1 67 ? -9.359 -50.656 -22.047 1 95.69 67 GLN B N 1
ATOM 2934 C CA . GLN B 1 67 ? -9.859 -50.562 -20.688 1 95.69 67 GLN B CA 1
ATOM 2935 C C . GLN B 1 67 ? -8.781 -50.938 -19.672 1 95.69 67 GLN B C 1
ATOM 2937 O O . GLN B 1 67 ? -8.656 -50.312 -18.625 1 95.69 67 GLN B O 1
ATOM 2942 N N . SER B 1 68 ? -8.023 -51.969 -19.969 1 94 68 SER B N 1
ATOM 2943 C CA . SER B 1 68 ? -6.934 -52.406 -19.094 1 94 68 SER B CA 1
ATOM 2944 C C . SER B 1 68 ? -5.863 -51.312 -19 1 94 68 SER B C 1
ATOM 2946 O O . SER B 1 68 ? -5.34 -51.062 -17.922 1 94 68 SER B O 1
ATOM 2948 N N . LEU B 1 69 ? -5.559 -50.719 -20.125 1 93.69 69 LEU B N 1
ATOM 2949 C CA . LEU B 1 69 ? -4.57 -49.625 -20.172 1 93.69 69 LEU B CA 1
ATOM 2950 C C . LEU B 1 69 ? -5.02 -48.438 -19.328 1 93.69 69 LEU B C 1
ATOM 2952 O O . LEU B 1 69 ? -4.23 -47.875 -18.562 1 93.69 69 LEU B O 1
ATOM 2956 N N . VAL B 1 70 ? -6.258 -48.094 -19.516 1 95.44 70 VAL B N 1
ATOM 2957 C CA . VAL B 1 70 ? -6.828 -46.938 -18.797 1 95.44 70 VAL B CA 1
ATOM 2958 C C . VAL B 1 70 ? -6.82 -47.219 -17.297 1 95.44 70 VAL B C 1
ATOM 2960 O O . VAL B 1 70 ? -6.461 -46.344 -16.5 1 95.44 70 VAL B O 1
ATOM 2963 N N . SER B 1 71 ? -7.219 -48.406 -16.922 1 94.25 71 SER B N 1
ATOM 2964 C CA . SER B 1 71 ? -7.242 -48.781 -15.508 1 94.25 71 SER B CA 1
ATOM 2965 C C . SER B 1 71 ? -5.844 -48.75 -14.906 1 94.25 71 SER B C 1
ATOM 2967 O O . SER B 1 71 ? -5.656 -48.312 -13.773 1 94.25 71 SER B O 1
ATOM 2969 N N . GLU B 1 72 ? -4.902 -49.25 -15.633 1 92.81 72 GLU B N 1
ATOM 2970 C CA . GLU B 1 72 ? -3.516 -49.25 -15.172 1 92.81 72 GLU B CA 1
ATOM 2971 C C . GLU B 1 72 ? -2.975 -47.844 -15.008 1 92.81 72 GLU B C 1
ATOM 2973 O O . GLU B 1 72 ? -2.334 -47.531 -14 1 92.81 72 GLU B O 1
ATOM 2978 N N . ALA B 1 73 ? -3.211 -47.062 -16.031 1 93.5 73 ALA B N 1
ATOM 2979 C CA . ALA B 1 73 ? -2.764 -45.656 -15.992 1 93.5 73 ALA B CA 1
ATOM 2980 C C . ALA B 1 73 ? -3.365 -44.938 -14.797 1 93.5 73 ALA B C 1
ATOM 2982 O O . ALA B 1 73 ? -2.682 -44.156 -14.125 1 93.5 73 ALA B O 1
ATOM 2983 N N . TYR B 1 74 ? -4.605 -45.156 -14.562 1 94.25 74 TYR B N 1
ATOM 2984 C CA . TYR B 1 74 ? -5.297 -44.531 -13.438 1 94.25 74 TYR B CA 1
ATOM 2985 C C . TYR B 1 74 ? -4.715 -45 -12.109 1 94.25 74 TYR B C 1
ATOM 2987 O O . TYR B 1 74 ? -4.465 -44.219 -11.211 1 94.25 74 TYR B O 1
ATOM 2995 N N . LYS B 1 75 ? -4.531 -46.281 -11.953 1 92.56 75 LYS B N 1
ATOM 2996 C CA . LYS B 1 75 ? -3.992 -46.875 -10.727 1 92.56 75 LYS B CA 1
ATOM 2997 C C . LYS B 1 75 ? -2.605 -46.312 -10.422 1 92.56 75 LYS B C 1
ATOM 2999 O O . LYS B 1 75 ? -2.295 -46 -9.266 1 92.56 75 LYS B O 1
ATOM 3004 N N . HIS B 1 76 ? -1.783 -46.125 -11.398 1 90.62 76 HIS B N 1
ATOM 3005 C CA . HIS B 1 76 ? -0.396 -45.719 -11.203 1 90.62 76 HIS B CA 1
ATOM 3006 C C . HIS B 1 76 ? -0.28 -44.188 -11.062 1 90.62 76 HIS B C 1
ATOM 3008 O O . HIS B 1 76 ? 0.81 -43.688 -10.82 1 90.62 76 HIS B O 1
ATOM 3014 N N . SER B 1 77 ? -1.365 -43.531 -11.234 1 93.12 77 SER B N 1
ATOM 3015 C CA . SER B 1 77 ? -1.347 -42.062 -11.055 1 93.12 77 SER B CA 1
ATOM 3016 C C . SER B 1 77 ? -1.287 -41.688 -9.578 1 93.12 77 SER B C 1
ATOM 3018 O O . SER B 1 77 ? -1.048 -40.531 -9.234 1 93.12 77 SER B O 1
ATOM 3020 N N . GLU B 1 78 ? -1.448 -42.656 -8.656 1 89.56 78 GLU B N 1
ATOM 3021 C CA . GLU B 1 78 ? -1.341 -42.469 -7.211 1 89.56 78 GLU B CA 1
ATOM 3022 C C . GLU B 1 78 ? -2.215 -41.312 -6.738 1 89.56 78 GLU B C 1
ATOM 3024 O O . GLU B 1 78 ? -1.758 -40.438 -5.98 1 89.56 78 GLU B O 1
ATOM 3029 N N . GLY B 1 79 ? -3.408 -41.156 -7.305 1 90.94 79 GLY B N 1
ATOM 3030 C CA . GLY B 1 79 ? -4.367 -40.188 -6.836 1 90.94 79 GLY B CA 1
ATOM 3031 C C . GLY B 1 79 ? -4.25 -38.844 -7.551 1 90.94 79 GLY B C 1
ATOM 3032 O O . GLY B 1 79 ? -5.031 -37.938 -7.297 1 90.94 79 GLY B O 1
ATOM 3033 N N . ASN B 1 80 ? -3.357 -38.719 -8.508 1 94.38 80 ASN B N 1
ATOM 3034 C CA . ASN B 1 80 ? -3.141 -37.438 -9.203 1 94.38 80 ASN B CA 1
ATOM 3035 C C . ASN B 1 80 ? -4.078 -37.312 -10.398 1 94.38 80 ASN B C 1
ATOM 3037 O O . ASN B 1 80 ? -4.188 -36.219 -10.977 1 94.38 80 ASN B O 1
ATOM 3041 N N . LEU B 1 81 ? -4.762 -38.406 -10.75 1 95.44 81 LEU B N 1
ATOM 3042 C CA . LEU B 1 81 ? -5.816 -38.344 -11.758 1 95.44 81 LEU B CA 1
ATOM 3043 C C . LEU B 1 81 ? -7.168 -38.688 -11.148 1 95.44 81 LEU B C 1
ATOM 3045 O O . LEU B 1 81 ? -7.258 -39.594 -10.305 1 95.44 81 LEU B O 1
ATOM 3049 N N . TYR B 1 82 ? -8.102 -37.938 -11.508 1 93.44 82 TYR B N 1
ATOM 3050 C CA . TYR B 1 82 ? -9.445 -38.219 -11.023 1 93.44 82 TYR B CA 1
ATOM 3051 C C . TYR B 1 82 ? -10.172 -39.188 -11.953 1 93.44 82 TYR B C 1
ATOM 3053 O O . TYR B 1 82 ? -10.969 -40 -11.508 1 93.44 82 TYR B O 1
ATOM 3061 N N . TYR B 1 83 ? -9.898 -39 -13.266 1 93.31 83 TYR B N 1
ATOM 3062 C CA . TYR B 1 83 ? -10.516 -39.938 -14.211 1 93.31 83 TYR B CA 1
ATOM 3063 C C . TYR B 1 83 ? -9.758 -39.938 -15.539 1 93.31 83 TYR B C 1
ATOM 3065 O O . TYR B 1 83 ? -8.984 -39 -15.82 1 93.31 83 TYR B O 1
ATOM 3073 N N . ILE B 1 84 ? -9.867 -41.031 -16.219 1 96.19 84 ILE B N 1
ATOM 3074 C CA . ILE B 1 84 ? -9.5 -41.188 -17.625 1 96.19 84 ILE B CA 1
ATOM 3075 C C . ILE B 1 84 ? -10.672 -41.781 -18.406 1 96.19 84 ILE B C 1
ATOM 3077 O O . ILE B 1 84 ? -11.375 -42.656 -17.906 1 96.19 84 ILE B O 1
ATOM 3081 N N . GLY B 1 85 ? -10.953 -41.156 -19.562 1 94.81 85 GLY B N 1
ATOM 3082 C CA . GLY B 1 85 ? -12.062 -41.688 -20.359 1 94.81 85 GLY B CA 1
ATOM 3083 C C . GLY B 1 85 ? -11.805 -41.594 -21.844 1 94.81 85 GLY B C 1
ATOM 3084 O O . GLY B 1 85 ? -11.195 -40.625 -22.328 1 94.81 85 GLY B O 1
ATOM 3085 N N . VAL B 1 86 ? -12.18 -42.656 -22.484 1 96.31 86 VAL B N 1
ATOM 3086 C CA . VAL B 1 86 ? -12.164 -42.688 -23.938 1 96.31 86 VAL B CA 1
ATOM 3087 C C . VAL B 1 86 ? -13.594 -42.562 -24.484 1 96.31 86 VAL B C 1
ATOM 3089 O O . VAL B 1 86 ? -14.453 -43.375 -24.125 1 96.31 86 VAL B O 1
ATOM 3092 N N . VAL B 1 87 ? -13.742 -41.562 -25.312 1 94.81 87 VAL B N 1
ATOM 3093 C CA . VAL B 1 87 ? -15.094 -41.25 -25.766 1 94.81 87 VAL B CA 1
ATOM 3094 C C . VAL B 1 87 ? -15.156 -41.406 -27.297 1 94.81 87 VAL B C 1
ATOM 3096 O O . VAL B 1 87 ? -14.25 -40.969 -28 1 94.81 87 VAL B O 1
ATOM 3099 N N . SER B 1 88 ? -16.234 -41.969 -27.75 1 93.56 88 SER B N 1
ATOM 3100 C CA . SER B 1 88 ? -16.469 -42.156 -29.188 1 93.56 88 SER B CA 1
ATOM 3101 C C . SER B 1 88 ? -17.047 -40.875 -29.812 1 93.56 88 SER B C 1
ATOM 3103 O O . SER B 1 88 ? -17.453 -39.969 -29.094 1 93.56 88 SER B O 1
ATOM 3105 N N . PRO B 1 89 ? -17 -40.844 -31.141 1 92.06 89 PRO B N 1
ATOM 3106 C CA . PRO B 1 89 ? -17.547 -39.656 -31.812 1 92.06 89 PRO B CA 1
ATOM 3107 C C . PRO B 1 89 ? -19.016 -39.438 -31.5 1 92.06 89 PRO B C 1
ATOM 3109 O O . PRO B 1 89 ? -19.5 -38.281 -31.594 1 92.06 89 PRO B O 1
ATOM 3112 N N . ASP B 1 90 ? -19.75 -40.406 -31.062 1 90.5 90 ASP B N 1
ATOM 3113 C CA . ASP B 1 90 ? -21.156 -40.281 -30.688 1 90.5 90 ASP B CA 1
ATOM 3114 C C . ASP B 1 90 ? -21.297 -39.812 -29.234 1 90.5 90 ASP B C 1
ATOM 3116 O O . ASP B 1 90 ? -22.375 -39.875 -28.656 1 90.5 90 ASP B O 1
ATOM 3120 N N . LYS B 1 91 ? -20.234 -39.5 -28.625 1 93.31 91 LYS B N 1
ATOM 3121 C CA . LYS B 1 91 ? -20.141 -38.969 -27.266 1 93.31 91 LYS B CA 1
ATOM 3122 C C . LYS B 1 91 ? -20.516 -40.062 -26.25 1 93.31 91 LYS B C 1
ATOM 3124 O O . LYS B 1 91 ? -21.188 -39.75 -25.25 1 93.31 91 LYS B O 1
ATOM 3129 N N . ILE B 1 92 ? -20.156 -41.25 -26.594 1 93.5 92 ILE B N 1
ATOM 3130 C CA . ILE B 1 92 ? -20.375 -42.375 -25.672 1 93.5 92 ILE B CA 1
ATOM 3131 C C . ILE B 1 92 ? -19.047 -42.781 -25.047 1 93.5 92 ILE B C 1
ATOM 3133 O O . ILE B 1 92 ? -18.031 -42.938 -25.734 1 93.5 92 ILE B O 1
ATOM 3137 N N . LEU B 1 93 ? -19.047 -42.938 -23.719 1 94.38 93 LEU B N 1
ATOM 3138 C CA . LEU B 1 93 ? -17.859 -43.406 -23.016 1 94.38 93 LEU B CA 1
ATOM 3139 C C . LEU B 1 93 ? -17.578 -44.875 -23.328 1 94.38 93 LEU B C 1
ATOM 3141 O O . LEU B 1 93 ? -18.375 -45.75 -22.984 1 94.38 93 LEU B O 1
ATOM 3145 N N . VAL B 1 94 ? -16.516 -45.156 -24.031 1 94 94 VAL B N 1
ATOM 3146 C CA . VAL B 1 94 ? -16.188 -46.5 -24.484 1 94 94 VAL B CA 1
ATOM 3147 C C . VAL B 1 94 ? -15.312 -47.219 -23.453 1 94 94 VAL B C 1
ATOM 3149 O O . VAL B 1 94 ? -15.43 -48.406 -23.25 1 94 94 VAL B O 1
ATOM 3152 N N . ALA B 1 95 ? -14.406 -46.469 -22.859 1 95.06 95 ALA B N 1
ATOM 3153 C CA . ALA B 1 95 ? -13.516 -46.938 -21.797 1 95.06 95 ALA B CA 1
ATOM 3154 C C . ALA B 1 95 ? -13.242 -45.844 -20.781 1 95.06 95 ALA B C 1
ATOM 3156 O O . ALA B 1 95 ? -13.266 -44.656 -21.125 1 95.06 95 ALA B O 1
ATOM 3157 N N . GLY B 1 96 ? -13.094 -46.25 -19.578 1 93.88 96 GLY B N 1
ATOM 3158 C CA . GLY B 1 96 ? -12.844 -45.219 -18.578 1 93.88 96 GLY B CA 1
ATOM 3159 C C . GLY B 1 96 ? -12.633 -45.812 -17.188 1 93.88 96 GLY B C 1
ATOM 3160 O O . GLY B 1 96 ? -12.719 -47 -17 1 93.88 96 GLY B O 1
ATOM 3161 N N . THR B 1 97 ? -12.219 -44.938 -16.312 1 91.12 97 THR B N 1
ATOM 3162 C CA . THR B 1 97 ? -11.953 -45.312 -14.93 1 91.12 97 THR B CA 1
ATOM 3163 C C . THR B 1 97 ? -13.258 -45.594 -14.188 1 91.12 97 THR B C 1
ATOM 3165 O O . THR B 1 97 ? -13.289 -46.438 -13.289 1 91.12 97 THR B O 1
ATOM 3168 N N . SER B 1 98 ? -14.328 -44.938 -14.516 1 85.56 98 SER B N 1
ATOM 3169 C CA . SER B 1 98 ? -15.633 -45.219 -13.945 1 85.56 98 SER B CA 1
ATOM 3170 C C . SER B 1 98 ? -16.359 -46.312 -14.742 1 85.56 98 SER B C 1
ATOM 3172 O O . SER B 1 98 ? -17.062 -46 -15.711 1 85.56 98 SER B O 1
ATOM 3174 N N . LYS B 1 99 ? -16.359 -47.438 -14.203 1 86.69 99 LYS B N 1
ATOM 3175 C CA . LYS B 1 99 ? -16.938 -48.594 -14.922 1 86.69 99 LYS B CA 1
ATOM 3176 C C . LYS B 1 99 ? -18.453 -48.406 -15.078 1 86.69 99 LYS B C 1
ATOM 3178 O O . LYS B 1 99 ? -19.016 -48.812 -16.094 1 86.69 99 LYS B O 1
ATOM 3183 N N . ASP B 1 100 ? -19.047 -47.75 -14.125 1 86.75 100 ASP B N 1
ATOM 3184 C CA . ASP B 1 100 ? -20.5 -47.562 -14.141 1 86.75 100 ASP B CA 1
ATOM 3185 C C . ASP B 1 100 ? -20.922 -46.562 -15.211 1 86.75 100 ASP B C 1
ATOM 3187 O O . ASP B 1 100 ? -22.078 -46.562 -15.633 1 86.75 100 ASP B O 1
ATOM 3191 N N . ALA B 1 101 ? -19.984 -45.781 -15.672 1 87.19 101 ALA B N 1
ATOM 3192 C CA . ALA B 1 101 ? -20.312 -44.75 -16.641 1 87.19 101 ALA B CA 1
ATOM 3193 C C . ALA B 1 101 ? -20.031 -45.219 -18.062 1 87.19 101 ALA B C 1
ATOM 3195 O O . ALA B 1 101 ? -20.406 -44.562 -19.031 1 87.19 101 ALA B O 1
ATOM 3196 N N . ILE B 1 102 ? -19.484 -46.375 -18.234 1 91.5 102 ILE B N 1
ATOM 3197 C CA . ILE B 1 102 ? -19.141 -46.906 -19.547 1 91.5 102 ILE B CA 1
ATOM 3198 C C . ILE B 1 102 ? -20.422 -47.188 -20.344 1 91.5 102 ILE B C 1
ATOM 3200 O O . ILE B 1 102 ? -21.359 -47.781 -19.828 1 91.5 102 ILE B O 1
ATOM 3204 N N . GLY B 1 103 ? -20.469 -46.656 -21.484 1 91.12 103 GLY B N 1
ATOM 3205 C CA . GLY B 1 103 ? -21.625 -46.812 -22.328 1 91.12 103 GLY B CA 1
ATOM 3206 C C . GLY B 1 103 ? -22.594 -45.656 -22.266 1 91.12 103 GLY B C 1
ATOM 3207 O O . GLY B 1 103 ? -23.531 -45.562 -23.062 1 91.12 103 GLY B O 1
ATOM 3208 N N . GLN B 1 104 ? -22.438 -44.844 -21.344 1 90.94 104 GLN B N 1
ATOM 3209 C CA . GLN B 1 104 ? -23.328 -43.688 -21.188 1 90.94 104 GLN B CA 1
ATOM 3210 C C . GLN B 1 104 ? -22.844 -42.531 -22.047 1 90.94 104 GLN B C 1
ATOM 3212 O O . GLN B 1 104 ? -21.656 -42.406 -22.359 1 90.94 104 GLN B O 1
ATOM 3217 N N . LYS B 1 105 ? -23.781 -41.625 -22.375 1 91.62 105 LYS B N 1
ATOM 3218 C CA . LYS B 1 105 ? -23.469 -40.438 -23.172 1 91.62 105 LYS B CA 1
ATOM 3219 C C . LYS B 1 105 ? -22.875 -39.344 -22.297 1 91.62 105 LYS B C 1
ATOM 3221 O O . LYS B 1 105 ? -23.344 -39.125 -21.172 1 91.62 105 LYS B O 1
ATOM 3226 N N . ILE B 1 106 ? -21.859 -38.844 -22.812 1 86 106 ILE B N 1
ATOM 3227 C CA . ILE B 1 106 ? -21.203 -37.75 -22.109 1 86 106 ILE B CA 1
ATOM 3228 C C . ILE B 1 106 ? -21.625 -36.438 -22.734 1 86 106 ILE B C 1
ATOM 3230 O O . ILE B 1 106 ? -21.438 -36.219 -23.938 1 86 106 ILE B O 1
ATOM 3234 N N . ASP B 1 107 ? -22.219 -35.531 -21.953 1 80.06 107 ASP B N 1
ATOM 3235 C CA . ASP B 1 107 ? -22.656 -34.219 -22.422 1 80.06 107 ASP B CA 1
ATOM 3236 C C . ASP B 1 107 ? -21.578 -33.156 -22.156 1 80.06 107 ASP B C 1
ATOM 3238 O O . ASP B 1 107 ? -21.469 -32.656 -21.031 1 80.06 107 ASP B O 1
ATOM 3242 N N . SER B 1 108 ? -20.844 -32.938 -23.062 1 82.44 108 SER B N 1
ATOM 3243 C CA . SER B 1 108 ? -19.844 -31.906 -22.969 1 82.44 108 SER B CA 1
ATOM 3244 C C . SER B 1 108 ? -19.719 -31.125 -24.266 1 82.44 108 SER B C 1
ATOM 3246 O O . SER B 1 108 ? -19.484 -31.703 -25.328 1 82.44 108 SER B O 1
ATOM 3248 N N . VAL B 1 109 ? -19.922 -29.812 -24.141 1 84.31 109 VAL B N 1
ATOM 3249 C CA . VAL B 1 109 ? -19.844 -28.938 -25.312 1 84.31 109 VAL B CA 1
ATOM 3250 C C . VAL B 1 109 ? -18.406 -28.906 -25.844 1 84.31 109 VAL B C 1
ATOM 3252 O O . VAL B 1 109 ? -18.188 -28.781 -27.047 1 84.31 109 VAL B O 1
ATOM 3255 N N . GLU B 1 110 ? -17.453 -29.219 -25.031 1 88.44 110 GLU B N 1
ATOM 3256 C CA . GLU B 1 110 ? -16.031 -29.141 -25.391 1 88.44 110 GLU B CA 1
ATOM 3257 C C . GLU B 1 110 ? -15.641 -30.297 -26.297 1 88.44 110 GLU B C 1
ATOM 3259 O O . GLU B 1 110 ? -14.68 -30.203 -27.078 1 88.44 110 GLU B O 1
ATOM 3264 N N . LEU B 1 111 ? -16.375 -31.422 -26.328 1 90.56 111 LEU B N 1
ATOM 3265 C CA . LEU B 1 111 ? -16.078 -32.594 -27.125 1 90.56 111 LEU B CA 1
ATOM 3266 C C . LEU B 1 111 ? -16.234 -32.312 -28.609 1 90.56 111 LEU B C 1
ATOM 3268 O O . LEU B 1 111 ? -15.539 -32.906 -29.438 1 90.56 111 LEU B O 1
ATOM 3272 N N . ASP B 1 112 ? -17.172 -31.375 -28.922 1 91 112 ASP B N 1
ATOM 3273 C CA . ASP B 1 112 ? -17.391 -31.031 -30.312 1 91 112 ASP B CA 1
ATOM 3274 C C . ASP B 1 112 ? -16.094 -30.5 -30.953 1 91 112 ASP B C 1
ATOM 3276 O O . ASP B 1 112 ? -15.766 -30.859 -32.094 1 91 112 ASP B O 1
ATOM 3280 N N . SER B 1 113 ? -15.445 -29.688 -30.219 1 92.88 113 SER B N 1
ATOM 3281 C CA . SER B 1 113 ? -14.195 -29.125 -30.719 1 92.88 113 SER B CA 1
ATOM 3282 C C . SER B 1 113 ? -13.117 -30.203 -30.844 1 92.88 113 SER B C 1
ATOM 3284 O O . SER B 1 113 ? -12.297 -30.156 -31.75 1 92.88 113 SER B O 1
ATOM 3286 N N . VAL B 1 114 ? -13.117 -31.141 -29.953 1 94.75 114 VAL B N 1
ATOM 3287 C CA . VAL B 1 114 ? -12.133 -32.219 -29.938 1 94.75 114 VAL B CA 1
ATOM 3288 C C . VAL B 1 114 ? -12.305 -33.094 -31.172 1 94.75 114 VAL B C 1
ATOM 3290 O O . VAL B 1 114 ? -11.328 -33.5 -31.797 1 94.75 114 VAL B O 1
ATOM 3293 N N . PHE B 1 115 ? -13.469 -33.406 -31.562 1 93.38 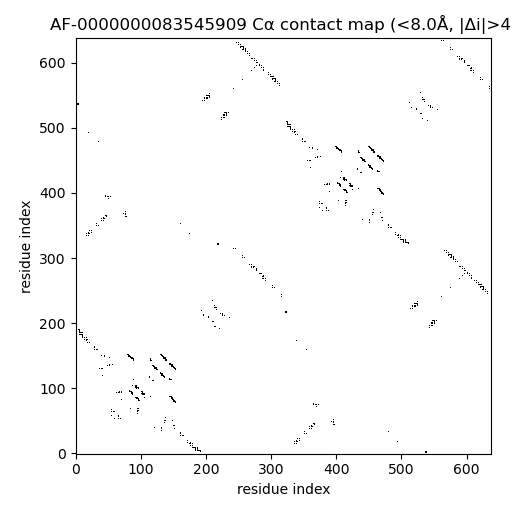115 PHE B N 1
ATOM 3294 C CA . PHE B 1 115 ? -13.734 -34.281 -32.719 1 93.38 115 PHE B CA 1
ATOM 3295 C C . PHE B 1 115 ? -13.508 -33.531 -34.031 1 93.38 115 PHE B C 1
ATOM 3297 O O . PHE B 1 115 ? -13.516 -34.125 -35.094 1 93.38 115 PHE B O 1
ATOM 3304 N N . LYS B 1 116 ? -13.359 -32.219 -33.938 1 93.62 116 LYS B N 1
ATOM 3305 C CA . LYS B 1 116 ? -12.906 -31.422 -35.094 1 93.62 116 LYS B CA 1
ATOM 3306 C C . LYS B 1 116 ? -11.375 -31.391 -35.156 1 93.62 116 LYS B C 1
ATOM 3308 O O . LYS B 1 116 ? -10.805 -30.75 -36.031 1 93.62 116 LYS B O 1
ATOM 3313 N N . GLY B 1 117 ? -10.734 -32.031 -34.156 1 92.31 117 GLY B N 1
ATOM 3314 C CA . GLY B 1 117 ? -9.289 -32.188 -34.219 1 92.31 117 GLY B CA 1
ATOM 3315 C C . GLY B 1 117 ? -8.555 -31.312 -33.219 1 92.31 117 GLY B C 1
ATOM 3316 O O . GLY B 1 117 ? -7.32 -31.281 -33.219 1 92.31 117 GLY B O 1
ATOM 3317 N N . ASN B 1 118 ? -9.273 -30.672 -32.375 1 93.88 118 ASN B N 1
ATOM 3318 C CA . ASN B 1 118 ? -8.648 -29.734 -31.453 1 93.88 118 ASN B CA 1
ATOM 3319 C C . ASN B 1 118 ? -8.523 -30.344 -30.062 1 93.88 118 ASN B C 1
ATOM 3321 O O . ASN B 1 118 ? -9.289 -31.234 -29.688 1 93.88 118 ASN B O 1
ATOM 3325 N N . THR B 1 119 ? -7.465 -29.922 -29.328 1 95.62 119 THR B N 1
ATOM 3326 C CA . THR B 1 119 ? -7.332 -30.281 -27.922 1 95.62 119 THR B CA 1
ATOM 3327 C C . THR B 1 119 ? -8.148 -29.328 -27.047 1 95.62 119 THR B C 1
ATOM 3329 O O . THR B 1 119 ? -8.188 -28.125 -27.297 1 95.62 119 THR B O 1
ATOM 3332 N N . ALA B 1 120 ? -8.859 -29.828 -26.094 1 95.75 120 ALA B N 1
ATOM 3333 C CA . ALA B 1 120 ? -9.656 -29.016 -25.172 1 95.75 120 ALA B CA 1
ATOM 3334 C C . ALA B 1 120 ? -9.164 -29.172 -23.734 1 95.75 120 ALA B C 1
ATOM 3336 O O . ALA B 1 120 ? -8.773 -30.266 -23.328 1 95.75 120 ALA B O 1
ATOM 3337 N N . SER B 1 121 ? -9.055 -28.109 -23 1 96.12 121 SER B N 1
ATOM 3338 C CA . SER B 1 121 ? -8.688 -28.125 -21.578 1 96.12 121 SER B CA 1
ATOM 3339 C C . SER B 1 121 ? -9.562 -27.156 -20.781 1 96.12 121 SER B C 1
ATOM 3341 O O . SER B 1 121 ? -9.766 -26.016 -21.188 1 96.12 121 SER B O 1
ATOM 3343 N N . PHE B 1 122 ? -10.133 -27.594 -19.703 1 93.81 122 PHE B N 1
ATOM 3344 C CA . PHE B 1 122 ? -11.023 -26.781 -18.875 1 93.81 122 PHE B CA 1
ATOM 3345 C C . PHE B 1 122 ? -11.234 -27.422 -17.516 1 93.81 122 PHE B C 1
ATOM 3347 O O . PHE B 1 122 ? -10.969 -28.609 -17.328 1 93.81 122 PHE B O 1
ATOM 3354 N N . MET B 1 123 ? -11.656 -26.625 -16.578 1 93.56 123 MET B N 1
ATOM 3355 C CA . MET B 1 123 ? -12.07 -27.156 -15.273 1 93.56 123 MET B CA 1
ATOM 3356 C C . MET B 1 123 ? -13.414 -27.875 -15.375 1 93.56 123 MET B C 1
ATOM 3358 O O . MET B 1 123 ? -14.367 -27.344 -15.953 1 93.56 123 MET B O 1
ATOM 3362 N N . ASN B 1 124 ? -13.422 -29.078 -14.867 1 89.94 124 ASN B N 1
ATOM 3363 C CA . ASN B 1 124 ? -14.625 -29.906 -14.883 1 89.94 124 ASN B CA 1
ATOM 3364 C C . ASN B 1 124 ? -14.977 -30.422 -13.492 1 89.94 124 ASN B C 1
ATOM 3366 O O . ASN B 1 124 ? -14.133 -30.391 -12.586 1 89.94 124 ASN B O 1
ATOM 3370 N N . GLU B 1 125 ? -16.25 -30.625 -13.32 1 87.38 125 GLU B N 1
ATOM 3371 C CA . GLU B 1 125 ? -16.703 -31.25 -12.086 1 87.38 125 GLU B CA 1
ATOM 3372 C C . GLU B 1 125 ? -17.453 -32.562 -12.359 1 87.38 125 GLU B C 1
ATOM 3374 O O . GLU B 1 125 ? -18.391 -32.562 -13.164 1 87.38 125 GLU B O 1
ATOM 3379 N N . TRP B 1 126 ? -16.875 -33.625 -11.844 1 80.38 126 TRP B N 1
ATOM 3380 C CA . TRP B 1 126 ? -17.516 -34.906 -11.977 1 80.38 126 TRP B CA 1
ATOM 3381 C C . TRP B 1 126 ? -17.828 -35.531 -10.609 1 80.38 126 TRP B C 1
ATOM 3383 O O . TRP B 1 126 ? -16.922 -35.688 -9.781 1 80.38 126 TRP B O 1
ATOM 3393 N N . GLN B 1 127 ? -19.094 -35.812 -10.383 1 79.62 127 GLN B N 1
ATOM 3394 C CA . GLN B 1 127 ? -19.547 -36.406 -9.133 1 79.62 127 GLN B CA 1
ATOM 3395 C C . GLN B 1 127 ? -19.125 -35.562 -7.934 1 79.62 127 GLN B C 1
ATOM 3397 O O . GLN B 1 127 ? -18.609 -36.062 -6.945 1 79.62 127 GLN B O 1
ATOM 3402 N N . GLY B 1 128 ? -19.078 -34.219 -8.078 1 82.81 128 GLY B N 1
ATOM 3403 C CA . GLY B 1 128 ? -18.844 -33.312 -6.984 1 82.81 128 GLY B CA 1
ATOM 3404 C C . GLY B 1 128 ? -17.375 -32.969 -6.781 1 82.81 128 GLY B C 1
ATOM 3405 O O . GLY B 1 128 ? -17.016 -32.219 -5.871 1 82.81 128 GLY B O 1
ATOM 3406 N N . THR B 1 129 ? -16.562 -33.625 -7.543 1 88.38 129 THR B N 1
ATOM 3407 C CA . THR B 1 129 ? -15.141 -33.375 -7.391 1 88.38 129 THR B CA 1
ATOM 3408 C C . THR B 1 129 ? -14.586 -32.625 -8.602 1 88.38 129 THR B C 1
ATOM 3410 O O . THR B 1 129 ? -14.828 -33.031 -9.742 1 88.38 129 THR B O 1
ATOM 3413 N N . ALA B 1 130 ? -13.945 -31.578 -8.305 1 92.56 130 ALA B N 1
ATOM 3414 C CA . ALA B 1 130 ? -13.367 -30.766 -9.367 1 92.56 130 ALA B CA 1
ATOM 3415 C C . ALA B 1 130 ? -12.094 -31.391 -9.906 1 92.56 130 ALA B C 1
ATOM 3417 O O . ALA B 1 130 ? -11.312 -31.984 -9.156 1 92.56 130 ALA B O 1
ATOM 3418 N N . ALA B 1 131 ? -11.914 -31.406 -11.242 1 95.5 131 ALA B N 1
ATOM 3419 C CA . ALA B 1 131 ? -10.711 -31.875 -11.922 1 95.5 131 ALA B CA 1
ATOM 3420 C C . ALA B 1 131 ? -10.398 -31.016 -13.141 1 95.5 131 ALA B C 1
ATOM 3422 O O . ALA B 1 131 ? -11.297 -30.391 -13.711 1 95.5 131 ALA B O 1
ATOM 3423 N N . TYR B 1 132 ? -9.148 -30.828 -13.375 1 96.69 132 TYR B N 1
ATOM 3424 C CA . TYR B 1 132 ? -8.758 -30.156 -14.609 1 96.69 132 TYR B CA 1
ATOM 3425 C C . TYR B 1 132 ? -8.727 -31.141 -15.773 1 96.69 132 TYR B C 1
ATOM 3427 O O . TYR B 1 132 ? -7.855 -32.031 -15.828 1 96.69 132 TYR B O 1
ATOM 3435 N N . ASN B 1 133 ? -9.617 -31.016 -16.703 1 96.25 133 ASN B N 1
ATOM 3436 C CA . ASN B 1 133 ? -9.805 -31.969 -17.781 1 96.25 133 ASN B CA 1
ATOM 3437 C C . ASN B 1 133 ? -9.008 -31.562 -19.031 1 96.25 133 ASN B C 1
ATOM 3439 O O . ASN B 1 133 ? -9.023 -30.406 -19.438 1 96.25 133 ASN B O 1
ATOM 3443 N N . VAL B 1 134 ? -8.25 -32.438 -19.547 1 97 134 VAL B N 1
ATOM 3444 C CA . VAL B 1 134 ? -7.578 -32.312 -20.828 1 97 134 VAL B CA 1
ATOM 3445 C C . VAL B 1 134 ? -8.039 -33.406 -21.781 1 97 134 VAL B C 1
ATOM 3447 O O . VAL B 1 134 ? -7.934 -34.594 -21.469 1 97 134 VAL B O 1
ATOM 3450 N N . THR B 1 135 ? -8.578 -33.031 -22.938 1 97.06 135 THR B N 1
ATOM 3451 C CA . THR B 1 135 ? -9.086 -34 -23.922 1 97.06 135 THR B CA 1
ATOM 3452 C C . THR B 1 135 ? -8.359 -33.844 -25.25 1 97.06 135 THR B C 1
ATOM 3454 O O . THR B 1 135 ? -8.305 -32.719 -25.812 1 97.06 135 THR B O 1
ATOM 3457 N N . VAL B 1 136 ? -7.777 -34.906 -25.719 1 96.62 136 VAL B N 1
ATOM 3458 C CA . VAL B 1 136 ? -7.055 -34.906 -27 1 96.62 136 VAL B CA 1
ATOM 3459 C C . VAL B 1 136 ? -7.742 -35.844 -27.984 1 96.62 136 VAL B C 1
ATOM 3461 O O . VAL B 1 136 ? -8.328 -36.844 -27.594 1 96.62 136 VAL B O 1
ATOM 3464 N N . PRO B 1 137 ? -7.73 -35.469 -29.266 1 96.19 137 PRO B N 1
ATOM 3465 C CA . PRO B 1 137 ? -8.328 -36.344 -30.281 1 96.19 137 PRO B CA 1
ATOM 3466 C C . PRO B 1 137 ? -7.43 -37.531 -30.641 1 96.19 137 PRO B C 1
ATOM 3468 O O . PRO B 1 137 ? -6.207 -37.375 -30.703 1 96.19 137 PRO B O 1
ATOM 3471 N N . ILE B 1 138 ? -7.949 -38.688 -30.781 1 95.31 138 ILE B N 1
ATOM 3472 C CA . ILE B 1 138 ? -7.277 -39.844 -31.328 1 95.31 138 ILE B CA 1
ATOM 3473 C C . ILE B 1 138 ? -7.609 -40 -32.812 1 95.31 138 ILE B C 1
ATOM 3475 O O . ILE B 1 138 ? -8.773 -40.188 -33.188 1 95.31 138 ILE B O 1
ATOM 3479 N N . LYS B 1 139 ? -6.598 -39.906 -33.625 1 91.94 139 LYS B N 1
ATOM 3480 C CA . LYS B 1 139 ? -6.812 -39.906 -35.062 1 91.94 139 LYS B CA 1
ATOM 3481 C C . LYS B 1 139 ? -6.332 -41.219 -35.688 1 91.94 139 LYS B C 1
ATOM 3483 O O . LYS B 1 139 ? -5.367 -41.812 -35.219 1 91.94 139 LYS B O 1
ATOM 3488 N N . GLU B 1 140 ? -7.008 -41.75 -36.531 1 87.94 140 GLU B N 1
ATOM 3489 C CA . GLU B 1 140 ? -6.605 -42.812 -37.438 1 87.94 140 GLU B CA 1
ATOM 3490 C C . GLU B 1 140 ? -6.602 -42.312 -38.875 1 87.94 140 GLU B C 1
ATOM 3492 O O . GLU B 1 140 ? -7.66 -42.188 -39.5 1 87.94 140 GLU B O 1
ATOM 3497 N N . GLY B 1 141 ? -5.48 -42.094 -39.406 1 82.94 141 GLY B N 1
ATOM 3498 C CA . GLY B 1 141 ? -5.41 -41.406 -40.688 1 82.94 141 GLY B CA 1
ATOM 3499 C C . GLY B 1 141 ? -5.805 -39.938 -40.594 1 82.94 141 GLY B C 1
ATOM 3500 O O . GLY B 1 141 ? -5.246 -39.188 -39.781 1 82.94 141 GLY B O 1
ATOM 3501 N N . GLU B 1 142 ? -6.805 -39.5 -41.406 1 86 142 GLU B N 1
ATOM 3502 C CA . GLU B 1 142 ? -7.234 -38.125 -41.406 1 86 142 GLU B CA 1
ATOM 3503 C C . GLU B 1 142 ? -8.469 -37.906 -40.562 1 86 142 GLU B C 1
ATOM 3505 O O . GLU B 1 142 ? -8.859 -36.781 -40.281 1 86 142 GLU B O 1
ATOM 3510 N N . ASN B 1 143 ? -9.008 -39 -39.969 1 89.38 143 ASN B N 1
ATOM 3511 C CA . ASN B 1 143 ? -10.258 -38.906 -39.219 1 89.38 143 ASN B CA 1
ATOM 3512 C C . ASN B 1 143 ? -10.031 -39.094 -37.719 1 89.38 143 ASN B C 1
ATOM 3514 O O . ASN B 1 143 ? -9.203 -39.906 -37.312 1 89.38 143 ASN B O 1
ATOM 3518 N N . VAL B 1 144 ? -10.758 -38.281 -36.969 1 94.25 144 VAL B N 1
ATOM 3519 C CA . VAL B 1 144 ? -10.773 -38.469 -35.5 1 94.25 144 VAL B CA 1
ATOM 3520 C C . VAL B 1 144 ? -11.742 -39.562 -35.125 1 94.25 144 VAL B C 1
ATOM 3522 O O . VAL B 1 144 ? -12.953 -39.438 -35.312 1 94.25 144 VAL B O 1
ATOM 3525 N N . VAL B 1 145 ? -11.234 -40.625 -34.594 1 93.5 145 VAL B N 1
ATOM 3526 C CA . VAL B 1 145 ? -12.047 -41.812 -34.375 1 93.5 145 VAL B CA 1
ATOM 3527 C C . VAL B 1 145 ? -12.461 -41.875 -32.906 1 93.5 145 VAL B C 1
ATOM 3529 O O . VAL B 1 145 ? -13.414 -42.594 -32.562 1 93.5 145 VAL B O 1
ATOM 3532 N N . SER B 1 146 ? -11.727 -41.188 -32.062 1 95.19 146 SER B N 1
ATOM 3533 C CA . SER B 1 146 ? -12.031 -41.188 -30.656 1 95.19 146 SER B CA 1
ATOM 3534 C C . SER B 1 146 ? -11.375 -40 -29.953 1 95.19 146 SER B C 1
ATOM 3536 O O . SER B 1 146 ? -10.734 -39.156 -30.609 1 95.19 146 SER B O 1
ATOM 3538 N N . SER B 1 147 ? -11.766 -39.844 -28.719 1 95.94 147 SER B N 1
ATOM 3539 C CA . SER B 1 147 ? -11.133 -38.812 -27.891 1 95.94 147 SER B CA 1
ATOM 3540 C C . SER B 1 147 ? -10.719 -39.375 -26.547 1 95.94 147 SER B C 1
ATOM 3542 O O . SER B 1 147 ? -11.336 -40.312 -26.031 1 95.94 147 SER B O 1
ATOM 3544 N N . LEU B 1 148 ? -9.609 -38.969 -26.047 1 96.81 148 LEU B N 1
ATOM 3545 C CA . LEU B 1 148 ? -9.102 -39.344 -24.734 1 96.81 148 LEU B CA 1
ATOM 3546 C C . LEU B 1 148 ? -9.164 -38.156 -23.781 1 96.81 148 LEU B C 1
ATOM 3548 O O . LEU B 1 148 ? -8.609 -37.094 -24.062 1 96.81 148 LEU B O 1
ATOM 3552 N N . SER B 1 149 ? -9.914 -38.312 -22.688 1 95.62 149 SER B N 1
ATOM 3553 C CA . SER B 1 149 ? -10.023 -37.312 -21.656 1 95.62 149 SER B CA 1
ATOM 3554 C C . SER B 1 149 ? -9.32 -37.75 -20.375 1 95.62 149 SER B C 1
ATOM 3556 O O . SER B 1 149 ? -9.516 -38.875 -19.906 1 95.62 149 SER B O 1
ATOM 3558 N N . VAL B 1 150 ? -8.516 -36.875 -19.875 1 96.19 150 VAL B N 1
ATOM 3559 C CA . VAL B 1 150 ? -7.844 -37.125 -18.594 1 96.19 150 VAL B CA 1
ATOM 3560 C C . VAL B 1 150 ? -8.227 -36.031 -17.609 1 96.19 150 VAL B C 1
ATOM 3562 O O . VAL B 1 150 ? -8.117 -34.844 -17.922 1 96.19 150 VAL B O 1
ATOM 3565 N N . GLY B 1 151 ? -8.75 -36.375 -16.469 1 95.81 151 GLY B N 1
ATOM 3566 C CA . GLY B 1 151 ? -9.047 -35.438 -15.391 1 95.81 151 GLY B CA 1
ATOM 3567 C C . GLY B 1 151 ? -7.969 -35.375 -14.328 1 95.81 151 GLY B C 1
ATOM 3568 O O . GLY B 1 151 ? -7.875 -36.281 -13.484 1 95.81 151 GLY B O 1
ATOM 3569 N N . ILE B 1 152 ? -7.219 -34.344 -14.297 1 96.25 152 ILE B N 1
ATOM 3570 C CA . ILE B 1 152 ? -6.133 -34.156 -13.336 1 96.25 152 ILE B CA 1
ATOM 3571 C C . ILE B 1 152 ? -6.688 -33.656 -12.016 1 96.25 152 ILE B C 1
ATOM 3573 O O . ILE B 1 152 ? -7.473 -32.688 -12 1 96.25 152 ILE B O 1
ATOM 3577 N N . SER B 1 153 ? -6.25 -34.281 -10.914 1 95.06 153 SER B N 1
ATOM 3578 C CA . SER B 1 153 ? -6.684 -33.875 -9.586 1 95.06 153 SER B CA 1
ATOM 3579 C C . SER B 1 153 ? -6.219 -32.438 -9.273 1 95.06 153 SER B C 1
ATOM 3581 O O . SER B 1 153 ? -5.078 -32.094 -9.555 1 95.06 153 SER B O 1
ATOM 3583 N N . VAL B 1 154 ? -7.168 -31.703 -8.625 1 95.5 154 VAL B N 1
ATOM 3584 C CA . VAL B 1 154 ? -6.816 -30.312 -8.312 1 95.5 154 VAL B CA 1
ATOM 3585 C C . VAL B 1 154 ? -6.578 -30.172 -6.809 1 95.5 154 VAL B C 1
ATOM 3587 O O . VAL B 1 154 ? -6.539 -29.062 -6.281 1 95.5 154 VAL B O 1
ATOM 3590 N N . VAL B 1 155 ? -6.5 -31.281 -6.098 1 92.88 155 VAL B N 1
ATOM 3591 C CA . VAL B 1 155 ? -6.316 -31.266 -4.648 1 92.88 155 VAL B CA 1
ATOM 3592 C C . VAL B 1 155 ? -4.98 -30.609 -4.305 1 92.88 155 VAL B C 1
ATOM 3594 O O . VAL B 1 155 ? -4.914 -29.734 -3.432 1 92.88 155 VAL B O 1
ATOM 3597 N N . ASN B 1 156 ? -3.904 -31 -4.984 1 91.88 156 ASN B N 1
ATOM 3598 C CA . ASN B 1 156 ? -2.582 -30.438 -4.734 1 91.88 156 ASN B CA 1
ATOM 3599 C C . ASN B 1 156 ? -2.535 -28.953 -5.055 1 91.88 156 ASN B C 1
ATOM 3601 O O . ASN B 1 156 ? -1.927 -28.172 -4.32 1 91.88 156 ASN B O 1
ATOM 3605 N N . MET B 1 157 ? -3.166 -28.609 -6.207 1 93.25 157 MET B N 1
ATOM 3606 C CA . MET B 1 157 ? -3.277 -27.203 -6.578 1 93.25 157 MET B CA 1
ATOM 3607 C C . MET B 1 157 ? -4.02 -26.422 -5.504 1 93.25 157 MET B C 1
ATOM 3609 O O . MET B 1 157 ? -3.561 -25.359 -5.078 1 93.25 157 MET B O 1
ATOM 3613 N N . GLN B 1 158 ? -5.148 -26.938 -5.012 1 93.56 158 GLN B N 1
ATOM 3614 C CA . GLN B 1 158 ? -5.973 -26.25 -4.023 1 93.56 158 GLN B CA 1
ATOM 3615 C C . GLN B 1 158 ? -5.234 -26.094 -2.697 1 93.56 158 GLN B C 1
ATOM 3617 O O . GLN B 1 158 ? -5.316 -25.062 -2.047 1 93.56 158 GLN B O 1
ATOM 3622 N N . ASN B 1 159 ? -4.527 -27.109 -2.289 1 93.69 159 ASN B N 1
ATOM 3623 C CA . ASN B 1 159 ? -3.729 -27.047 -1.07 1 93.69 159 ASN B CA 1
ATOM 3624 C C . ASN B 1 159 ? -2.654 -25.969 -1.163 1 93.69 159 ASN B C 1
ATOM 3626 O O . ASN B 1 159 ? -2.439 -25.219 -0.21 1 93.69 159 ASN B O 1
ATOM 3630 N N . TYR B 1 160 ? -2.02 -25.875 -2.291 1 93.44 160 TYR B N 1
ATOM 3631 C CA . TYR B 1 160 ? -0.991 -24.844 -2.471 1 93.44 160 TYR B CA 1
ATOM 3632 C C . TYR B 1 160 ? -1.596 -23.453 -2.439 1 93.44 160 TYR B C 1
ATOM 3634 O O . TYR B 1 160 ? -1.039 -22.547 -1.819 1 93.44 160 TYR B O 1
ATOM 3642 N N . ILE B 1 161 ? -2.756 -23.328 -3.074 1 94.31 161 ILE B N 1
ATOM 3643 C CA . ILE B 1 161 ? -3.418 -22.031 -3.16 1 94.31 161 ILE B CA 1
ATOM 3644 C C . ILE B 1 161 ? -3.865 -21.578 -1.77 1 94.31 161 ILE B C 1
ATOM 3646 O O . ILE B 1 161 ? -3.637 -20.438 -1.374 1 94.31 161 ILE B O 1
ATOM 3650 N N . THR B 1 162 ? -4.453 -22.438 -0.975 1 94.44 162 THR B N 1
ATOM 3651 C CA . THR B 1 162 ? -4.934 -22.094 0.358 1 94.44 162 THR B CA 1
ATOM 3652 C C . THR B 1 162 ? -3.77 -21.719 1.271 1 94.44 162 THR B C 1
ATOM 3654 O O . THR B 1 162 ? -3.855 -20.75 2.023 1 94.44 162 THR B O 1
ATOM 3657 N N . ASN B 1 163 ? -2.672 -22.469 1.146 1 94.56 163 ASN B N 1
ATOM 3658 C CA . ASN B 1 163 ? -1.471 -22.125 1.906 1 94.56 163 ASN B CA 1
ATOM 3659 C C . ASN B 1 163 ? -0.878 -20.797 1.465 1 94.56 163 ASN B C 1
ATOM 3661 O O . ASN B 1 163 ? -0.366 -20.031 2.289 1 94.56 163 ASN B O 1
ATOM 3665 N N . GLY B 1 164 ? -0.953 -20.625 0.089 1 92.25 164 GLY B N 1
ATOM 3666 C CA . GLY B 1 164 ? -0.492 -19.344 -0.443 1 92.25 164 GLY B CA 1
ATOM 3667 C C . GLY B 1 164 ? -1.293 -18.172 0.063 1 92.25 164 GLY B C 1
ATOM 3668 O O . GLY B 1 164 ? -0.727 -17.125 0.397 1 92.25 164 GLY B O 1
ATOM 3669 N N . ILE B 1 165 ? -2.574 -18.328 0.24 1 93.62 165 ILE B N 1
ATOM 3670 C CA . ILE B 1 165 ? -3.461 -17.281 0.733 1 93.62 165 ILE B CA 1
ATOM 3671 C C . ILE B 1 165 ? -3.145 -16.984 2.197 1 93.62 165 ILE B C 1
ATOM 3673 O O . ILE B 1 165 ? -3.059 -15.82 2.598 1 93.62 165 ILE B O 1
ATOM 3677 N N . ILE B 1 166 ? -2.896 -18 3.012 1 94.69 166 ILE B N 1
ATOM 3678 C CA . ILE B 1 166 ? -2.582 -17.828 4.426 1 94.69 166 ILE B CA 1
ATOM 3679 C C . ILE B 1 166 ? -1.269 -17.062 4.57 1 94.69 166 ILE B C 1
ATOM 3681 O O . ILE B 1 166 ? -1.18 -16.109 5.355 1 94.69 166 ILE B O 1
ATOM 3685 N N . LYS B 1 167 ? -0.278 -17.438 3.791 1 94.31 167 LYS B N 1
ATOM 3686 C CA . LYS B 1 167 ? 1.003 -16.734 3.818 1 94.31 167 LYS B CA 1
ATOM 3687 C C . LYS B 1 167 ? 0.838 -15.281 3.41 1 94.31 167 LYS B C 1
ATOM 3689 O O . LYS B 1 167 ? 1.479 -14.398 3.982 1 94.31 167 LYS B O 1
ATOM 3694 N N . SER B 1 168 ? -0.017 -15.094 2.365 1 92.75 168 SER B N 1
ATOM 3695 C CA . SER B 1 168 ? -0.264 -13.734 1.899 1 92.75 168 SER B CA 1
ATOM 3696 C C . SER B 1 168 ? -0.925 -12.891 2.984 1 92.75 168 SER B C 1
ATOM 3698 O O . SER B 1 168 ? -0.61 -11.711 3.137 1 92.75 168 SER B O 1
ATOM 3700 N N . ILE B 1 169 ? -1.815 -13.484 3.75 1 92.88 169 ILE B N 1
ATOM 3701 C CA . ILE B 1 169 ? -2.512 -12.781 4.82 1 92.88 169 ILE B CA 1
ATOM 3702 C C . ILE B 1 169 ? -1.523 -12.414 5.926 1 92.88 169 ILE B C 1
ATOM 3704 O O . ILE B 1 169 ? -1.555 -11.297 6.445 1 92.88 169 ILE B O 1
ATOM 3708 N N . VAL B 1 170 ? -0.615 -13.305 6.242 1 94.94 170 VAL B N 1
ATOM 3709 C CA . VAL B 1 170 ? 0.394 -13.055 7.266 1 94.94 170 VAL B CA 1
ATOM 3710 C C . VAL B 1 170 ? 1.281 -11.891 6.844 1 94.94 170 VAL B C 1
ATOM 3712 O O . VAL B 1 170 ? 1.516 -10.961 7.629 1 94.94 170 VAL B O 1
ATOM 3715 N N . VAL B 1 171 ? 1.73 -11.93 5.582 1 92.81 171 VAL B N 1
ATOM 3716 C CA . VAL B 1 171 ? 2.561 -10.852 5.062 1 92.81 171 VAL B CA 1
ATOM 3717 C C . VAL B 1 171 ? 1.762 -9.547 5.043 1 92.81 171 VAL B C 1
ATOM 3719 O O . VAL B 1 171 ? 2.291 -8.484 5.367 1 92.81 171 VAL B O 1
ATOM 3722 N N . GLY B 1 172 ? 0.46 -9.695 4.652 1 93.75 172 GLY B N 1
ATOM 3723 C CA . GLY B 1 172 ? -0.416 -8.539 4.641 1 93.75 172 GLY B CA 1
ATOM 3724 C C . GLY B 1 172 ? -0.559 -7.887 6.004 1 93.75 172 GLY B C 1
ATOM 3725 O O . GLY B 1 172 ? -0.522 -6.66 6.117 1 93.75 172 GLY B O 1
ATOM 3726 N N . ILE B 1 173 ? -0.62 -8.648 7.059 1 95.31 173 ILE B N 1
ATOM 3727 C CA . ILE B 1 173 ? -0.766 -8.141 8.422 1 95.31 173 ILE B CA 1
ATOM 3728 C C . ILE B 1 173 ? 0.511 -7.418 8.844 1 95.31 173 ILE B C 1
ATOM 3730 O O . ILE B 1 173 ? 0.452 -6.348 9.453 1 95.31 173 ILE B O 1
ATOM 3734 N N . ILE B 1 174 ? 1.656 -7.973 8.469 1 95.38 174 ILE B N 1
ATOM 3735 C CA . ILE B 1 174 ? 2.938 -7.352 8.789 1 95.38 174 ILE B CA 1
ATOM 3736 C C . ILE B 1 174 ? 3.035 -5.988 8.109 1 95.38 174 ILE B C 1
ATOM 3738 O O . ILE B 1 174 ? 3.424 -5 8.734 1 95.38 174 ILE B O 1
ATOM 3742 N N . ILE B 1 175 ? 2.6 -5.91 6.828 1 93.81 175 ILE B N 1
ATOM 3743 C CA . ILE B 1 175 ? 2.639 -4.668 6.066 1 93.81 175 ILE B CA 1
ATOM 3744 C C . ILE B 1 175 ? 1.678 -3.652 6.684 1 93.81 175 ILE B C 1
ATOM 3746 O O . ILE B 1 175 ? 1.996 -2.465 6.777 1 93.81 175 ILE B O 1
ATOM 3750 N N . LEU B 1 176 ? 0.557 -4.168 7.137 1 94.31 176 LEU B N 1
ATOM 3751 C CA . LEU B 1 176 ? -0.438 -3.297 7.75 1 94.31 176 LEU B CA 1
ATOM 3752 C C . LEU B 1 176 ? 0.099 -2.682 9.039 1 94.31 176 LEU B C 1
ATOM 3754 O O . LEU B 1 176 ? -0.104 -1.493 9.297 1 94.31 176 LEU B O 1
ATOM 3758 N N . ILE B 1 177 ? 0.792 -3.408 9.844 1 96.19 177 ILE B N 1
ATOM 3759 C CA . ILE B 1 177 ? 1.38 -2.924 11.086 1 96.19 177 ILE B CA 1
ATOM 3760 C C . ILE B 1 177 ? 2.43 -1.857 10.781 1 96.19 177 ILE B C 1
ATOM 3762 O O . ILE B 1 177 ? 2.471 -0.812 11.43 1 96.19 177 ILE B O 1
ATOM 3766 N N . LEU B 1 178 ? 3.205 -2.125 9.742 1 93.69 178 LEU B N 1
ATOM 3767 C CA . LEU B 1 178 ? 4.227 -1.16 9.344 1 93.69 178 LEU B CA 1
ATOM 3768 C C . LEU B 1 178 ? 3.588 0.139 8.859 1 93.69 178 LEU B C 1
ATOM 3770 O O . LEU B 1 178 ? 4.102 1.226 9.133 1 93.69 178 LEU B O 1
ATOM 3774 N N . ALA B 1 179 ? 2.473 -0.01 8.125 1 93.31 179 ALA B N 1
ATOM 3775 C CA . ALA B 1 179 ? 1.749 1.161 7.637 1 93.31 179 ALA B CA 1
ATOM 3776 C C . ALA B 1 179 ? 1.2 1.989 8.797 1 93.31 179 ALA B C 1
ATOM 3778 O O . ALA B 1 179 ? 1.251 3.221 8.766 1 93.31 179 ALA B O 1
ATOM 3779 N N . ILE B 1 180 ? 0.758 1.34 9.844 1 95 180 ILE B N 1
ATOM 3780 C CA . ILE B 1 180 ? 0.209 2.012 11.016 1 95 180 ILE B CA 1
ATOM 3781 C C . ILE B 1 180 ? 1.324 2.738 11.758 1 95 180 ILE B C 1
ATOM 3783 O O . ILE B 1 180 ? 1.156 3.889 12.172 1 95 180 ILE B O 1
ATOM 3787 N N . ILE B 1 181 ? 2.471 2.135 11.836 1 95.12 181 ILE B N 1
ATOM 3788 C CA . ILE B 1 181 ? 3.617 2.73 12.516 1 95.12 181 ILE B CA 1
ATOM 3789 C C . ILE B 1 181 ? 4.07 3.979 11.766 1 95.12 181 ILE B C 1
ATOM 3791 O O . ILE B 1 181 ? 4.277 5.035 12.367 1 95.12 181 ILE B O 1
ATOM 3795 N N . THR B 1 182 ? 4.133 3.859 10.453 1 91.94 182 THR B N 1
ATOM 3796 C CA . THR B 1 182 ? 4.566 4.984 9.633 1 91.94 182 THR B CA 1
ATOM 3797 C C . THR B 1 182 ? 3.551 6.121 9.695 1 91.94 182 THR B C 1
ATOM 3799 O O . THR B 1 182 ? 3.926 7.293 9.797 1 91.94 182 THR B O 1
ATOM 3802 N N . GLY B 1 183 ? 2.287 5.707 9.625 1 91.75 183 GLY B N 1
ATOM 3803 C CA . GLY B 1 183 ? 1.242 6.711 9.727 1 91.75 183 GLY B CA 1
ATOM 3804 C C . GLY B 1 183 ? 1.263 7.457 11.047 1 91.75 183 GLY B C 1
ATOM 3805 O O . GLY B 1 183 ? 1.093 8.68 11.078 1 91.75 183 GLY B O 1
ATOM 3806 N N . THR B 1 184 ? 1.578 6.805 12.156 1 93.06 184 THR B N 1
ATOM 3807 C CA . THR B 1 184 ? 1.608 7.406 13.484 1 93.06 184 THR B CA 1
ATOM 3808 C C . THR B 1 184 ? 2.805 8.344 13.633 1 93.06 184 THR B C 1
ATOM 3810 O O . THR B 1 184 ? 2.688 9.422 14.211 1 93.06 184 THR B O 1
ATOM 3813 N N . ILE B 1 185 ? 3.9 7.961 13.07 1 93.94 185 ILE B N 1
ATOM 3814 C CA . ILE B 1 185 ? 5.109 8.773 13.141 1 93.94 185 ILE B CA 1
ATOM 3815 C C . ILE B 1 185 ? 4.918 10.055 12.336 1 93.94 185 ILE B C 1
ATOM 3817 O O . ILE B 1 185 ? 5.223 11.148 12.82 1 93.94 185 ILE B O 1
ATOM 3821 N N . LEU B 1 186 ? 4.312 9.914 11.148 1 90.75 186 LEU B N 1
ATOM 3822 C CA . LEU B 1 186 ? 4.078 11.078 10.297 1 90.75 186 LEU B CA 1
ATOM 3823 C C . LEU B 1 186 ? 3.037 12 10.922 1 90.75 186 LEU B C 1
ATOM 3825 O O . LEU B 1 186 ? 3.178 13.227 10.859 1 90.75 186 LEU B O 1
ATOM 3829 N N . GLY B 1 187 ? 2.045 11.359 11.43 1 90.88 187 GLY B N 1
ATOM 3830 C CA . GLY B 1 187 ? 1.025 12.141 12.109 1 90.88 187 GLY B CA 1
ATOM 3831 C C . GLY B 1 187 ? 1.568 12.945 13.273 1 90.88 187 GLY B C 1
ATOM 3832 O O . GLY B 1 187 ? 1.24 14.125 13.43 1 90.88 187 GLY B O 1
ATOM 3833 N N . ARG B 1 188 ? 2.475 12.406 14.07 1 92.94 188 ARG B N 1
ATOM 3834 C CA . ARG B 1 188 ? 3.078 13.086 15.211 1 92.94 188 ARG B CA 1
ATOM 3835 C C . ARG B 1 188 ? 3.984 14.227 14.758 1 92.94 188 ARG B C 1
ATOM 3837 O O . ARG B 1 188 ? 4.047 15.273 15.398 1 92.94 188 ARG B O 1
ATOM 3844 N N . ARG B 1 189 ? 4.609 14.023 13.688 1 91.44 189 ARG B N 1
ATOM 3845 C CA . ARG B 1 189 ? 5.543 15.016 13.164 1 91.44 189 ARG B CA 1
ATOM 3846 C C . ARG B 1 189 ? 4.801 16.25 12.664 1 91.44 189 ARG B C 1
ATOM 3848 O O . ARG B 1 189 ? 5.363 17.344 12.625 1 91.44 189 ARG B O 1
ATOM 3855 N N . ILE B 1 190 ? 3.547 16.109 12.32 1 89.69 190 ILE B N 1
ATOM 3856 C CA . ILE B 1 190 ? 2.738 17.219 11.836 1 89.69 190 ILE B CA 1
ATOM 3857 C C . ILE B 1 190 ? 1.943 17.828 13 1 89.69 190 ILE B C 1
ATOM 3859 O O . ILE B 1 190 ? 1.918 19.047 13.18 1 89.69 190 ILE B O 1
ATOM 3863 N N . ALA B 1 191 ? 1.381 17 13.852 1 91.5 191 ALA B N 1
ATOM 3864 C CA . ALA B 1 191 ? 0.477 17.422 14.922 1 91.5 191 ALA B CA 1
ATOM 3865 C C . ALA B 1 191 ? 1.236 18.141 16.031 1 91.5 191 ALA B C 1
ATOM 3867 O O . ALA B 1 191 ? 0.754 19.141 16.578 1 91.5 191 ALA B O 1
ATOM 3868 N N . LYS B 1 192 ? 2.42 17.734 16.391 1 92.88 192 LYS B N 1
ATOM 3869 C CA . LYS B 1 192 ? 3.156 18.266 17.531 1 92.88 192 LYS B CA 1
ATOM 3870 C C . LYS B 1 192 ? 3.535 19.734 17.297 1 92.88 192 LYS B C 1
ATOM 3872 O O . LYS B 1 192 ? 3.342 20.562 18.188 1 92.88 192 LYS B O 1
ATOM 3877 N N . PRO B 1 193 ? 4.078 20 16.094 1 92.69 193 PRO B N 1
ATOM 3878 C CA . PRO B 1 193 ? 4.387 21.406 15.859 1 92.69 193 PRO B CA 1
ATOM 3879 C C . PRO B 1 193 ? 3.146 22.297 15.898 1 92.69 193 PRO B C 1
ATOM 3881 O O . PRO B 1 193 ? 3.215 23.438 16.375 1 92.69 193 PRO B O 1
ATOM 3884 N N . ILE B 1 194 ? 2.049 21.859 15.438 1 92.31 194 ILE B N 1
ATOM 3885 C CA . ILE B 1 194 ? 0.815 22.641 15.438 1 92.31 194 ILE B CA 1
ATOM 3886 C C . ILE B 1 194 ? 0.354 22.875 16.875 1 92.31 194 ILE B C 1
ATOM 3888 O O . ILE B 1 194 ? -0.081 23.984 17.219 1 92.31 194 ILE B O 1
ATOM 3892 N N . GLU B 1 195 ? 0.497 21.875 17.672 1 92.44 195 GLU B N 1
ATOM 3893 C CA . GLU B 1 195 ? 0.135 22 19.078 1 92.44 195 GLU B CA 1
ATOM 3894 C C . GLU B 1 195 ? 1.045 23 19.797 1 92.44 195 GLU B C 1
ATOM 3896 O O . GLU B 1 195 ? 0.59 23.75 20.656 1 92.44 195 GLU B O 1
ATOM 3901 N N . SER B 1 196 ? 2.295 22.969 19.438 1 93.5 196 SER B N 1
ATOM 3902 C CA . SER B 1 196 ? 3.24 23.906 20.031 1 93.5 196 SER B CA 1
ATOM 3903 C C . SER B 1 196 ? 2.889 25.344 19.672 1 93.5 196 SER B C 1
ATOM 3905 O O . SER B 1 196 ? 2.986 26.25 20.516 1 93.5 196 SER B O 1
ATOM 3907 N N . ILE B 1 197 ? 2.49 25.594 18.484 1 93.62 197 ILE B N 1
ATOM 3908 C CA . ILE B 1 197 ? 2.072 26.922 18.062 1 93.62 197 ILE B CA 1
ATOM 3909 C C . ILE B 1 197 ? 0.826 27.344 18.828 1 93.62 197 ILE B C 1
ATOM 3911 O O . ILE B 1 197 ? 0.743 28.484 19.312 1 93.62 197 ILE B O 1
ATOM 3915 N N . LYS B 1 198 ? -0.089 26.406 18.938 1 91.88 198 LYS B N 1
ATOM 3916 C CA . LYS B 1 198 ? -1.31 26.672 19.688 1 91.88 198 LYS B CA 1
ATOM 3917 C C . LYS B 1 198 ? -0.987 27.109 21.109 1 91.88 198 LYS B C 1
ATOM 3919 O O . LYS B 1 198 ? -1.559 28.078 21.609 1 91.88 198 LYS B O 1
ATOM 3924 N N . ASP B 1 199 ? -0.085 26.391 21.734 1 92.88 199 ASP B N 1
ATOM 3925 C CA . ASP B 1 199 ? 0.305 26.703 23.109 1 92.88 199 ASP B CA 1
ATOM 3926 C C . ASP B 1 199 ? 0.903 28.109 23.203 1 92.88 199 ASP B C 1
ATOM 3928 O O . ASP B 1 199 ? 0.648 28.828 24.172 1 92.88 199 ASP B O 1
ATOM 3932 N N . THR B 1 200 ? 1.734 28.453 22.266 1 92.88 200 THR B N 1
ATOM 3933 C CA . THR B 1 200 ? 2.354 29.766 22.234 1 92.88 200 THR B CA 1
ATOM 3934 C C . THR B 1 200 ? 1.305 30.859 22.016 1 92.88 200 THR B C 1
ATOM 3936 O O . THR B 1 200 ? 1.339 31.906 22.672 1 92.88 200 THR B O 1
ATOM 3939 N N . VAL B 1 201 ? 0.352 30.578 21.156 1 91.06 201 VAL B N 1
ATOM 3940 C CA . VAL B 1 201 ? -0.735 31.516 20.875 1 91.06 201 VAL B CA 1
ATOM 3941 C C . VAL B 1 201 ? -1.556 31.734 22.141 1 91.06 201 VAL B C 1
ATOM 3943 O O . VAL B 1 201 ? -1.965 32.875 22.438 1 91.06 201 VAL B O 1
ATOM 3946 N N . GLU B 1 202 ? -1.745 30.703 22.844 1 90.19 202 GLU B N 1
ATOM 3947 C CA . GLU B 1 202 ? -2.514 30.797 24.094 1 90.19 202 GLU B CA 1
ATOM 3948 C C . GLU B 1 202 ? -1.815 31.688 25.109 1 90.19 202 GLU B C 1
ATOM 3950 O O . GLU B 1 202 ? -2.467 32.469 25.812 1 90.19 202 GLU B O 1
ATOM 3955 N N . LYS B 1 203 ? -0.513 31.547 25.203 1 91.06 203 LYS B N 1
ATOM 3956 C CA . LYS B 1 203 ? 0.26 32.375 26.109 1 91.06 203 LYS B CA 1
ATOM 3957 C C . LYS B 1 203 ? 0.171 33.844 25.703 1 91.06 203 LYS B C 1
ATOM 3959 O O . LYS B 1 203 ? 0.043 34.75 26.547 1 91.06 203 LYS B O 1
ATOM 3964 N N . ILE B 1 204 ? 0.211 34.094 24.453 1 87.19 204 ILE B N 1
ATOM 3965 C CA . ILE B 1 204 ? 0.102 35.438 23.922 1 87.19 204 ILE B CA 1
ATOM 3966 C C . ILE B 1 204 ? -1.282 36 24.234 1 87.19 204 ILE B C 1
ATOM 3968 O O . ILE B 1 204 ? -1.409 37.156 24.656 1 87.19 204 ILE B O 1
ATOM 3972 N N . GLY B 1 205 ? -2.26 35.125 24.016 1 84.06 205 GLY B N 1
ATOM 3973 C CA . GLY B 1 205 ? -3.623 35.531 24.328 1 84.06 205 GLY B CA 1
ATOM 3974 C C . GLY B 1 205 ? -3.836 35.844 25.797 1 84.06 205 GLY B C 1
ATOM 3975 O O . GLY B 1 205 ? -4.703 36.656 26.141 1 84.06 205 GLY B O 1
ATOM 3976 N N . ASN B 1 206 ? -2.971 35.25 26.625 1 84.38 206 ASN B N 1
ATOM 3977 C CA . ASN B 1 206 ? -3.059 35.5 28.062 1 84.38 206 ASN B CA 1
ATOM 3978 C C . ASN B 1 206 ? -2.174 36.656 28.516 1 84.38 206 ASN B C 1
ATOM 3980 O O . ASN B 1 206 ? -2 36.875 29.703 1 84.38 206 ASN B O 1
ATOM 3984 N N . GLY B 1 207 ? -1.574 37.281 27.562 1 79 207 GLY B N 1
ATOM 3985 C CA . GLY B 1 207 ? -0.909 38.531 27.875 1 79 207 GLY B CA 1
ATOM 3986 C C . GLY B 1 207 ? 0.604 38.438 27.844 1 79 207 GLY B C 1
ATOM 3987 O O . GLY B 1 207 ? 1.303 39.406 28.062 1 79 207 GLY B O 1
ATOM 3988 N N . ASP B 1 208 ? 1.141 37.25 27.531 1 86.94 208 ASP B N 1
ATOM 3989 C CA . ASP B 1 208 ? 2.588 37.062 27.453 1 86.94 208 ASP B CA 1
ATOM 3990 C C . ASP B 1 208 ? 3.094 37.312 26.031 1 86.94 208 ASP B C 1
ATOM 3992 O O . ASP B 1 208 ? 3.166 36.375 25.219 1 86.94 208 ASP B O 1
ATOM 3996 N N . LEU B 1 209 ? 3.592 38.5 25.797 1 88.62 209 LEU B N 1
ATOM 3997 C CA . LEU B 1 209 ? 4.039 38.875 24.453 1 88.62 209 LEU B CA 1
ATOM 3998 C C . LEU B 1 209 ? 5.539 38.656 24.312 1 88.62 209 LEU B C 1
ATOM 4000 O O . LEU B 1 209 ? 6.129 39.031 23.297 1 88.62 209 LEU B O 1
ATOM 4004 N N . THR B 1 210 ? 6.102 37.906 25.312 1 89.31 210 THR B N 1
ATOM 4005 C CA . THR B 1 210 ? 7.547 37.688 25.266 1 89.31 210 THR B CA 1
ATOM 4006 C C . THR B 1 210 ? 7.879 36.312 24.719 1 89.31 210 THR B C 1
ATOM 4008 O O . THR B 1 210 ? 9.039 36 24.438 1 89.31 210 THR B O 1
ATOM 4011 N N . VAL B 1 211 ? 6.852 35.594 24.562 1 91.31 211 VAL B N 1
ATOM 4012 C CA . VAL B 1 211 ? 7.066 34.219 24.109 1 91.31 211 VAL B CA 1
ATOM 4013 C C . VAL B 1 211 ? 7.355 34.219 22.609 1 91.31 211 VAL B C 1
ATOM 4015 O O . VAL B 1 211 ? 6.996 35.156 21.891 1 91.31 211 VAL B O 1
ATOM 4018 N N . GLU B 1 212 ? 8.125 33.156 22.188 1 92 212 GLU B N 1
ATOM 4019 C CA . GLU B 1 212 ? 8.461 32.969 20.766 1 92 212 GLU B CA 1
ATOM 4020 C C . GLU B 1 212 ? 8.086 31.578 20.281 1 92 212 GLU B C 1
ATOM 4022 O O . GLU B 1 212 ? 8.125 30.609 21.047 1 92 212 GLU B O 1
ATOM 4027 N N . TYR B 1 213 ? 7.656 31.609 18.984 1 90.88 213 TYR B N 1
ATOM 4028 C CA . TYR B 1 213 ? 7.395 30.328 18.344 1 90.88 213 TYR B CA 1
ATOM 4029 C C . TYR B 1 213 ? 8.695 29.609 18 1 90.88 213 TYR B C 1
ATOM 4031 O O . TYR B 1 213 ? 9.562 30.172 17.328 1 90.88 213 TYR B O 1
ATOM 4039 N N . SER B 1 214 ? 8.883 28.344 18.5 1 88.75 214 SER B N 1
ATOM 4040 C CA . SER B 1 214 ? 10.133 27.609 18.359 1 88.75 214 SER B CA 1
ATOM 4041 C C . SER B 1 214 ? 10.062 26.625 17.188 1 88.75 214 SER B C 1
ATOM 4043 O O . SER B 1 214 ? 11.023 25.906 16.922 1 88.75 214 SER B O 1
ATOM 4045 N N . VAL B 1 215 ? 9.039 26.703 16.5 1 88.38 215 VAL B N 1
ATOM 4046 C CA . VAL B 1 215 ? 8.891 25.766 15.391 1 88.38 215 VAL B CA 1
ATOM 4047 C C . VAL B 1 215 ? 9.766 26.203 14.219 1 88.38 215 VAL B C 1
ATOM 4049 O O . VAL B 1 215 ? 9.719 27.359 13.797 1 88.38 215 VAL B O 1
ATOM 4052 N N . THR B 1 216 ? 10.703 25.094 13.844 1 84 216 THR B N 1
ATOM 4053 C CA . THR B 1 216 ? 11.609 25.375 12.742 1 84 216 THR B CA 1
ATOM 4054 C C . THR B 1 216 ? 11.328 24.453 11.555 1 84 216 THR B C 1
ATOM 4056 O O . THR B 1 216 ? 10.969 23.281 11.742 1 84 216 THR B O 1
ATOM 4059 N N . GLY B 1 217 ? 10.695 24.969 10.57 1 83.44 217 GLY B N 1
ATOM 4060 C CA . GLY B 1 217 ? 10.438 24.188 9.367 1 83.44 217 GLY B CA 1
ATOM 4061 C C . GLY B 1 217 ? 10.281 25.047 8.125 1 83.44 217 GLY B C 1
ATOM 4062 O O . GLY B 1 217 ? 10.203 26.281 8.219 1 83.44 217 GLY B O 1
ATOM 4063 N N . LYS B 1 218 ? 10.438 24.25 7.016 1 88.31 218 LYS B N 1
ATOM 4064 C CA . LYS B 1 218 ? 10.328 24.984 5.758 1 88.31 218 LYS B CA 1
ATOM 4065 C C . LYS B 1 218 ? 8.953 24.812 5.133 1 88.31 218 LYS B C 1
ATOM 4067 O O . LYS B 1 218 ? 8.695 25.297 4.027 1 88.31 218 LYS B O 1
ATOM 4072 N N . ASP B 1 219 ? 8.086 24.172 5.844 1 90.38 219 ASP B N 1
ATOM 4073 C CA . ASP B 1 219 ? 6.75 23.938 5.301 1 90.38 219 ASP B CA 1
ATOM 4074 C C . ASP B 1 219 ? 5.762 25 5.793 1 90.38 219 ASP B C 1
ATOM 4076 O O . ASP B 1 219 ? 6.164 26.062 6.246 1 90.38 219 ASP B O 1
ATOM 4080 N N . GLU B 1 220 ? 4.484 24.719 5.57 1 91.69 220 GLU B N 1
ATOM 4081 C CA . GLU B 1 220 ? 3.414 25.656 5.934 1 91.69 220 GLU B CA 1
ATOM 4082 C C . GLU B 1 220 ? 3.42 25.938 7.43 1 91.69 220 GLU B C 1
ATOM 4084 O O . GLU B 1 220 ? 3.121 27.062 7.852 1 91.69 220 GLU B O 1
ATOM 4089 N N . ILE B 1 221 ? 3.822 24.953 8.203 1 92.44 221 ILE B N 1
ATOM 4090 C CA . ILE B 1 221 ? 3.857 25.125 9.648 1 92.44 221 ILE B CA 1
ATOM 4091 C C . ILE B 1 221 ? 5.004 26.062 10.031 1 92.44 221 ILE B C 1
ATOM 4093 O O . ILE B 1 221 ? 4.84 26.938 10.875 1 92.44 221 ILE B O 1
ATOM 4097 N N . GLY B 1 222 ? 6.113 25.844 9.406 1 92 222 GLY B N 1
ATOM 4098 C CA . GLY B 1 222 ? 7.242 26.734 9.633 1 92 222 GLY B CA 1
ATOM 4099 C C . GLY B 1 222 ? 6.961 28.172 9.219 1 92 222 GLY B C 1
ATOM 4100 O O . GLY B 1 222 ? 7.312 29.109 9.945 1 92 222 GLY B O 1
ATOM 4101 N N . ARG B 1 223 ? 6.359 28.375 8.148 1 92 223 ARG B N 1
ATOM 4102 C CA . ARG B 1 223 ? 6.004 29.719 7.688 1 92 223 ARG B CA 1
ATOM 4103 C C . ARG B 1 223 ? 5.008 30.375 8.641 1 92 223 ARG B C 1
ATOM 4105 O O . ARG B 1 223 ? 5.09 31.578 8.891 1 92 223 ARG B O 1
ATOM 4112 N N . LEU B 1 224 ? 4.078 29.594 9.109 1 92.5 224 LEU B N 1
ATOM 4113 C CA . LEU B 1 224 ? 3.127 30.094 10.094 1 92.5 224 LEU B CA 1
ATOM 4114 C C . LEU B 1 224 ? 3.846 30.578 11.352 1 92.5 224 LEU B C 1
ATOM 4116 O O . LEU B 1 224 ? 3.525 31.641 11.883 1 92.5 224 LEU B O 1
ATOM 4120 N N . ALA B 1 225 ? 4.809 29.797 11.797 1 93.75 225 ALA B N 1
ATOM 4121 C CA . ALA B 1 225 ? 5.562 30.156 12.992 1 93.75 225 ALA B CA 1
ATOM 4122 C C . ALA B 1 225 ? 6.324 31.469 12.789 1 93.75 225 ALA B C 1
ATOM 4124 O O . ALA B 1 225 ? 6.344 32.312 13.672 1 93.75 225 ALA B O 1
ATOM 4125 N N . ILE B 1 226 ? 6.898 31.656 11.617 1 92.06 226 ILE B N 1
ATOM 4126 C CA . ILE B 1 226 ? 7.68 32.844 11.297 1 92.06 226 ILE B CA 1
ATOM 4127 C C . ILE B 1 226 ? 6.773 34.062 11.289 1 92.06 226 ILE B C 1
ATOM 4129 O O . ILE B 1 226 ? 7.086 35.094 11.906 1 92.06 226 ILE B O 1
ATOM 4133 N N . VAL B 1 227 ? 5.695 33.969 10.609 1 90.94 227 VAL B N 1
ATOM 4134 C CA . VAL B 1 227 ? 4.75 35.062 10.508 1 90.94 227 VAL B CA 1
ATOM 4135 C C . VAL B 1 227 ? 4.176 35.406 11.891 1 90.94 227 VAL B C 1
ATOM 4137 O O . VAL B 1 227 ? 3.975 36.562 12.234 1 90.94 227 VAL B O 1
ATOM 4140 N N . SER B 1 228 ? 3.979 34.406 12.672 1 93.06 228 SER B N 1
ATOM 4141 C CA . SER B 1 228 ? 3.441 34.562 14.016 1 93.06 228 SER B CA 1
ATOM 4142 C C . SER B 1 228 ? 4.438 35.281 14.922 1 93.06 228 SER B C 1
ATOM 4144 O O . SER B 1 228 ? 4.055 36.125 15.734 1 93.06 228 SER B O 1
ATOM 4146 N N . ASN B 1 229 ? 5.68 34.938 14.758 1 92.81 229 ASN B N 1
ATOM 4147 C CA . ASN B 1 229 ? 6.711 35.625 15.523 1 92.81 229 ASN B CA 1
ATOM 4148 C C . ASN B 1 229 ? 6.785 37.094 15.164 1 92.81 229 ASN B C 1
ATOM 4150 O O . ASN B 1 229 ? 6.934 37.969 16.031 1 92.81 229 ASN B O 1
ATOM 4154 N N . GLU B 1 230 ? 6.656 37.375 13.93 1 91 230 GLU B N 1
ATOM 4155 C CA . GLU B 1 230 ? 6.641 38.75 13.461 1 91 230 GLU B CA 1
ATOM 4156 C C . GLU B 1 230 ? 5.438 39.5 14.023 1 91 230 GLU B C 1
ATOM 4158 O O . GLU B 1 230 ? 5.566 40.656 14.453 1 91 230 GLU B O 1
ATOM 4163 N N . THR B 1 231 ? 4.367 38.844 13.984 1 89.44 231 THR B N 1
ATOM 4164 C CA . THR B 1 231 ? 3.141 39.438 14.508 1 89.44 231 THR B CA 1
ATOM 4165 C C . THR B 1 231 ? 3.268 39.719 16 1 89.44 231 THR B C 1
ATOM 4167 O O . THR B 1 231 ? 2.881 40.781 16.469 1 89.44 231 THR B O 1
ATOM 4170 N N . THR B 1 232 ? 3.807 38.75 16.75 1 90.81 232 THR B N 1
ATOM 4171 C CA . THR B 1 232 ? 3.996 38.906 18.172 1 90.81 232 THR B CA 1
ATOM 4172 C C . THR B 1 232 ? 4.93 40.094 18.469 1 90.81 232 THR B C 1
ATOM 4174 O O . THR B 1 232 ? 4.691 40.875 19.391 1 90.81 232 THR B O 1
ATOM 4177 N N . LYS B 1 233 ? 5.914 40.219 17.688 1 90.06 233 LYS B N 1
ATOM 4178 C CA . LYS B 1 233 ? 6.848 41.344 17.828 1 90.06 233 LYS B CA 1
ATOM 4179 C C . LYS B 1 233 ? 6.152 42.688 17.594 1 90.06 233 LYS B C 1
ATOM 4181 O O . LYS B 1 233 ? 6.379 43.656 18.344 1 90.06 233 LYS B O 1
ATOM 4186 N N . ASN B 1 234 ? 5.352 42.688 16.625 1 85.69 234 ASN B N 1
ATOM 4187 C CA . ASN B 1 234 ? 4.605 43.906 16.312 1 85.69 234 ASN B CA 1
ATOM 4188 C C . ASN B 1 234 ? 3.639 44.281 17.438 1 85.69 234 ASN B C 1
ATOM 4190 O O . ASN B 1 234 ? 3.506 45.469 17.781 1 85.69 234 ASN B O 1
ATOM 4194 N N . LEU B 1 235 ? 3.041 43.312 18 1 84 235 LEU B N 1
ATOM 4195 C CA . LEU B 1 235 ? 2.105 43.531 19.094 1 84 235 LEU B CA 1
ATOM 4196 C C . LEU B 1 235 ? 2.838 44 20.344 1 84 235 LEU B C 1
ATOM 4198 O O . LEU B 1 235 ? 2.35 44.875 21.062 1 84 235 LEU B O 1
ATOM 4202 N N . ARG B 1 236 ? 3.988 43.438 20.562 1 85.75 236 ARG B N 1
ATOM 4203 C CA . ARG B 1 236 ? 4.812 43.875 21.688 1 85.75 236 ARG B CA 1
ATOM 4204 C C . ARG B 1 236 ? 5.215 45.312 21.562 1 85.75 236 ARG B C 1
ATOM 4206 O O . ARG B 1 236 ? 5.172 46.062 22.531 1 85.75 236 ARG B O 1
ATOM 4213 N N . GLU B 1 237 ? 5.488 45.688 20.438 1 84.19 237 GLU B N 1
ATOM 4214 C CA . GLU B 1 237 ? 5.867 47.062 20.172 1 84.19 237 GLU B CA 1
ATOM 4215 C C . GLU B 1 237 ? 4.68 48 20.344 1 84.19 237 GLU B C 1
ATOM 4217 O O . GLU B 1 237 ? 4.836 49.125 20.875 1 84.19 237 GLU B O 1
ATOM 4222 N N . LEU B 1 238 ? 3.619 47.5 19.891 1 75 238 LEU B N 1
ATOM 4223 C CA . LEU B 1 238 ? 2.406 48.312 20.047 1 75 238 LEU B CA 1
ATOM 4224 C C . LEU B 1 238 ? 2.08 48.5 21.531 1 75 238 LEU B C 1
ATOM 4226 O O . LEU B 1 238 ? 1.771 49.625 21.953 1 75 238 LEU B O 1
ATOM 4230 N N . VAL B 1 239 ? 2.195 47.5 22.328 1 75.75 239 VAL B N 1
ATOM 4231 C CA . VAL B 1 239 ? 1.904 47.531 23.75 1 75.75 239 VAL B CA 1
ATOM 4232 C C . VAL B 1 239 ? 2.934 48.438 24.453 1 75.75 239 VAL B C 1
ATOM 4234 O O . VAL B 1 239 ? 2.594 49.188 25.359 1 75.75 239 VAL B O 1
ATOM 4237 N N . ARG B 1 240 ? 4.141 48.344 24.047 1 80.44 240 ARG B N 1
ATOM 4238 C CA . ARG B 1 240 ? 5.188 49.188 24.609 1 80.44 240 ARG B CA 1
ATOM 4239 C C . ARG B 1 240 ? 4.906 50.656 24.344 1 80.44 240 ARG B C 1
ATOM 4241 O O . ARG B 1 240 ? 5.082 51.5 25.234 1 80.44 240 ARG B O 1
ATOM 4248 N N . LYS B 1 241 ? 4.492 50.938 23.203 1 72.12 241 LYS B N 1
ATOM 4249 C CA . LYS B 1 241 ? 4.16 52.312 22.844 1 72.12 241 LYS B CA 1
ATOM 4250 C C . LYS B 1 241 ? 3.006 52.844 23.688 1 72.12 241 LYS B C 1
ATOM 4252 O O . LYS B 1 241 ? 3.045 54 24.156 1 72.12 241 LYS B O 1
ATOM 4257 N N . ILE B 1 242 ? 2.146 51.969 23.891 1 68.94 242 ILE B N 1
ATOM 4258 C CA . ILE B 1 242 ? 0.978 52.375 24.672 1 68.94 242 ILE B CA 1
ATOM 4259 C C . ILE B 1 242 ? 1.382 52.594 26.141 1 68.94 242 ILE B C 1
ATOM 4261 O O . ILE B 1 242 ? 0.915 53.531 26.781 1 68.94 242 ILE B O 1
ATOM 4265 N N . LYS B 1 243 ? 2.23 51.75 26.609 1 70.88 243 LYS B N 1
ATOM 4266 C CA . LYS B 1 243 ? 2.717 51.906 27.984 1 70.88 243 LYS B CA 1
ATOM 4267 C C . LYS B 1 243 ? 3.488 53.188 28.156 1 70.88 243 LYS B C 1
ATOM 4269 O O . LYS B 1 243 ? 3.355 53.875 29.188 1 70.88 243 LYS B O 1
ATOM 4274 N N . ASN B 1 244 ? 4.246 53.562 27.219 1 72.94 244 ASN B N 1
ATOM 4275 C CA . ASN B 1 244 ? 5.004 54.812 27.266 1 72.94 244 ASN B CA 1
ATOM 4276 C C . ASN B 1 244 ? 4.082 56.031 27.234 1 72.94 244 ASN B C 1
ATOM 4278 O O . ASN B 1 244 ? 4.324 57 27.953 1 72.94 244 ASN B O 1
ATOM 4282 N N . ILE B 1 245 ? 3.115 55.844 26.453 1 63.94 245 ILE B N 1
ATOM 4283 C CA . ILE B 1 245 ? 2.152 56.938 26.359 1 63.94 245 ILE B CA 1
ATOM 4284 C C . ILE B 1 245 ? 1.414 57.094 27.688 1 63.94 245 ILE B C 1
ATOM 4286 O O . ILE B 1 245 ? 1.231 58.219 28.172 1 63.94 245 ILE B O 1
ATOM 4290 N N . ALA B 1 246 ? 1.07 55.938 28.266 1 64.12 246 ALA B N 1
ATOM 4291 C CA . ALA B 1 246 ? 0.39 55.938 29.547 1 64.12 246 ALA B CA 1
ATOM 4292 C C . ALA B 1 246 ? 1.288 56.531 30.641 1 64.12 246 ALA B C 1
ATOM 4294 O O . ALA B 1 246 ? 0.822 57.281 31.5 1 64.12 246 ALA B O 1
ATOM 4295 N N . GLY B 1 247 ? 2.523 56.188 30.672 1 65.38 247 GLY B N 1
ATOM 4296 C CA . GLY B 1 247 ? 3.471 56.781 31.625 1 65.38 247 GLY B CA 1
ATOM 4297 C C . GLY B 1 247 ? 3.635 58.281 31.469 1 65.38 247 GLY B C 1
ATOM 4298 O O . GLY B 1 247 ? 3.67 59 32.469 1 65.38 247 GLY B O 1
ATOM 4299 N N . SER B 1 248 ? 3.76 58.719 30.281 1 63.34 248 SER B N 1
ATOM 4300 C CA . SER B 1 248 ? 3.885 60.156 30 1 63.34 248 SER B CA 1
ATOM 4301 C C . SER B 1 248 ? 2.648 60.906 30.469 1 63.34 248 SER B C 1
ATOM 4303 O O . SER B 1 248 ? 2.758 62.031 30.984 1 63.34 248 SER B O 1
ATOM 4305 N N . LEU B 1 249 ? 1.583 60.25 30.266 1 60.25 249 LEU B N 1
ATOM 4306 C CA . LEU B 1 249 ? 0.324 60.844 30.703 1 60.25 249 LEU B CA 1
ATOM 4307 C C . LEU B 1 249 ? 0.26 60.969 32.219 1 60.25 249 LEU B C 1
ATOM 4309 O O . LEU B 1 249 ? -0.243 61.938 32.75 1 60.25 249 LEU B O 1
ATOM 4313 N N . ASN B 1 250 ? 0.709 59.969 32.875 1 61.53 250 ASN B N 1
ATOM 4314 C CA . ASN B 1 250 ? 0.769 60 34.344 1 61.53 250 ASN B CA 1
ATOM 4315 C C . ASN B 1 250 ? 1.661 61.125 34.844 1 61.53 250 ASN B C 1
ATOM 4317 O O . ASN B 1 250 ? 1.312 61.812 35.781 1 61.53 250 ASN B O 1
ATOM 4321 N N . ASN B 1 251 ? 2.814 61.312 34.25 1 65.62 251 ASN B N 1
ATOM 4322 C CA . ASN B 1 251 ? 3.729 62.375 34.594 1 65.62 251 ASN B CA 1
ATOM 4323 C C . ASN B 1 251 ? 3.107 63.75 34.375 1 65.62 251 ASN B C 1
ATOM 4325 O O . ASN B 1 251 ? 3.266 64.688 35.156 1 65.62 251 ASN B O 1
ATOM 4329 N N . LEU B 1 252 ? 2.432 63.875 33.281 1 58.56 252 LEU B N 1
ATOM 4330 C CA . LEU B 1 252 ? 1.768 65.125 32.938 1 58.56 252 LEU B CA 1
ATOM 4331 C C . LEU B 1 252 ? 0.66 65.438 33.938 1 58.56 252 LEU B C 1
ATOM 4333 O O . LEU B 1 252 ? 0.494 66.625 34.344 1 58.56 252 LEU B O 1
ATOM 4337 N N . SER B 1 253 ? -0.044 64.438 34.312 1 60.94 253 SER B N 1
ATOM 4338 C CA . SER B 1 253 ? -1.113 64.625 35.281 1 60.94 253 SER B CA 1
ATOM 4339 C C . SER B 1 253 ? -0.569 65.125 36.625 1 60.94 253 SER B C 1
ATOM 4341 O O . SER B 1 253 ? -1.177 65.938 37.281 1 60.94 253 SER B O 1
ATOM 4343 N N . GLN B 1 254 ? 0.517 64.562 37 1 65.44 254 GLN B N 1
ATOM 4344 C CA . GLN B 1 254 ? 1.15 65 38.219 1 65.44 254 GLN B CA 1
ATOM 4345 C C . GLN B 1 254 ? 1.618 66.438 38.125 1 65.44 254 GLN B C 1
ATOM 4347 O O . GLN B 1 254 ? 1.505 67.188 39.094 1 65.44 254 GLN B O 1
ATOM 4352 N N . GLY B 1 255 ? 2.16 66.812 37 1 59.19 255 GLY B N 1
ATOM 4353 C CA . GLY B 1 255 ? 2.553 68.188 36.781 1 59.19 255 GLY B CA 1
ATOM 4354 C C . GLY B 1 255 ? 1.388 69.125 36.844 1 59.19 255 GLY B C 1
ATOM 4355 O O . GLY B 1 255 ? 1.498 70.188 37.469 1 59.19 255 GLY B O 1
ATOM 4356 N N . VAL B 1 256 ? 0.346 68.812 36.312 1 60.47 256 VAL B N 1
ATOM 4357 C CA . VAL B 1 256 ? -0.86 69.625 36.312 1 60.47 256 VAL B CA 1
ATOM 4358 C C . VAL B 1 256 ? -1.397 69.75 37.719 1 60.47 256 VAL B C 1
ATOM 4360 O O . VAL B 1 256 ? -1.82 70.875 38.125 1 60.47 256 VAL B O 1
ATOM 4363 N N . SER B 1 257 ? -1.391 68.688 38.406 1 58.59 257 SER B N 1
ATOM 4364 C CA . SER B 1 257 ? -1.829 68.688 39.781 1 58.59 257 SER B CA 1
ATOM 4365 C C . SER B 1 257 ? -0.967 69.625 40.625 1 58.59 257 SER B C 1
ATOM 4367 O O . SER B 1 257 ? -1.488 70.438 41.406 1 58.59 257 SER B O 1
ATOM 4369 N N . ASN B 1 258 ? 0.362 69.5 40.5 1 65.06 258 ASN B N 1
ATOM 4370 C CA . ASN B 1 258 ? 1.278 70.375 41.219 1 65.06 258 ASN B CA 1
ATOM 4371 C C . ASN B 1 258 ? 1.103 71.875 40.812 1 65.06 258 ASN B C 1
ATOM 4373 O O . ASN B 1 258 ? 1.151 72.75 41.625 1 65.06 258 ASN B O 1
ATOM 4377 N N . GLY B 1 259 ? 0.955 71.938 39.5 1 56.09 259 GLY B N 1
ATOM 4378 C CA . GLY B 1 259 ? 0.682 73.312 39 1 56.09 259 GLY B CA 1
ATOM 4379 C C . GLY B 1 259 ? -0.612 73.875 39.531 1 56.09 259 GLY B C 1
ATOM 4380 O O . GLY B 1 259 ? -0.667 75.062 39.875 1 56.09 259 GLY B O 1
ATOM 4381 N N . GLY B 1 260 ? -1.533 73.062 39.656 1 55.09 260 GLY B N 1
ATOM 4382 C CA . GLY B 1 260 ? -2.795 73.5 40.25 1 55.09 260 GLY B CA 1
ATOM 4383 C C . GLY B 1 260 ? -2.67 73.875 41.688 1 55.09 260 GLY B C 1
ATOM 4384 O O . GLY B 1 260 ? -3.264 74.875 42.125 1 55.09 260 GLY B O 1
ATOM 4385 N N . GLU B 1 261 ? -1.938 73.188 42.5 1 60.47 261 GLU B N 1
ATOM 4386 C CA . GLU B 1 261 ? -1.707 73.562 43.875 1 60.47 261 GLU B CA 1
ATOM 4387 C C . GLU B 1 261 ? -0.986 74.875 44.031 1 60.47 261 GLU B C 1
ATOM 4389 O O . GLU B 1 261 ? -1.322 75.688 44.906 1 60.47 261 GLU B O 1
ATOM 4394 N N . GLN B 1 262 ? -0.015 75.125 43.219 1 59.69 262 GLN B N 1
ATOM 4395 C CA . GLN B 1 262 ? 0.731 76.375 43.281 1 59.69 262 GLN B CA 1
ATOM 4396 C C . GLN B 1 262 ? -0.164 77.562 42.906 1 59.69 262 GLN B C 1
ATOM 4398 O O . GLN B 1 262 ? -0.06 78.625 43.531 1 59.69 262 GLN B O 1
ATOM 4403 N N . VAL B 1 263 ? -0.983 77.375 42.031 1 58.78 263 VAL B N 1
ATOM 4404 C CA . VAL B 1 263 ? -1.93 78.438 41.625 1 58.78 263 VAL B CA 1
ATOM 4405 C C . VAL B 1 263 ? -2.9 78.688 42.781 1 58.78 263 VAL B C 1
ATOM 4407 O O . VAL B 1 263 ? -3.258 79.875 43.031 1 58.78 263 VAL B O 1
ATOM 4410 N N . SER B 1 264 ? -3.26 77.688 43.438 1 56.75 264 SER B N 1
ATOM 4411 C CA . SER B 1 264 ? -4.141 77.875 44.594 1 56.75 264 SER B CA 1
ATOM 4412 C C . SER B 1 264 ? -3.475 78.688 45.688 1 56.75 264 SER B C 1
ATOM 4414 O O . SER B 1 264 ? -4.102 79.562 46.281 1 56.75 264 SER B O 1
ATOM 4416 N N . ILE B 1 265 ? -2.205 78.375 46 1 61.25 265 ILE B N 1
ATOM 4417 C CA . ILE B 1 265 ? -1.467 79.062 47.031 1 61.25 265 ILE B CA 1
ATOM 4418 C C . ILE B 1 265 ? -1.252 80.562 46.594 1 61.25 265 ILE B C 1
ATOM 4420 O O . ILE B 1 265 ? -1.441 81.438 47.406 1 61.25 265 ILE B O 1
ATOM 4424 N N . ALA B 1 266 ? -0.84 80.688 45.344 1 55.12 266 ALA B N 1
ATOM 4425 C CA . ALA B 1 266 ? -0.641 82.062 44.844 1 55.12 266 ALA B CA 1
ATOM 4426 C C . ALA B 1 266 ? -1.936 82.875 44.906 1 55.12 266 ALA B C 1
ATOM 4428 O O . ALA B 1 266 ? -1.919 84.062 45.219 1 55.12 266 ALA B O 1
ATOM 4429 N N . SER B 1 267 ? -3.021 82.25 44.719 1 56 267 SER B N 1
ATOM 4430 C CA . SER B 1 267 ? -4.328 82.938 44.75 1 56 267 SER B CA 1
ATOM 4431 C C . SER B 1 267 ? -4.691 83.312 46.188 1 56 267 SER B C 1
ATOM 4433 O O . SER B 1 267 ? -5.285 84.375 46.375 1 56 267 SER B O 1
ATOM 4435 N N . GLU B 1 268 ? -4.312 82.438 47.031 1 55.84 268 GLU B N 1
ATOM 4436 C CA . GLU B 1 268 ? -4.547 82.812 48.438 1 55.84 268 GLU B CA 1
ATOM 4437 C C . GLU B 1 268 ? -3.713 84 48.875 1 55.84 268 GLU B C 1
ATOM 4439 O O . GLU B 1 268 ? -4.191 84.875 49.594 1 55.84 268 GLU B O 1
ATOM 4444 N N . GLU B 1 269 ? -2.471 84 48.469 1 57.44 269 GLU B N 1
ATOM 4445 C CA . GLU B 1 269 ? -1.581 85.125 48.812 1 57.44 269 GLU B CA 1
ATOM 4446 C C . GLU B 1 269 ? -2.064 86.438 48.188 1 57.44 269 GLU B C 1
ATOM 4448 O O . GLU B 1 269 ? -2.002 87.5 48.812 1 57.44 269 GLU B O 1
ATOM 4453 N N . ILE B 1 270 ? -2.51 86.5 47.062 1 56.5 270 ILE B N 1
ATOM 4454 C CA . ILE B 1 270 ? -3.053 87.625 46.375 1 56.5 270 ILE B CA 1
ATOM 4455 C C . ILE B 1 270 ? -4.305 88.125 47.094 1 56.5 270 ILE B C 1
ATOM 4457 O O . ILE B 1 270 ? -4.469 89.312 47.312 1 56.5 270 ILE B O 1
ATOM 4461 N N . ALA B 1 271 ? -5.078 87.125 47.5 1 54.12 271 ALA B N 1
ATOM 4462 C CA . ALA B 1 271 ? -6.273 87.5 48.25 1 54.12 271 ALA B CA 1
ATOM 4463 C C . ALA B 1 271 ? -5.91 88.188 49.562 1 54.12 271 ALA B C 1
ATOM 4465 O O . ALA B 1 271 ? -6.531 89.188 49.969 1 54.12 271 ALA B O 1
ATOM 4466 N N . SER B 1 272 ? -4.93 87.625 50.219 1 59.22 272 SER B N 1
ATOM 4467 C CA . SER B 1 272 ? -4.48 88.188 51.469 1 59.22 272 SER B CA 1
ATOM 4468 C C . SER B 1 272 ? -3.877 89.562 51.25 1 59.22 272 SER B C 1
ATOM 4470 O O . SER B 1 272 ? -4.09 90.5 52.031 1 59.22 272 SER B O 1
ATOM 4472 N N . SER B 1 273 ? -3.111 89.812 50.188 1 55.38 273 SER B N 1
ATOM 4473 C CA . SER B 1 273 ? -2.482 91.125 49.844 1 55.38 273 SER B CA 1
ATOM 4474 C C . SER B 1 273 ? -3.521 92.188 49.5 1 55.38 273 SER B C 1
ATOM 4476 O O . SER B 1 273 ? -3.404 93.312 49.875 1 55.38 273 SER B O 1
ATOM 4478 N N . VAL B 1 274 ? -4.477 91.812 48.844 1 54.84 274 VAL B N 1
ATOM 4479 C CA . VAL B 1 274 ? -5.562 92.688 48.469 1 54.84 274 VAL B CA 1
ATOM 4480 C C . VAL B 1 274 ? -6.332 93.125 49.688 1 54.84 274 VAL B C 1
ATOM 4482 O O . VAL B 1 274 ? -6.719 94.312 49.812 1 54.84 274 VAL B O 1
ATOM 4485 N N . SER B 1 275 ? -6.477 92.188 50.562 1 53.84 275 SER B N 1
ATOM 4486 C CA . SER B 1 275 ? -7.133 92.5 51.844 1 53.84 275 SER B CA 1
ATOM 4487 C C . SER B 1 275 ? -6.305 93.5 52.625 1 53.84 275 SER B C 1
ATOM 4489 O O . SER B 1 275 ? -6.855 94.438 53.219 1 53.84 275 SER B O 1
ATOM 4491 N N . SER B 1 276 ? -4.992 93.375 52.75 1 55.03 276 SER B N 1
ATOM 4492 C CA . SER B 1 276 ? -4.109 94.312 53.469 1 55.03 276 SER B CA 1
ATOM 4493 C C . SER B 1 276 ? -4.027 95.625 52.781 1 55.03 276 SER B C 1
ATOM 4495 O O . SER B 1 276 ? -3.98 96.688 53.469 1 55.03 276 SER B O 1
ATOM 4497 N N . VAL B 1 277 ? -3.928 95.688 51.531 1 52.41 277 VAL B N 1
ATOM 4498 C CA . VAL B 1 277 ? -3.906 96.938 50.812 1 52.41 277 VAL B CA 1
ATOM 4499 C C . VAL B 1 277 ? -5.223 97.688 51.031 1 52.41 277 VAL B C 1
ATOM 4501 O O . VAL B 1 277 ? -5.234 98.938 51.188 1 52.41 277 VAL B O 1
ATOM 4504 N N . SER B 1 278 ? -6.188 96.875 50.969 1 51.06 278 SER B N 1
ATOM 4505 C CA . SER B 1 278 ? -7.488 97.5 51.25 1 51.06 278 SER B CA 1
ATOM 4506 C C . SER B 1 278 ? -7.539 98.125 52.625 1 51.06 278 SER B C 1
ATOM 4508 O O . SER B 1 278 ? -8.258 99.125 52.844 1 51.06 278 SER B O 1
ATOM 4510 N N . GLN B 1 279 ? -6.648 97.562 53.531 1 50.09 279 GLN B N 1
ATOM 4511 C CA . GLN B 1 279 ? -6.633 98.125 54.875 1 50.09 279 GLN B CA 1
ATOM 4512 C C . GLN B 1 279 ? -5.547 99.188 55 1 50.09 279 GLN B C 1
ATOM 4514 O O . GLN B 1 279 ? -5.723 100.188 55.719 1 50.09 279 GLN B O 1
ATOM 4519 N N . GLU B 1 280 ? -4.211 98.938 54.562 1 49.38 280 GLU B N 1
ATOM 4520 C CA . GLU B 1 280 ? -3.109 99.812 54.875 1 49.38 280 GLU B CA 1
ATOM 4521 C C . GLU B 1 280 ? -2.695 100.688 53.688 1 49.38 280 GLU B C 1
ATOM 4523 O O . GLU B 1 280 ? -1.957 101.688 53.844 1 49.38 280 GLU B O 1
ATOM 4528 N N . GLY B 1 281 ? -3.055 101 52.562 1 41.09 281 GLY B N 1
ATOM 4529 C CA . GLY B 1 281 ? -2.83 101.812 51.375 1 41.09 281 GLY B CA 1
ATOM 4530 C C . GLY B 1 281 ? -1.738 101.25 50.469 1 41.09 281 GLY B C 1
ATOM 4531 O O . GLY B 1 281 ? -1.942 100.25 49.781 1 41.09 281 GLY B O 1
ATOM 4532 N N . ILE B 1 282 ? -0.328 101.812 50.188 1 39.44 282 ILE B N 1
ATOM 4533 C CA . ILE B 1 282 ? 0.638 101.938 49.094 1 39.44 282 ILE B CA 1
ATOM 4534 C C . ILE B 1 282 ? 1.528 100.688 49.062 1 39.44 282 ILE B C 1
ATOM 4536 O O . ILE B 1 282 ? 2.074 100.375 48.031 1 39.44 282 ILE B O 1
ATOM 4540 N N . LYS B 1 283 ? 2.223 100.188 50.031 1 45.19 283 LYS B N 1
ATOM 4541 C CA . LYS B 1 283 ? 3.346 99.25 49.969 1 45.19 283 LYS B CA 1
ATOM 4542 C C . LYS B 1 283 ? 2.908 97.938 49.406 1 45.19 283 LYS B C 1
ATOM 4544 O O . LYS B 1 283 ? 3.742 97.125 49 1 45.19 283 LYS B O 1
ATOM 4549 N N . GLN B 1 284 ? 1.678 97.562 49.406 1 51.16 284 GLN B N 1
ATOM 4550 C CA . GLN B 1 284 ? 1.106 96.25 49.188 1 51.16 284 GLN B CA 1
ATOM 4551 C C . GLN B 1 284 ? 0.988 95.938 47.688 1 51.16 284 GLN B C 1
ATOM 4553 O O . GLN B 1 284 ? 0.758 94.812 47.312 1 51.16 284 GLN B O 1
ATOM 4558 N N . THR B 1 285 ? 1.417 96.812 46.969 1 48.09 285 THR B N 1
ATOM 4559 C CA . THR B 1 285 ? 1.388 96.688 45.531 1 48.09 285 THR B CA 1
ATOM 4560 C C . THR B 1 285 ? 2.496 95.75 45.031 1 48.09 285 THR B C 1
ATOM 4562 O O . THR B 1 285 ? 2.33 95 44.062 1 48.09 285 THR B O 1
ATOM 4565 N N . GLU B 1 286 ? 3.613 95.688 45.812 1 46.66 286 GLU B N 1
ATOM 4566 C CA . GLU B 1 286 ? 4.742 94.875 45.406 1 46.66 286 GLU B CA 1
ATOM 4567 C C . GLU B 1 286 ? 4.438 93.375 45.594 1 46.66 286 GLU B C 1
ATOM 4569 O O . GLU B 1 286 ? 4.789 92.562 44.75 1 46.66 286 GLU B O 1
ATOM 4574 N N . ALA B 1 287 ? 3.861 93.125 46.75 1 47.94 287 ALA B N 1
ATOM 4575 C CA . ALA B 1 287 ? 3.527 91.688 47 1 47.94 287 ALA B CA 1
ATOM 4576 C C . ALA B 1 287 ? 2.506 91.188 46 1 47.94 287 ALA B C 1
ATOM 4578 O O . ALA B 1 287 ? 2.582 90 45.594 1 47.94 287 ALA B O 1
ATOM 4579 N N . LEU B 1 288 ? 1.623 91.938 45.531 1 51 288 LEU B N 1
ATOM 4580 C CA . LEU B 1 288 ? 0.636 91.562 44.531 1 51 288 LEU B CA 1
ATOM 4581 C C . LEU B 1 288 ? 1.304 91.375 43.188 1 51 288 LEU B C 1
ATOM 4583 O O . LEU B 1 288 ? 0.905 90.438 42.438 1 51 288 LEU B O 1
ATOM 4587 N N . GLU B 1 289 ? 2.379 92 42.969 1 49.5 289 GLU B N 1
ATOM 4588 C CA . GLU B 1 289 ? 3.152 91.875 41.75 1 49.5 289 GLU B CA 1
ATOM 4589 C C . GLU B 1 289 ? 3.844 90.5 41.719 1 49.5 289 GLU B C 1
ATOM 4591 O O . GLU B 1 289 ? 3.873 89.812 40.688 1 49.5 289 GLU B O 1
ATOM 4596 N N . ASP B 1 290 ? 4.352 90.125 42.844 1 50.47 290 ASP B N 1
ATOM 4597 C CA . ASP B 1 290 ? 5.031 88.812 42.938 1 50.47 290 ASP B CA 1
ATOM 4598 C C . ASP B 1 290 ? 4.051 87.688 42.75 1 50.47 290 ASP B C 1
ATOM 4600 O O . ASP B 1 290 ? 4.375 86.688 42.125 1 50.47 290 ASP B O 1
ATOM 4604 N N . ALA B 1 291 ? 2.963 87.875 43.344 1 51.88 291 ALA B N 1
ATOM 4605 C CA . ALA B 1 291 ? 1.935 86.875 43.219 1 51.88 291 ALA B CA 1
ATOM 4606 C C . ALA B 1 291 ? 1.486 86.688 41.781 1 51.88 291 ALA B C 1
ATOM 4608 O O . ALA B 1 291 ? 1.291 85.562 41.281 1 51.88 291 ALA B O 1
ATOM 4609 N N . VAL B 1 292 ? 1.368 87.75 41 1 53.09 292 VAL B N 1
ATOM 4610 C CA . VAL B 1 292 ? 0.988 87.75 39.594 1 53.09 292 VAL B CA 1
ATOM 4611 C C . VAL B 1 292 ? 2.082 87.062 38.781 1 53.09 292 VAL B C 1
ATOM 4613 O O . VAL B 1 292 ? 1.79 86.312 37.812 1 53.09 292 VAL B O 1
ATOM 4616 N N . ARG B 1 293 ? 3.307 87.188 39.156 1 57.62 293 ARG B N 1
ATOM 4617 C CA . ARG B 1 293 ? 4.414 86.562 38.469 1 57.62 293 ARG B CA 1
ATOM 4618 C C . ARG B 1 293 ? 4.375 85.062 38.625 1 57.62 293 ARG B C 1
ATOM 4620 O O . ARG B 1 293 ? 4.656 84.312 37.688 1 57.62 293 ARG B O 1
ATOM 4627 N N . LEU B 1 294 ? 4.109 84.625 39.812 1 51 294 LEU B N 1
ATOM 4628 C CA . LEU B 1 294 ? 4.027 83.188 40.062 1 51 294 LEU B CA 1
ATOM 4629 C C . LEU B 1 294 ? 2.912 82.562 39.25 1 51 294 LEU B C 1
ATOM 4631 O O . LEU B 1 294 ? 3.074 81.438 38.75 1 51 294 LEU B O 1
ATOM 4635 N N . LEU B 1 295 ? 1.815 83.25 39.062 1 52.25 295 LEU B N 1
ATOM 4636 C CA . LEU B 1 295 ? 0.689 82.812 38.281 1 52.25 295 LEU B CA 1
ATOM 4637 C C . LEU B 1 295 ? 1.052 82.75 36.812 1 52.25 295 LEU B C 1
ATOM 4639 O O . LEU B 1 295 ? 0.639 81.812 36.094 1 52.25 295 LEU B O 1
ATOM 4643 N N . GLU B 1 296 ? 1.86 83.688 36.344 1 53.06 296 GLU B N 1
ATOM 4644 C CA . GLU B 1 296 ? 2.342 83.688 34.938 1 53.06 296 GLU B CA 1
ATOM 4645 C C . GLU B 1 296 ? 3.244 82.5 34.656 1 53.06 296 GLU B C 1
ATOM 4647 O O . GLU B 1 296 ? 3.141 81.875 33.594 1 53.06 296 GLU B O 1
ATOM 4652 N N . ASP B 1 297 ? 4.102 82.188 35.562 1 54.97 297 ASP B N 1
ATOM 4653 C CA . ASP B 1 297 ? 5 81.062 35.406 1 54.97 297 ASP B CA 1
ATOM 4654 C C . ASP B 1 297 ? 4.223 79.75 35.344 1 54.97 297 ASP B C 1
ATOM 4656 O O . ASP B 1 297 ? 4.543 78.875 34.562 1 54.97 297 ASP B O 1
ATOM 4660 N N . PHE B 1 298 ? 3.336 79.688 36.031 1 53.28 298 PHE B N 1
ATOM 4661 C CA . PHE B 1 298 ? 2.506 78.5 36.094 1 53.28 298 PHE B CA 1
ATOM 4662 C C . PHE B 1 298 ? 1.723 78.312 34.781 1 53.28 298 PHE B C 1
ATOM 4664 O O . PHE B 1 298 ? 1.595 77.188 34.281 1 53.28 298 PHE B O 1
ATOM 4671 N N . SER B 1 299 ? 1.111 79.375 34.344 1 54.62 299 SER B N 1
ATOM 4672 C CA . SER B 1 299 ? 0.433 79.375 33.062 1 54.62 299 SER B CA 1
ATOM 4673 C C . SER B 1 299 ? 1.36 78.875 31.953 1 54.62 299 SER B C 1
ATOM 4675 O O . SER B 1 299 ? 0.938 78.125 31.078 1 54.62 299 SER B O 1
ATOM 4677 N N . SER B 1 300 ? 2.561 79.25 32.125 1 58.56 300 SER B N 1
ATOM 4678 C CA . SER B 1 300 ? 3.561 78.812 31.156 1 58.56 300 SER B CA 1
ATOM 4679 C C . SER B 1 300 ? 3.822 77.312 31.281 1 58.56 300 SER B C 1
ATOM 4681 O O . SER B 1 300 ? 3.947 76.625 30.266 1 58.56 300 SER B O 1
ATOM 4683 N N . ASP B 1 301 ? 3.893 76.875 32.469 1 56.03 301 ASP B N 1
ATOM 4684 C CA . ASP B 1 301 ? 4.113 75.438 32.719 1 56.03 301 ASP B CA 1
ATOM 4685 C C . ASP B 1 301 ? 2.924 74.625 32.25 1 56.03 301 ASP B C 1
ATOM 4687 O O . ASP B 1 301 ? 3.102 73.5 31.688 1 56.03 301 ASP B O 1
ATOM 4691 N N . LEU B 1 302 ? 1.795 75 32.469 1 54.56 302 LEU B N 1
ATOM 4692 C CA . LEU B 1 302 ? 0.582 74.375 32 1 54.56 302 LEU B CA 1
ATOM 4693 C C . LEU B 1 302 ? 0.549 74.25 30.469 1 54.56 302 LEU B C 1
ATOM 4695 O O . LEU B 1 302 ? 0.1 73.25 29.906 1 54.56 302 LEU B O 1
ATOM 4699 N N . ASN B 1 303 ? 0.998 75.375 29.859 1 54.31 303 ASN B N 1
ATOM 4700 C CA . ASN B 1 303 ? 1.109 75.375 28.406 1 54.31 303 ASN B CA 1
ATOM 4701 C C . ASN B 1 303 ? 2.09 74.312 27.922 1 54.31 303 ASN B C 1
ATOM 4703 O O . ASN B 1 303 ? 1.851 73.688 26.906 1 54.31 303 ASN B O 1
ATOM 4707 N N . ASN B 1 304 ? 3.072 74.188 28.672 1 57.12 304 ASN B N 1
ATOM 4708 C CA . ASN B 1 304 ? 4.055 73.125 28.344 1 57.12 304 ASN B CA 1
ATOM 4709 C C . ASN B 1 304 ? 3.471 71.75 28.5 1 57.12 304 ASN B C 1
ATOM 4711 O O . ASN B 1 304 ? 3.736 70.875 27.672 1 57.12 304 ASN B O 1
ATOM 4715 N N . VAL B 1 305 ? 2.805 71.5 29.453 1 55.56 305 VAL B N 1
ATOM 4716 C CA . VAL B 1 305 ? 2.135 70.188 29.688 1 55.56 305 VAL B CA 1
ATOM 4717 C C . VAL B 1 305 ? 1.135 69.938 28.562 1 55.56 305 VAL B C 1
ATOM 4719 O O . VAL B 1 305 ? 1.05 68.812 28.062 1 55.56 305 VAL B O 1
ATOM 4722 N N . ASN B 1 306 ? 0.39 70.938 28.188 1 52.19 306 ASN B N 1
ATOM 4723 C CA . ASN B 1 306 ? -0.552 70.875 27.078 1 52.19 306 ASN B CA 1
ATOM 4724 C C . ASN B 1 306 ? 0.145 70.438 25.781 1 52.19 306 ASN B C 1
ATOM 4726 O O . ASN B 1 306 ? -0.374 69.625 25.031 1 52.19 306 ASN B O 1
ATOM 4730 N N . THR B 1 307 ? 1.174 71 25.641 1 53.84 307 THR B N 1
ATOM 4731 C CA . THR B 1 307 ? 1.925 70.688 24.438 1 53.84 307 THR B CA 1
ATOM 4732 C C . THR B 1 307 ? 2.365 69.25 24.438 1 53.84 307 THR B C 1
ATOM 4734 O O . THR B 1 307 ? 2.311 68.562 23.406 1 53.84 307 THR B O 1
ATOM 4737 N N . LYS B 1 308 ? 2.684 68.812 25.5 1 58.81 308 LYS B N 1
ATOM 4738 C CA . LYS B 1 308 ? 3.143 67.438 25.609 1 58.81 308 LYS B CA 1
ATOM 4739 C C . LYS B 1 308 ? 1.978 66.438 25.5 1 58.81 308 LYS B C 1
ATOM 4741 O O . LYS B 1 308 ? 2.107 65.375 24.875 1 58.81 308 LYS B O 1
ATOM 4746 N N . LEU B 1 309 ? 0.976 66.812 26 1 52.06 309 LEU B N 1
ATOM 4747 C CA . LEU B 1 309 ? -0.227 66 25.938 1 52.06 309 LEU B CA 1
ATOM 4748 C C . LEU B 1 309 ? -0.729 65.875 24.5 1 52.06 309 LEU B C 1
ATOM 4750 O O . LEU B 1 309 ? -1.165 64.812 24.062 1 52.06 309 LEU B O 1
ATOM 4754 N N . VAL B 1 310 ? -0.697 67 23.828 1 50.5 310 VAL B N 1
ATOM 4755 C CA . VAL B 1 310 ? -1.097 67 22.422 1 50.5 310 VAL B CA 1
ATOM 4756 C C . VAL B 1 310 ? -0.188 66.062 21.625 1 50.5 310 VAL B C 1
ATOM 4758 O O . VAL B 1 310 ? -0.657 65.312 20.766 1 50.5 310 VAL B O 1
ATOM 4761 N N . LYS B 1 311 ? 0.991 66.125 21.984 1 55.94 311 LYS B N 1
ATOM 4762 C CA . LYS B 1 311 ? 1.949 65.25 21.297 1 55.94 311 LYS B CA 1
ATOM 4763 C C . LYS B 1 311 ? 1.692 63.812 21.594 1 55.94 311 LYS B C 1
ATOM 4765 O O . LYS B 1 311 ? 1.791 62.938 20.719 1 55.94 311 LYS B O 1
ATOM 4770 N N . LEU B 1 312 ? 1.447 63.594 22.719 1 52.72 312 LEU B N 1
ATOM 4771 C CA . LEU B 1 312 ? 1.154 62.219 23.156 1 52.72 312 LEU B CA 1
ATOM 4772 C C . LEU B 1 312 ? -0.152 61.719 22.531 1 52.72 312 LEU B C 1
ATOM 4774 O O . LEU B 1 312 ? -0.256 60.562 22.141 1 52.72 312 LEU B O 1
ATOM 4778 N N . ALA B 1 313 ? -1.134 62.594 22.562 1 51.34 313 ALA B N 1
ATOM 4779 C CA . ALA B 1 313 ? -2.416 62.281 21.922 1 51.34 313 ALA B CA 1
ATOM 4780 C C . ALA B 1 313 ? -2.234 61.969 20.438 1 51.34 313 ALA B C 1
ATOM 4782 O O . ALA B 1 313 ? -2.875 61.062 19.922 1 51.34 313 ALA B O 1
ATOM 4783 N N . GLN B 1 314 ? -1.457 62.75 19.891 1 50.28 314 GLN B N 1
ATOM 4784 C CA . GLN B 1 314 ? -1.186 62.531 18.469 1 50.28 314 GLN B CA 1
ATOM 4785 C C . GLN B 1 314 ? -0.502 61.188 18.266 1 50.28 314 GLN B C 1
ATOM 4787 O O . GLN B 1 314 ? -0.778 60.5 17.281 1 50.28 314 GLN B O 1
ATOM 4792 N N . GLY B 1 315 ? 0.319 61 19.078 1 49 315 GLY B N 1
ATOM 4793 C CA . GLY B 1 315 ? 0.98 59.719 19 1 49 315 GLY B CA 1
ATOM 4794 C C . GLY B 1 315 ? 0.033 58.531 19.188 1 49 315 GLY B C 1
ATOM 4795 O O . GLY B 1 315 ? 0.223 57.469 18.594 1 49 315 GLY B O 1
ATOM 4796 N N . GLY B 1 316 ? -0.831 58.688 20.031 1 48.97 316 GLY B N 1
ATOM 4797 C CA . GLY B 1 316 ? -1.868 57.719 20.266 1 48.97 316 GLY B CA 1
ATOM 4798 C C . GLY B 1 316 ? -2.838 57.594 19.109 1 48.97 316 GLY B C 1
ATOM 4799 O O . GLY B 1 316 ? -3.379 56.5 18.859 1 48.97 316 GLY B O 1
ATOM 4800 N N . GLU B 1 317 ? -3.17 58.75 18.406 1 45.19 317 GLU B N 1
ATOM 4801 C CA . GLU B 1 317 ? -4.09 58.719 17.281 1 45.19 317 GLU B CA 1
ATOM 4802 C C . GLU B 1 317 ? -3.564 57.844 16.156 1 45.19 317 GLU B C 1
ATOM 4804 O O . GLU B 1 317 ? -4.344 57.25 15.398 1 45.19 317 GLU B O 1
ATOM 4809 N N . TYR B 1 318 ? -2.324 57.75 16.016 1 41.69 318 TYR B N 1
ATOM 4810 C CA . TYR B 1 318 ? -1.792 56.969 14.906 1 41.69 318 TYR B CA 1
ATOM 4811 C C . TYR B 1 318 ? -1.823 55.5 15.227 1 41.69 318 TYR B C 1
ATOM 4813 O O . TYR B 1 318 ? -1.465 54.656 14.383 1 41.69 318 TYR B O 1
ATOM 4821 N N . ILE B 1 319 ? -2.178 55.281 16.281 1 40.66 319 ILE B N 1
ATOM 4822 C CA . ILE B 1 319 ? -2.316 53.875 16.531 1 40.66 319 ILE B CA 1
ATOM 4823 C C . ILE B 1 319 ? -3.73 53.406 16.172 1 40.66 319 ILE B C 1
ATOM 4825 O O . ILE B 1 319 ? -4.711 54.062 16.547 1 40.66 319 ILE B O 1
#

pLDDT: mean 82.56, std 16.52, range [39.44, 97.12]

Organism: NCBI:txid360422

Sequence (638 aa):
MFNSIRKRLTFNFALMAAVIILVSTSFSTYQMITGIQNQMKYDGITLSNNIKTDIENIGIGNVDKIQSLVSEAYKHSEGNLYYIGVVSPDKILVAGTSKDAIGQKIDSVELDSVFKGNTASFMNEWQGTAAYNVTVPIKEGENVVSSLSVGISVVNMQNYITNGIIKSIVVGIIILILAIITGTILGRRIAKPIESIKDTVEKIGNGDLTVEYSVTGKDEIGRLAIVSNETTKNLRELVRKIKNIAGSLNNLSQGVSNGGEQVSIASEEIASSVSSVSQEGIKQTEALEDAVRLLEDFSSDLNNVNTKLVKLAQGGEYIMFNSIRKRLTFNFALMAAVIILVSTSFSTYQMITGIQNQMKYDGITLSNNIKTDIENIGIGNVDKIQSLVSEAYKHSEGNLYYIGVVSPDKILVAGTSKDAIGQKIDSVELDSVFKGNTASFMNEWQGTAAYNVTVPIKEGENVVSSLSVGISVVNMQNYITNGIIKSIVVGIIILILAIITGTILGRRIAKPIESIKDTVEKIGNGDLTVEYSVTGKDEIGRLAIVSNETTKNLRELVRKIKNIAGSLNNLSQGVSNGGEQVSIASEEIASSVSSVSQEGIKQTEALEDAVRLLEDFSSDLNNVNTKLVKLAQGGEYI

Radius of gyration: 53.89 Å; Cα contacts (8 Å, |Δi|>4): 996; chains: 2; bounding box: 51×162×96 Å

InterPro domains:
  IPR003660 HAMP domain [PF00672] (186-225)
  IPR003660 HAMP domain [PS50885] (188-240)
  IPR003660 HAMP domain [SM00304] (188-240)
  IPR029151 Periplasmic sensor-like domain superfamily [SSF103190] (31-156)
  IPR050398 Heme sensor protein HssS/ArlS-like [PTHR45528] (1-314)

Secondary structure (DSSP, 8-state):
--SSHHHHHHHHHHHHHHHHHHHHHHHHHHHHHHHHHHHHHHHHHHHHHHHHHHHHHH-TT-HHHHHHHHHHHHHTTTTSEEEEEEE-TTSBEEEES-GGGTTSBP--THHHHHHTT--EEEEEEETTEEEEEEEEEEEETTEEEEEEEEEEE-HHHHHHHHHHHHHHHHHHHHHHHHHHHHHHHHHHHHHHHHHHHHHHHHHHHTT-TT-------SSHHHHHHHHHHHHHHHHHHHHHHHHHHHHHHHHHHHHHHHHHHHHHHHHHHHHHHHHHHHHH-STTHHHHHHHHHHHHHHHHHHHHHHHHHHHHHHHHHT-/--SSHHHHHHHHHHHHHHHHHHHHHHHHHHHHHHHHHHHHHHHHHHHHHHHHHHHHHH-TT-HHHHHHHHHHHHHTTTTSEEEEEEE-TTSBEEEES-GGGTTSBP--THHHHHHTT--EEEEEEETTEEEEEEEEEEEETTEEEEEEEEEEE-HHHHHHHHHHHHHHHHHHHHHHHHHHHHHHHHHHHHHHHHHHHHHHHHHHHTT-TT-------SSHHHHHHHHHHHHHHHHHHHHHHHHHHHHHHHHHHHHHHHHHHHHHHHHHHHHHHHHHHHHH-STTHHHHHHHHHHHHHHHHHHHHHHHHHHHHHHHHHT-

Nearest PDB structures (foldseek):
  8biy-assembly1_C  TM=8.354E-01  e=4.758E-05  Geobacillus thermodenitrificans
  8bgb-assembly6_FFF  TM=8.085E-01  e=1.457E-04  Geobacillus thermodenitrificans
  3by8-assembly1_A  TM=6.874E-01  e=2.347E-05  unclassified
  5lt9-assembly2_B  TM=6.380E-01  e=4.990E-03  Pseudomonas aeruginosa
  7nsu-assembly1_D  TM=3.697E-01  e=2.596E-02  Escherichia coli

Solvent-accessible surface area (backbone atoms only — not comparable to full-atom values): 31632 Å² total; per-residue (Å²): 133,62,61,33,54,29,58,43,40,18,48,54,38,32,50,52,47,48,52,51,45,52,53,48,49,55,49,36,50,51,49,35,53,53,48,34,51,52,49,48,47,54,51,36,46,32,41,47,37,48,54,47,50,54,40,62,73,69,33,82,85,42,52,71,62,45,32,52,49,43,44,50,48,51,63,54,22,75,70,46,45,72,41,41,36,32,30,37,82,84,31,27,26,70,29,38,59,53,69,88,50,48,68,38,74,58,91,52,83,62,53,61,51,18,64,74,69,34,73,38,68,48,82,41,72,58,96,88,40,64,21,45,30,30,31,40,48,39,63,62,87,94,43,59,63,32,32,43,35,38,20,33,44,42,64,69,56,48,53,48,49,55,53,48,50,53,53,50,50,54,52,43,50,53,51,40,52,51,31,36,52,51,17,41,54,54,14,47,67,54,43,48,56,48,49,51,48,34,54,48,42,44,41,39,41,72,67,42,57,80,69,72,60,80,57,83,50,70,23,58,66,15,50,34,29,53,47,45,40,52,21,37,51,44,50,41,50,51,51,49,51,48,50,52,48,38,50,52,46,38,54,44,26,50,49,44,31,54,48,18,52,52,41,33,52,38,25,49,52,37,37,52,35,31,54,45,23,45,70,74,41,61,79,40,36,58,61,30,47,52,32,28,49,55,34,47,52,42,26,50,50,32,49,51,47,26,53,50,32,52,50,48,34,51,58,48,63,74,98,132,62,60,33,54,28,57,44,42,17,46,51,39,32,50,50,45,50,52,50,44,51,52,48,50,53,48,37,51,52,48,33,54,54,46,35,50,55,49,48,45,55,52,37,47,31,42,47,36,48,52,48,50,54,39,62,73,68,35,82,84,41,50,70,60,45,32,51,50,43,42,49,48,51,62,54,22,74,70,46,45,72,40,41,36,31,29,37,83,85,31,28,26,71,27,38,61,53,69,88,50,47,68,39,74,58,92,52,82,61,52,60,49,19,64,72,67,33,72,39,69,48,82,40,72,58,96,88,41,62,20,44,30,29,32,40,48,39,64,62,86,93,43,55,62,31,31,42,34,37,22,32,42,42,63,68,58,49,54,50,49,54,52,48,50,53,53,49,48,53,52,42,51,53,52,40,52,52,31,36,53,52,16,42,52,54,14,47,66,54,43,49,57,50,48,52,48,35,54,48,43,45,41,38,42,71,67,42,59,81,69,72,60,82,57,84,49,69,23,59,67,16,51,33,29,53,45,46,40,52,20,39,51,46,50,41,50,51,52,50,52,49,49,51,47,40,50,52,48,39,54,43,27,50,49,45,32,54,47,19,51,50,41,34,53,37,25,49,51,35,38,52,35,32,53,45,23,45,70,74,40,60,79,41,33,58,61,30,47,52,33,26,48,56,31,46,53,41,25,51,50,31,45,50,45,24,52,49,30,52,50,46,31,52,58,48,65,74,97